Protein AF-0000000072905083 (afdb_homodimer)

Nearest PDB structures (foldseek):
  2jg5-assembly1_B  TM=9.226E-01  e=2.517E-39  Staphylococcus aureus
  2abq-assembly1_B  TM=9.257E-01  e=7.801E-37  Halalkalibacterium halodurans
  2q5r-assembly2_D  TM=8.948E-01  e=2.618E-29  Staphylococcus aureus
  2q5r-assembly2_C  TM=8.834E-01  e=1.166E-28  Staphylococcus aureus
  3kzh-assembly1_A  TM=8.126E-01  e=1.051E-21  Clostridium perfringens

pLDDT: mean 95.42, std 4.38, range [60.34, 98.94]

Structure (mmCIF, N/CA/C/O backbone):
data_AF-0000000072905083-model_v1
#
loop_
_entity.id
_entity.type
_entity.pdbx_description
1 polymer 1-phosphofructokinase
#
loop_
_atom_site.group_PDB
_atom_site.id
_atom_site.type_symbol
_atom_site.label_atom_id
_atom_site.label_alt_id
_atom_site.label_comp_id
_atom_site.label_asym_id
_atom_site.label_entity_id
_atom_site.label_seq_id
_atom_site.pdbx_PDB_ins_code
_atom_site.Cartn_x
_atom_site.Cartn_y
_atom_site.Cartn_z
_atom_site.occupancy
_atom_site.B_iso_or_equiv
_atom_site.auth_seq_id
_atom_site.auth_comp_id
_atom_site.auth_asym_id
_atom_site.auth_atom_id
_atom_site.pdbx_PDB_model_num
ATOM 1 N N . MET A 1 1 ? -3.172 -21.219 -27.312 1 97.44 1 MET A N 1
ATOM 2 C CA . MET A 1 1 ? -2.865 -20.109 -26.422 1 97.44 1 MET A CA 1
ATOM 3 C C . MET A 1 1 ? -2.949 -20.531 -24.969 1 97.44 1 MET A C 1
ATOM 5 O O . MET A 1 1 ? -3.756 -21.391 -24.609 1 97.44 1 MET A O 1
ATOM 9 N N . ILE A 1 2 ? -2.047 -20.016 -24.109 1 98.81 2 ILE A N 1
ATOM 10 C CA . ILE A 1 2 ? -2.088 -20.297 -22.688 1 98.81 2 ILE A CA 1
ATOM 11 C C . ILE A 1 2 ? -2.807 -19.156 -21.953 1 98.81 2 ILE A C 1
ATOM 13 O O . ILE A 1 2 ? -2.514 -17.984 -22.188 1 98.81 2 ILE A O 1
ATOM 17 N N . TYR A 1 3 ? -3.777 -19.484 -21.156 1 98.88 3 TYR A N 1
ATOM 18 C CA . TYR A 1 3 ? -4.484 -18.562 -20.281 1 98.88 3 TYR A CA 1
ATOM 19 C C . TYR A 1 3 ? -4.203 -18.859 -18.812 1 98.88 3 TYR A C 1
ATOM 21 O O . TYR A 1 3 ? -4.164 -20.016 -18.406 1 98.88 3 TYR A O 1
ATOM 29 N N . THR A 1 4 ? -3.934 -17.859 -18.062 1 98.81 4 THR A N 1
ATOM 30 C CA . THR A 1 4 ? -3.715 -18.016 -16.625 1 98.81 4 THR A CA 1
ATOM 31 C C . THR A 1 4 ? -4.789 -17.297 -15.82 1 98.81 4 THR A C 1
ATOM 33 O O . THR A 1 4 ? -5.223 -16.203 -16.203 1 98.81 4 THR A O 1
ATOM 36 N N . VAL A 1 5 ? -5.246 -17.922 -14.758 1 98.62 5 VAL A N 1
ATOM 37 C CA . VAL A 1 5 ? -6.309 -17.312 -13.953 1 98.62 5 VAL A CA 1
ATOM 38 C C . VAL A 1 5 ? -5.789 -17 -12.555 1 98.62 5 VAL A C 1
ATOM 40 O O . VAL A 1 5 ? -5.215 -17.875 -11.891 1 98.62 5 VAL A O 1
ATOM 43 N N . THR A 1 6 ? -5.945 -15.844 -12.148 1 97.44 6 THR A N 1
ATOM 44 C CA . THR A 1 6 ? -5.73 -15.422 -10.766 1 97.44 6 THR A CA 1
ATOM 45 C C . THR A 1 6 ? -7.02 -14.875 -10.164 1 97.44 6 THR A C 1
ATOM 47 O O . THR A 1 6 ? -7.418 -13.742 -10.445 1 97.44 6 THR A O 1
ATOM 50 N N . LEU A 1 7 ? -7.578 -15.633 -9.25 1 96.81 7 LEU A N 1
ATOM 51 C CA . LEU A 1 7 ? -8.852 -15.234 -8.672 1 96.81 7 LEU A CA 1
ATOM 52 C C . LEU A 1 7 ? -8.656 -14.172 -7.594 1 96.81 7 LEU A C 1
ATOM 54 O O . LEU A 1 7 ? -9.562 -13.398 -7.309 1 96.81 7 LEU A O 1
ATOM 58 N N . ASN A 1 8 ? -7.465 -14.227 -7.031 1 93.62 8 ASN A N 1
ATOM 59 C CA . ASN A 1 8 ? -7.207 -13.336 -5.902 1 93.62 8 ASN A CA 1
ATOM 60 C C . ASN A 1 8 ? -5.84 -12.672 -6.02 1 93.62 8 ASN A C 1
ATOM 62 O O . ASN A 1 8 ? -4.965 -12.883 -5.176 1 93.62 8 ASN A O 1
ATOM 66 N N . PRO A 1 9 ? -5.664 -11.781 -7.055 1 96.81 9 PRO A N 1
ATOM 67 C CA . PRO A 1 9 ? -4.375 -11.094 -7.199 1 96.81 9 PRO A CA 1
ATOM 68 C C . PRO A 1 9 ? -4.082 -10.148 -6.039 1 96.81 9 PRO A C 1
ATOM 70 O O . PRO A 1 9 ? -4.961 -9.883 -5.215 1 96.81 9 PRO A O 1
ATOM 73 N N . ALA A 1 10 ? -2.852 -9.781 -5.938 1 96.38 10 ALA A N 1
ATOM 74 C CA . ALA A 1 10 ? -2.414 -8.859 -4.891 1 96.38 10 ALA A CA 1
ATOM 75 C C . ALA A 1 10 ? -1.333 -7.918 -5.41 1 96.38 10 ALA A C 1
ATOM 77 O O . ALA A 1 10 ? -0.608 -8.25 -6.352 1 96.38 10 ALA A O 1
ATOM 78 N N . LEU A 1 11 ? -1.3 -6.723 -4.91 1 97.38 11 LEU A N 1
ATOM 79 C CA . LEU A 1 11 ? -0.089 -5.91 -4.969 1 97.38 11 LEU A CA 1
ATOM 80 C C . LEU A 1 11 ? 0.863 -6.27 -3.834 1 97.38 11 LEU A C 1
ATOM 82 O O . LEU A 1 11 ? 0.519 -6.121 -2.658 1 97.38 11 LEU A O 1
ATOM 86 N N . ASP A 1 12 ? 1.936 -6.777 -4.168 1 94.12 12 ASP A N 1
ATOM 87 C CA . ASP A 1 12 ? 2.939 -7.098 -3.16 1 94.12 12 ASP A CA 1
ATOM 88 C C . ASP A 1 12 ? 3.834 -5.891 -2.873 1 94.12 12 ASP A C 1
ATOM 90 O O . ASP A 1 12 ? 4.5 -5.379 -3.775 1 94.12 12 ASP A O 1
ATOM 94 N N . TYR A 1 13 ? 3.797 -5.438 -1.691 1 96.56 13 TYR A N 1
ATOM 95 C CA . TYR A 1 13 ? 4.602 -4.32 -1.207 1 96.56 13 TYR A CA 1
ATOM 96 C C . TYR A 1 13 ? 5.715 -4.805 -0.291 1 96.56 13 TYR A C 1
ATOM 98 O O . TYR A 1 13 ? 5.484 -5.074 0.891 1 96.56 13 TYR A O 1
ATOM 106 N N . ASP A 1 14 ? 6.93 -4.895 -0.83 1 92.81 14 ASP A N 1
ATOM 107 C CA . ASP A 1 14 ? 8.102 -5.355 -0.09 1 92.81 14 ASP A CA 1
ATOM 108 C C . ASP A 1 14 ? 8.828 -4.188 0.567 1 92.81 14 ASP A C 1
ATOM 110 O O . ASP A 1 14 ? 9.242 -3.244 -0.113 1 92.81 14 ASP A O 1
ATOM 114 N N . ILE A 1 15 ? 8.953 -4.277 1.795 1 95.56 15 ILE A N 1
ATOM 115 C CA . ILE A 1 15 ? 9.609 -3.225 2.562 1 95.56 15 ILE A CA 1
ATOM 116 C C . ILE A 1 15 ? 10.859 -3.779 3.24 1 95.56 15 ILE A C 1
ATOM 118 O O . ILE A 1 15 ? 10.789 -4.785 3.951 1 95.56 15 ILE A O 1
ATOM 122 N N . TYR A 1 16 ? 11.953 -3.197 2.965 1 93.31 16 TYR A N 1
ATOM 123 C CA . TYR A 1 16 ? 13.219 -3.553 3.609 1 93.31 16 TYR A CA 1
ATOM 124 C C . TYR A 1 16 ? 13.562 -2.561 4.711 1 93.31 16 TYR A C 1
ATOM 126 O O . TYR A 1 16 ? 13.539 -1.348 4.492 1 93.31 16 TYR A O 1
ATOM 134 N N . THR A 1 17 ? 13.758 -2.998 5.902 1 94.81 17 THR A N 1
ATOM 135 C CA . THR A 1 17 ? 14.094 -2.18 7.062 1 94.81 17 THR A CA 1
ATOM 136 C C . THR A 1 17 ? 15.219 -2.822 7.871 1 94.81 17 THR A C 1
ATOM 138 O O . THR A 1 17 ? 15.469 -4.023 7.75 1 94.81 17 THR A O 1
ATOM 141 N N . ASN A 1 18 ? 16 -2.037 8.633 1 91.94 18 ASN A N 1
ATOM 142 C CA . ASN A 1 18 ? 17.062 -2.604 9.461 1 91.94 18 ASN A CA 1
ATOM 143 C C . ASN A 1 18 ? 16.5 -3.441 10.602 1 91.94 18 ASN A C 1
ATOM 145 O O . ASN A 1 18 ? 16.984 -4.539 10.875 1 91.94 18 ASN A O 1
ATOM 149 N N . LYS A 1 19 ? 15.539 -2.893 11.273 1 91.31 19 LYS A N 1
ATOM 150 C CA . LYS A 1 19 ? 14.867 -3.566 12.383 1 91.31 19 LYS A CA 1
ATOM 151 C C . LYS A 1 19 ? 13.391 -3.164 12.453 1 91.31 19 LYS A C 1
ATOM 153 O O . LYS A 1 19 ? 13.023 -2.068 12.023 1 91.31 19 LYS A O 1
ATOM 158 N N . ILE A 1 20 ? 12.602 -4.133 12.906 1 92 20 ILE A N 1
ATOM 159 C CA . ILE A 1 20 ? 11.188 -3.846 13.141 1 92 20 ILE A CA 1
ATOM 160 C C . ILE A 1 20 ? 10.93 -3.709 14.641 1 92 20 ILE A C 1
ATOM 162 O O . ILE A 1 20 ? 11.133 -4.656 15.398 1 92 20 ILE A O 1
ATOM 166 N N . GLN A 1 21 ? 10.57 -2.535 15.078 1 92.62 21 GLN A N 1
ATOM 167 C CA . GLN A 1 21 ? 10.219 -2.289 16.469 1 92.62 21 GLN A CA 1
ATOM 168 C C . GLN A 1 21 ? 8.719 -2.066 16.641 1 92.62 21 GLN A C 1
ATOM 170 O O . GLN A 1 21 ? 8.195 -1.014 16.266 1 92.62 21 GLN A O 1
ATOM 175 N N . LEU A 1 22 ? 8.062 -3.068 17.25 1 92 22 LEU A N 1
ATOM 176 C CA . LEU A 1 22 ? 6.629 -2.951 17.469 1 92 22 LEU A CA 1
ATOM 177 C C . LEU A 1 22 ? 6.309 -1.774 18.375 1 92 22 LEU A C 1
ATOM 179 O O . LEU A 1 22 ? 7.02 -1.533 19.359 1 92 22 LEU A O 1
ATOM 183 N N . GLY A 1 23 ? 5.273 -1.033 18.078 1 89.75 23 GLY A N 1
ATOM 184 C CA . GLY A 1 23 ? 4.824 0.082 18.906 1 89.75 23 GLY A CA 1
ATOM 185 C C . GLY A 1 23 ? 5.527 1.386 18.562 1 89.75 23 GLY A C 1
ATOM 186 O O . GLY A 1 23 ? 5.25 2.418 19.188 1 89.75 23 GLY A O 1
ATOM 187 N N . GLU A 1 24 ? 6.391 1.302 17.578 1 91.5 24 GLU A N 1
ATOM 188 C CA . GLU A 1 24 ? 7.191 2.471 17.219 1 91.5 24 GLU A CA 1
ATOM 189 C C . GLU A 1 24 ? 7.043 2.82 15.742 1 91.5 24 GLU A C 1
ATOM 191 O O . GLU A 1 24 ? 6.387 2.098 14.992 1 91.5 24 GLU A O 1
ATOM 196 N N . LEU A 1 25 ? 7.605 3.934 15.43 1 91.5 25 LEU A N 1
ATOM 197 C CA . LEU A 1 25 ? 7.781 4.305 14.031 1 91.5 25 LEU A CA 1
ATOM 198 C C . LEU A 1 25 ? 9.039 3.668 13.453 1 91.5 25 LEU A C 1
ATOM 200 O O . LEU A 1 25 ? 10.125 3.812 14.016 1 91.5 25 LEU A O 1
ATOM 204 N N . ASN A 1 26 ? 8.898 2.902 12.406 1 94.56 26 ASN A N 1
ATOM 205 C CA . ASN A 1 26 ? 10 2.256 11.703 1 94.56 26 ASN A CA 1
ATOM 206 C C . ASN A 1 26 ? 10.227 2.879 10.328 1 94.56 26 ASN A C 1
ATOM 208 O O . ASN A 1 26 ? 9.273 3.209 9.617 1 94.56 26 ASN A O 1
ATOM 212 N N . ASP A 1 27 ? 11.453 2.982 9.984 1 94.19 27 ASP A N 1
ATOM 213 C CA . ASP A 1 27 ? 11.789 3.555 8.68 1 94.19 27 ASP A CA 1
ATOM 214 C C . ASP A 1 27 ? 12.117 2.461 7.672 1 94.19 27 ASP A C 1
ATOM 216 O O . ASP A 1 27 ? 12.688 1.427 8.031 1 94.19 27 ASP A O 1
ATOM 220 N N . SER A 1 28 ? 11.82 2.744 6.445 1 95.81 28 SER A N 1
ATOM 221 C CA . SER A 1 28 ? 12.18 1.849 5.352 1 95.81 28 SER A CA 1
ATOM 222 C C . SER A 1 28 ? 13.5 2.271 4.703 1 95.81 28 SER A C 1
ATOM 224 O O . SER A 1 28 ? 13.766 3.467 4.551 1 95.81 28 SER A O 1
ATOM 226 N N . ASN A 1 29 ? 14.281 1.298 4.285 1 94.94 29 ASN A N 1
ATOM 227 C CA . ASN A 1 29 ? 15.5 1.535 3.521 1 94.94 29 ASN A CA 1
ATOM 228 C C . ASN A 1 29 ? 15.25 1.418 2.02 1 94.94 29 ASN A C 1
ATOM 230 O O . ASN A 1 29 ? 15.883 2.119 1.227 1 94.94 29 ASN A O 1
ATOM 234 N N . LYS A 1 30 ? 14.445 0.494 1.749 1 94.25 30 LYS A N 1
ATOM 235 C CA . LYS A 1 30 ? 14.102 0.171 0.367 1 94.25 30 LYS A CA 1
ATOM 236 C C . LYS A 1 30 ? 12.688 -0.391 0.271 1 94.25 30 LYS A C 1
ATOM 238 O O . LYS A 1 30 ? 12.219 -1.075 1.186 1 94.25 30 LYS A O 1
ATOM 243 N N . VAL A 1 31 ? 12.008 -0.001 -0.799 1 95.94 31 VAL A N 1
ATOM 244 C CA . VAL A 1 31 ? 10.68 -0.567 -1.023 1 95.94 31 VAL A CA 1
ATOM 245 C C . VAL A 1 31 ? 10.555 -1.028 -2.475 1 95.94 31 VAL A C 1
ATOM 247 O O . VAL A 1 31 ? 11.211 -0.482 -3.365 1 95.94 31 VAL A O 1
ATOM 250 N N . GLU A 1 32 ? 9.727 -2.064 -2.705 1 91.62 32 GLU A N 1
ATOM 251 C CA . GLU A 1 32 ? 9.438 -2.572 -4.043 1 91.62 32 GLU A CA 1
ATOM 252 C C . GLU A 1 32 ? 7.965 -2.947 -4.18 1 91.62 32 GLU A C 1
ATOM 254 O O . GLU A 1 32 ? 7.359 -3.473 -3.242 1 91.62 32 GLU A O 1
ATOM 259 N N . PHE A 1 33 ? 7.43 -2.666 -5.352 1 94.44 33 PHE A N 1
ATOM 260 C CA . PHE A 1 33 ? 6.07 -3.057 -5.711 1 94.44 33 PHE A CA 1
ATOM 261 C C . PHE A 1 33 ? 6.086 -4.117 -6.809 1 94.44 33 PHE A C 1
ATOM 263 O O . PHE A 1 33 ? 6.879 -4.035 -7.746 1 94.44 33 PHE A O 1
ATOM 270 N N . ARG A 1 34 ? 5.223 -5.082 -6.688 1 90.69 34 ARG A N 1
ATOM 271 C CA . ARG A 1 34 ? 5.102 -6.086 -7.742 1 90.69 34 ARG A CA 1
ATOM 272 C C . ARG A 1 34 ? 3.674 -6.609 -7.84 1 90.69 34 ARG A C 1
ATOM 274 O O . ARG A 1 34 ? 2.98 -6.727 -6.828 1 90.69 34 ARG A O 1
ATOM 281 N N . ALA A 1 35 ? 3.309 -6.902 -9.055 1 94.56 35 ALA A N 1
ATOM 282 C CA . ALA A 1 35 ? 2.064 -7.645 -9.242 1 94.56 35 ALA A CA 1
ATOM 283 C C . ALA A 1 35 ? 2.199 -9.078 -8.734 1 94.56 35 ALA A C 1
ATOM 285 O O . ALA A 1 35 ? 3.141 -9.789 -9.094 1 94.56 35 ALA A O 1
ATOM 286 N N . GLY A 1 36 ? 1.278 -9.453 -7.84 1 93.19 36 GLY A N 1
ATOM 287 C CA . GLY A 1 36 ? 1.331 -10.789 -7.266 1 93.19 36 GLY A CA 1
ATOM 288 C C . GLY A 1 36 ? 0.102 -11.617 -7.578 1 93.19 36 GLY A C 1
ATOM 289 O O . GLY A 1 36 ? -0.939 -11.078 -7.961 1 93.19 36 GLY A O 1
ATOM 290 N N . GLY A 1 37 ? 0.296 -12.867 -7.305 1 94.88 37 GLY A N 1
ATOM 291 C CA . GLY A 1 37 ? -0.674 -13.898 -7.633 1 94.88 37 GLY A CA 1
ATOM 292 C C . GLY A 1 37 ? -0.085 -15.023 -8.461 1 94.88 37 GLY A C 1
ATOM 293 O O . GLY A 1 37 ? 0.714 -14.789 -9.367 1 94.88 37 GLY A O 1
ATOM 294 N N . LYS A 1 38 ? -0.564 -16.125 -8.133 1 96.19 38 LYS A N 1
ATOM 295 C CA . LYS A 1 38 ? 0.067 -17.297 -8.727 1 96.19 38 LYS A CA 1
ATOM 296 C C . LYS A 1 38 ? -0.098 -17.312 -10.242 1 96.19 38 LYS A C 1
ATOM 298 O O . LYS A 1 38 ? 0.863 -17.547 -10.977 1 96.19 38 LYS A O 1
ATOM 303 N N . GLY A 1 39 ? -1.3 -17.094 -10.719 1 97.88 39 GLY A N 1
ATOM 304 C CA . GLY A 1 39 ? -1.502 -17.031 -12.156 1 97.88 39 GLY A CA 1
ATOM 305 C C . GLY A 1 39 ? -0.689 -15.945 -12.828 1 97.88 39 GLY A C 1
ATOM 306 O O . GLY A 1 39 ? -0.174 -16.141 -13.93 1 97.88 39 GLY A O 1
ATOM 307 N N . ILE A 1 40 ? -0.618 -14.852 -12.211 1 98.06 40 ILE A N 1
ATOM 308 C CA . ILE A 1 40 ? 0.181 -13.742 -12.719 1 98.06 40 ILE A CA 1
ATOM 309 C C . ILE A 1 40 ? 1.653 -14.148 -12.766 1 98.06 40 ILE A C 1
ATOM 311 O O . ILE A 1 40 ? 2.344 -13.875 -13.75 1 98.06 40 ILE A O 1
ATOM 315 N N . ASN A 1 41 ? 2.133 -14.781 -11.75 1 97.25 41 ASN A N 1
ATOM 316 C CA . ASN A 1 41 ? 3.512 -15.258 -11.734 1 97.25 41 ASN A CA 1
ATOM 317 C C . ASN A 1 41 ? 3.793 -16.203 -12.891 1 97.25 41 ASN A C 1
ATOM 319 O O . ASN A 1 41 ? 4.855 -16.141 -13.516 1 97.25 41 ASN A O 1
ATOM 323 N N . VAL A 1 42 ? 2.824 -17.078 -13.133 1 98.62 42 VAL A N 1
ATOM 324 C CA . VAL A 1 42 ? 2.961 -17.984 -14.266 1 98.62 42 VAL A CA 1
ATOM 325 C C . VAL A 1 42 ? 3.1 -17.188 -15.555 1 98.62 42 VAL A C 1
ATOM 327 O O . VAL A 1 42 ? 3.98 -17.469 -16.375 1 98.62 42 VAL A O 1
ATOM 330 N N . SER A 1 43 ? 2.268 -16.188 -15.75 1 98.69 43 SER A N 1
ATOM 331 C CA . SER A 1 43 ? 2.309 -15.359 -16.953 1 98.69 43 SER A CA 1
ATOM 332 C C . SER A 1 43 ? 3.643 -14.633 -17.062 1 98.69 43 SER A C 1
ATOM 334 O O . SER A 1 43 ? 4.211 -14.547 -18.156 1 98.69 43 SER A O 1
ATOM 336 N N . ILE A 1 44 ? 4.129 -14.133 -15.945 1 98.12 44 ILE A N 1
ATOM 337 C CA . ILE A 1 44 ? 5.391 -13.406 -15.961 1 98.12 44 ILE A CA 1
ATOM 338 C C . ILE A 1 44 ? 6.523 -14.344 -16.375 1 98.12 44 ILE A C 1
ATOM 340 O O . ILE A 1 44 ? 7.34 -14 -17.234 1 98.12 44 ILE A O 1
ATOM 344 N N . MET A 1 45 ? 6.605 -15.523 -15.82 1 98.5 45 MET A N 1
ATOM 345 C CA . MET A 1 45 ? 7.645 -16.484 -16.172 1 98.5 45 MET A CA 1
ATOM 346 C C . MET A 1 45 ? 7.516 -16.922 -17.625 1 98.5 45 MET A C 1
ATOM 348 O O . MET A 1 45 ? 8.516 -17.016 -18.344 1 98.5 45 MET A O 1
ATOM 352 N N . LEU A 1 46 ? 6.273 -17.219 -18.062 1 98.81 46 LEU A N 1
ATOM 353 C CA . LEU A 1 46 ? 6.066 -17.562 -19.453 1 98.81 46 LEU A CA 1
ATOM 354 C C . LEU A 1 46 ? 6.629 -16.484 -20.375 1 98.81 46 LEU A C 1
ATOM 356 O O . LEU A 1 46 ? 7.309 -16.781 -21.359 1 98.81 46 LEU A O 1
ATOM 360 N N . ASN A 1 47 ? 6.359 -15.281 -20.016 1 98.56 47 ASN A N 1
ATOM 361 C CA . ASN A 1 47 ? 6.887 -14.156 -20.781 1 98.56 47 ASN A CA 1
ATOM 362 C C . ASN A 1 47 ? 8.414 -14.141 -20.766 1 98.56 47 ASN A C 1
ATOM 364 O O . ASN A 1 47 ? 9.039 -13.93 -21.812 1 98.56 47 ASN A O 1
ATOM 368 N N . ASN A 1 48 ? 9.016 -14.344 -19.625 1 97.81 48 ASN A N 1
ATOM 369 C CA . ASN A 1 48 ? 10.469 -14.336 -19.469 1 97.81 48 ASN A CA 1
ATOM 370 C C . ASN A 1 48 ? 11.125 -15.406 -20.344 1 97.81 48 ASN A C 1
ATOM 372 O O . ASN A 1 48 ? 12.281 -15.266 -20.75 1 97.81 48 ASN A O 1
ATOM 376 N N . ILE A 1 49 ? 10.391 -16.453 -20.672 1 98.06 49 ILE A N 1
ATOM 377 C CA . ILE A 1 49 ? 10.961 -17.531 -21.484 1 98.06 49 ILE A CA 1
ATOM 378 C C . ILE A 1 49 ? 10.328 -17.5 -22.875 1 98.06 49 ILE A C 1
ATOM 380 O O . ILE A 1 49 ? 10.258 -18.531 -23.547 1 98.06 49 ILE A O 1
ATOM 384 N N . ASN A 1 50 ? 9.766 -16.422 -23.234 1 97.38 50 ASN A N 1
ATOM 385 C CA . ASN A 1 50 ? 9.305 -16.094 -24.578 1 97.38 50 ASN A CA 1
ATOM 386 C C . ASN A 1 50 ? 8.086 -16.922 -24.969 1 97.38 50 ASN A C 1
ATOM 388 O O . ASN A 1 50 ? 8.008 -17.406 -26.094 1 97.38 50 ASN A O 1
ATOM 392 N N . GLU A 1 51 ? 7.25 -17.188 -24.062 1 97.62 51 GLU A N 1
ATOM 393 C CA . GLU A 1 51 ? 5.953 -17.812 -24.297 1 97.62 51 GLU A CA 1
ATOM 394 C C . GLU A 1 51 ? 4.812 -16.844 -24 1 97.62 51 GLU A C 1
ATOM 396 O O . GLU A 1 51 ? 4.816 -16.172 -22.969 1 97.62 51 GLU A O 1
ATOM 401 N N . ARG A 1 52 ? 3.895 -16.703 -24.938 1 97.25 52 ARG A N 1
ATOM 402 C CA . ARG A 1 52 ? 2.789 -15.766 -24.766 1 97.25 52 ARG A CA 1
ATOM 403 C C . ARG A 1 52 ? 1.677 -16.375 -23.922 1 97.25 52 ARG A C 1
ATOM 405 O O . ARG A 1 52 ? 1.448 -17.578 -23.953 1 97.25 52 ARG A O 1
ATOM 412 N N . SER A 1 53 ? 0.99 -15.562 -23.203 1 98.69 53 SER A N 1
ATOM 413 C CA . SER A 1 53 ? -0.172 -15.938 -22.391 1 98.69 53 SER A CA 1
ATOM 414 C C . SER A 1 53 ? -1.134 -14.766 -22.234 1 98.69 53 SER A C 1
ATOM 416 O O . SER A 1 53 ? -0.796 -13.633 -22.578 1 98.69 53 SER A O 1
ATOM 418 N N . ILE A 1 54 ? -2.316 -15.062 -21.859 1 98.75 54 ILE A N 1
ATOM 419 C CA . ILE A 1 54 ? -3.305 -14.055 -21.484 1 98.75 54 ILE A CA 1
ATOM 420 C C . ILE A 1 54 ? -3.719 -14.258 -20.031 1 98.75 54 ILE A C 1
ATOM 422 O O . ILE A 1 54 ? -4.23 -15.32 -19.672 1 98.75 54 ILE A O 1
ATOM 426 N N . ALA A 1 55 ? -3.469 -13.258 -19.234 1 98.75 55 ALA A N 1
ATOM 427 C CA . ALA A 1 55 ? -3.816 -13.336 -17.812 1 98.75 55 ALA A CA 1
ATOM 428 C C . ALA A 1 55 ? -5.277 -12.969 -17.594 1 98.75 55 ALA A C 1
ATOM 430 O O . ALA A 1 55 ? -5.742 -11.922 -18.062 1 98.75 55 ALA A O 1
ATOM 431 N N . LEU A 1 56 ? -6 -13.836 -16.938 1 98.75 56 LEU A N 1
ATOM 432 C CA . LEU A 1 56 ? -7.395 -13.633 -16.562 1 98.75 56 LEU A CA 1
ATOM 433 C C . LEU A 1 56 ? -7.531 -13.523 -15.039 1 98.75 56 LEU A C 1
ATOM 435 O O . LEU A 1 56 ? -6.602 -13.859 -14.305 1 98.75 56 LEU A O 1
ATOM 439 N N . GLY A 1 57 ? -8.68 -13.133 -14.633 1 98.06 57 GLY A N 1
ATOM 440 C CA . GLY A 1 57 ? -8.969 -12.992 -13.211 1 98.06 57 GLY A CA 1
ATOM 441 C C . GLY A 1 57 ? -9.633 -11.672 -12.867 1 98.06 57 GLY A C 1
ATOM 442 O O . GLY A 1 57 ? -10.422 -11.148 -13.656 1 98.06 57 GLY A O 1
ATOM 443 N N . TYR A 1 58 ? -9.406 -11.242 -11.625 1 98.19 58 TYR A N 1
ATOM 444 C CA . TYR A 1 58 ? -10.102 -10.047 -11.148 1 98.19 58 TYR A CA 1
ATOM 445 C C . TYR A 1 58 ? -9.102 -8.969 -10.734 1 98.19 58 TYR A C 1
ATOM 447 O O . TYR A 1 58 ? -8.031 -9.273 -10.203 1 98.19 58 TYR A O 1
ATOM 455 N N . ILE A 1 59 ? -9.383 -7.75 -10.953 1 97.94 59 ILE A N 1
ATOM 456 C CA . ILE A 1 59 ? -8.656 -6.609 -10.406 1 97.94 59 ILE A CA 1
ATOM 457 C C . ILE A 1 59 ? -9.648 -5.562 -9.898 1 97.94 59 ILE A C 1
ATOM 459 O O . ILE A 1 59 ? -10.805 -5.543 -10.32 1 97.94 59 ILE A O 1
ATOM 463 N N . ALA A 1 60 ? -9.219 -4.742 -8.984 1 97.56 60 ALA A N 1
ATOM 464 C CA . ALA A 1 60 ? -10.125 -3.752 -8.406 1 97.56 60 ALA A CA 1
ATOM 465 C C . ALA A 1 60 ? -9.359 -2.512 -7.949 1 97.56 60 ALA A C 1
ATOM 467 O O . ALA A 1 60 ? -8.266 -2.619 -7.391 1 97.56 60 ALA A O 1
ATOM 468 N N . GLY A 1 61 ? -9.883 -1.332 -8.227 1 96.31 61 GLY A N 1
ATOM 469 C CA . GLY A 1 61 ? -9.391 -0.081 -7.672 1 96.31 61 GLY A CA 1
ATOM 470 C C . GLY A 1 61 ? -7.988 0.268 -8.141 1 96.31 61 GLY A C 1
ATOM 471 O O . GLY A 1 61 ? -7.535 -0.223 -9.18 1 96.31 61 GLY A O 1
ATOM 472 N N . PHE A 1 62 ? -7.242 1.143 -7.375 1 96.56 62 PHE A N 1
ATOM 473 C CA . PHE A 1 62 ? -5.973 1.725 -7.797 1 96.56 62 PHE A CA 1
ATOM 474 C C . PHE A 1 62 ? -4.863 0.679 -7.777 1 96.56 62 PHE A C 1
ATOM 476 O O . PHE A 1 62 ? -3.939 0.73 -8.594 1 96.56 62 PHE A O 1
ATOM 483 N N . THR A 1 63 ? -5.027 -0.273 -6.883 1 97.94 63 THR A N 1
ATOM 484 C CA . THR A 1 63 ? -4.023 -1.334 -6.844 1 97.94 63 THR A CA 1
ATOM 485 C C . THR A 1 63 ? -4.184 -2.27 -8.039 1 97.94 63 THR A C 1
ATOM 487 O O . THR A 1 63 ? -3.193 -2.752 -8.594 1 97.94 63 THR A O 1
ATOM 490 N N . GLY A 1 64 ? -5.445 -2.535 -8.414 1 97.75 64 GLY A N 1
ATOM 491 C CA . GLY A 1 64 ? -5.684 -3.301 -9.625 1 97.75 64 GLY A CA 1
ATOM 492 C C . GLY A 1 64 ? -5.145 -2.625 -10.875 1 97.75 64 GLY A C 1
ATOM 493 O O . GLY A 1 64 ? -4.594 -3.289 -11.758 1 97.75 64 GLY A O 1
ATOM 494 N N . GLU A 1 65 ? -5.273 -1.362 -10.914 1 96.06 65 GLU A N 1
ATOM 495 C CA . GLU A 1 65 ? -4.738 -0.587 -12.031 1 96.06 65 GLU A CA 1
ATOM 496 C C . GLU A 1 65 ? -3.219 -0.689 -12.094 1 96.06 65 GLU A C 1
ATOM 498 O O . GLU A 1 65 ? -2.641 -0.754 -13.18 1 96.06 65 GLU A O 1
ATOM 503 N N . TYR A 1 66 ? -2.643 -0.631 -10.961 1 97.06 66 TYR A N 1
ATOM 504 C CA . TYR A 1 66 ? -1.199 -0.83 -10.922 1 97.06 66 TYR A CA 1
ATOM 505 C C . TYR A 1 66 ? -0.815 -2.166 -11.547 1 97.06 66 TYR A C 1
ATOM 507 O O . TYR A 1 66 ? 0.126 -2.24 -12.344 1 97.06 66 TYR A O 1
ATOM 515 N N . ILE A 1 67 ? -1.5 -3.236 -11.156 1 97.69 67 ILE A N 1
ATOM 516 C CA . ILE A 1 67 ? -1.207 -4.578 -11.656 1 97.69 67 ILE A CA 1
ATOM 517 C C . ILE A 1 67 ? -1.315 -4.594 -13.18 1 97.69 67 ILE A C 1
ATOM 519 O O . ILE A 1 67 ? -0.428 -5.109 -13.867 1 97.69 67 ILE A O 1
ATOM 523 N N . LEU A 1 68 ? -2.352 -4.016 -13.672 1 97.44 68 LEU A N 1
ATOM 524 C CA . LEU A 1 68 ? -2.553 -3.949 -15.117 1 97.44 68 LEU A CA 1
ATOM 525 C C . LEU A 1 68 ? -1.404 -3.207 -15.789 1 97.44 68 LEU A C 1
ATOM 527 O O . LEU A 1 68 ? -0.86 -3.676 -16.797 1 97.44 68 LEU A O 1
ATOM 531 N N . LYS A 1 69 ? -1.036 -2.082 -15.234 1 95.56 69 LYS A N 1
ATOM 532 C CA . LYS A 1 69 ? 0.041 -1.274 -15.797 1 95.56 69 LYS A CA 1
ATOM 533 C C . LYS A 1 69 ? 1.369 -2.023 -15.758 1 95.56 69 LYS A C 1
ATOM 535 O O . LYS A 1 69 ? 2.162 -1.942 -16.703 1 95.56 69 LYS A O 1
ATOM 540 N N . ASP A 1 70 ? 1.587 -2.652 -14.664 1 95.19 70 ASP A N 1
ATOM 541 C CA . ASP A 1 70 ? 2.82 -3.412 -14.492 1 95.19 70 ASP A CA 1
ATOM 542 C C . ASP A 1 70 ? 2.932 -4.516 -15.547 1 95.19 70 ASP A C 1
ATOM 544 O O . ASP A 1 70 ? 3.979 -4.684 -16.172 1 95.19 70 ASP A O 1
ATOM 548 N N . LEU A 1 71 ? 1.854 -5.258 -15.727 1 97.69 71 LEU A N 1
ATOM 549 C CA . LEU A 1 71 ? 1.849 -6.328 -16.719 1 97.69 71 LEU A CA 1
ATOM 550 C C . LEU A 1 71 ? 2.01 -5.762 -18.125 1 97.69 71 LEU A C 1
ATOM 552 O O . LEU A 1 71 ? 2.764 -6.305 -18.938 1 97.69 71 LEU A O 1
ATOM 556 N N . ASN A 1 72 ? 1.327 -4.66 -18.406 1 97.25 72 ASN A N 1
ATOM 557 C CA . ASN A 1 72 ? 1.438 -4.02 -19.703 1 97.25 72 ASN A CA 1
ATOM 558 C C . ASN A 1 72 ? 2.869 -3.57 -20 1 97.25 72 ASN A C 1
ATOM 560 O O . ASN A 1 72 ? 3.354 -3.697 -21.125 1 97.25 72 ASN A O 1
ATOM 564 N N . ALA A 1 73 ? 3.494 -3.039 -19 1 95.56 73 ALA A N 1
ATOM 565 C CA . ALA A 1 73 ? 4.871 -2.57 -19.156 1 95.56 73 ALA A CA 1
ATOM 566 C C . ALA A 1 73 ? 5.805 -3.721 -19.516 1 95.56 73 ALA A C 1
ATOM 568 O O . ALA A 1 73 ? 6.852 -3.508 -20.125 1 95.56 73 ALA A O 1
ATOM 569 N N . GLN A 1 74 ? 5.391 -4.953 -19.156 1 95.56 74 GLN A N 1
ATOM 570 C CA . GLN A 1 74 ? 6.168 -6.148 -19.469 1 95.56 74 GLN A CA 1
ATOM 571 C C . GLN A 1 74 ? 5.672 -6.801 -20.75 1 95.56 74 GLN A C 1
ATOM 573 O O . GLN A 1 74 ? 6.133 -7.883 -21.125 1 95.56 74 GLN A O 1
ATOM 578 N N . ASN A 1 75 ? 4.68 -6.18 -21.344 1 97 75 ASN A N 1
ATOM 579 C CA . ASN A 1 75 ? 4.062 -6.68 -22.562 1 97 75 ASN A CA 1
ATOM 580 C C . ASN A 1 75 ? 3.352 -8.008 -22.328 1 97 75 ASN A C 1
ATOM 582 O O . ASN A 1 75 ? 3.418 -8.906 -23.172 1 97 75 ASN A O 1
ATOM 586 N N . ILE A 1 76 ? 2.783 -8.18 -21.219 1 98.12 76 ILE A N 1
ATOM 587 C CA . ILE A 1 76 ? 1.972 -9.352 -20.906 1 98.12 76 ILE A CA 1
ATOM 588 C C . ILE A 1 76 ? 0.494 -9.023 -21.109 1 98.12 76 ILE A C 1
ATOM 590 O O . ILE A 1 76 ? -0.033 -8.094 -20.5 1 98.12 76 ILE A O 1
ATOM 594 N N . MET A 1 77 ? -0.151 -9.75 -21.953 1 98.25 77 MET A N 1
ATOM 595 C CA . MET A 1 77 ? -1.562 -9.531 -22.266 1 98.25 77 MET A CA 1
ATOM 596 C C . MET A 1 77 ? -2.441 -9.945 -21.094 1 98.25 77 MET A C 1
ATOM 598 O O . MET A 1 77 ? -2.125 -10.906 -20.375 1 98.25 77 MET A O 1
ATOM 602 N N . SER A 1 78 ? -3.49 -9.188 -20.922 1 98.38 78 SER A N 1
ATOM 603 C CA . SER A 1 78 ? -4.445 -9.531 -19.875 1 98.38 78 SER A CA 1
ATOM 604 C C . SER A 1 78 ? -5.871 -9.203 -20.297 1 98.38 78 SER A C 1
ATOM 606 O O . SER A 1 78 ? -6.086 -8.406 -21.219 1 98.38 78 SER A O 1
ATOM 608 N N . ASP A 1 79 ? -6.75 -9.906 -19.766 1 98.44 79 ASP A N 1
ATOM 609 C CA . ASP A 1 79 ? -8.18 -9.664 -19.906 1 98.44 79 ASP A CA 1
ATOM 610 C C . ASP A 1 79 ? -8.898 -9.836 -18.562 1 98.44 79 ASP A C 1
ATOM 612 O O . ASP A 1 79 ? -9.789 -10.68 -18.438 1 98.44 79 ASP A O 1
ATOM 616 N N . PHE A 1 80 ? -8.523 -9 -17.594 1 98.5 80 PHE A N 1
ATOM 617 C CA . PHE A 1 80 ? -9.062 -9.055 -16.25 1 98.5 80 PHE A CA 1
ATOM 618 C C . PHE A 1 80 ? -10.484 -8.516 -16.203 1 98.5 80 PHE A C 1
ATOM 620 O O . PHE A 1 80 ? -10.883 -7.742 -17.078 1 98.5 80 PHE A O 1
ATOM 627 N N . ILE A 1 81 ? -11.18 -8.953 -15.266 1 98.5 81 ILE A N 1
ATOM 628 C CA . ILE A 1 81 ? -12.484 -8.391 -14.93 1 98.5 81 ILE A CA 1
ATOM 629 C C . ILE A 1 81 ? -12.336 -7.402 -13.773 1 98.5 81 ILE A C 1
ATOM 631 O O . ILE A 1 81 ? -11.766 -7.734 -12.734 1 98.5 81 ILE A O 1
ATOM 635 N N . SER A 1 82 ? -12.773 -6.156 -13.969 1 97.94 82 SER A N 1
ATOM 636 C CA . SER A 1 82 ? -12.734 -5.148 -12.914 1 97.94 82 SER A CA 1
ATOM 637 C C . SER A 1 82 ? -13.914 -5.309 -11.953 1 97.94 82 SER A C 1
ATOM 639 O O . SER A 1 82 ? -15.062 -5.418 -12.391 1 97.94 82 SER A O 1
ATOM 641 N N . VAL A 1 83 ? -13.656 -5.375 -10.719 1 97.75 83 VAL A N 1
ATOM 642 C CA . VAL A 1 83 ? -14.703 -5.492 -9.711 1 97.75 83 VAL A CA 1
ATOM 643 C C . VAL A 1 83 ? -14.625 -4.316 -8.742 1 97.75 83 VAL A C 1
ATOM 645 O O . VAL A 1 83 ? -13.711 -3.496 -8.828 1 97.75 83 VAL A O 1
ATOM 648 N N . LYS A 1 84 ? -15.625 -4.156 -7.859 1 95.94 84 LYS A N 1
ATOM 649 C CA . LYS A 1 84 ? -15.656 -3.057 -6.898 1 95.94 84 LYS A CA 1
ATOM 650 C C . LYS A 1 84 ? -14.625 -3.262 -5.793 1 95.94 84 LYS A C 1
ATOM 652 O O . LYS A 1 84 ? -14.344 -4.398 -5.398 1 95.94 84 LYS A O 1
ATOM 657 N N . GLY A 1 85 ? -14.07 -2.158 -5.324 1 94.62 85 GLY A N 1
ATOM 658 C CA . GLY A 1 85 ? -13.117 -2.219 -4.23 1 94.62 85 GLY A CA 1
ATOM 659 C C . GLY A 1 85 ? -11.68 -1.997 -4.676 1 94.62 85 GLY A C 1
ATOM 660 O O . GLY A 1 85 ? -11.43 -1.243 -5.617 1 94.62 85 GLY A O 1
ATOM 661 N N . ASN A 1 86 ? -10.734 -2.555 -3.881 1 96.44 86 ASN A N 1
ATOM 662 C CA . ASN A 1 86 ? -9.312 -2.514 -4.184 1 96.44 86 ASN A CA 1
ATOM 663 C C . ASN A 1 86 ? -8.68 -3.9 -4.102 1 96.44 86 ASN A C 1
ATOM 665 O O . ASN A 1 86 ? -8.961 -4.664 -3.178 1 96.44 86 ASN A O 1
ATOM 669 N N . THR A 1 87 ? -7.973 -4.25 -5.172 1 97.69 87 THR A N 1
ATOM 670 C CA . THR A 1 87 ? -7.129 -5.434 -5.027 1 97.69 87 THR A CA 1
ATOM 671 C C . THR A 1 87 ? -6.266 -5.332 -3.775 1 97.69 87 THR A C 1
ATOM 673 O O . THR A 1 87 ? -5.723 -4.266 -3.473 1 97.69 87 THR A O 1
ATOM 676 N N . ARG A 1 88 ? -6.113 -6.387 -3.086 1 96.94 88 ARG A N 1
ATOM 677 C CA . ARG A 1 88 ? -5.445 -6.391 -1.788 1 96.94 88 ARG A CA 1
ATOM 678 C C . ARG A 1 88 ? -3.977 -6.008 -1.925 1 96.94 88 ARG A C 1
ATOM 680 O O . ARG A 1 88 ? -3.357 -6.262 -2.961 1 96.94 88 ARG A O 1
ATOM 687 N N . ILE A 1 89 ? -3.43 -5.379 -0.884 1 97.75 89 ILE A N 1
ATOM 688 C CA . ILE A 1 89 ? -1.999 -5.133 -0.741 1 97.75 89 ILE A CA 1
ATOM 689 C C . ILE A 1 89 ? -1.41 -6.09 0.292 1 97.75 89 ILE A C 1
ATOM 691 O O . ILE A 1 89 ? -1.811 -6.078 1.459 1 97.75 89 ILE A O 1
ATOM 695 N N . ASN A 1 90 ? -0.508 -6.938 -0.14 1 95.62 90 ASN A N 1
ATOM 696 C CA . ASN A 1 90 ? 0.266 -7.77 0.775 1 95.62 90 ASN A CA 1
ATOM 697 C C . ASN A 1 90 ? 1.584 -7.105 1.159 1 95.62 90 ASN A C 1
ATOM 699 O O . ASN A 1 90 ? 2.324 -6.637 0.293 1 95.62 90 ASN A O 1
ATOM 703 N N . ILE A 1 91 ? 1.807 -7.059 2.41 1 96.44 91 ILE A N 1
ATOM 704 C CA . ILE A 1 91 ? 3.039 -6.457 2.904 1 96.44 91 ILE A CA 1
ATOM 705 C C . ILE A 1 91 ? 4.043 -7.551 3.256 1 96.44 91 ILE A C 1
ATOM 707 O O . ILE A 1 91 ? 3.697 -8.531 3.916 1 96.44 91 ILE A O 1
ATOM 711 N N . LYS A 1 92 ? 5.176 -7.426 2.754 1 91.88 92 LYS A N 1
ATOM 712 C CA . LYS A 1 92 ? 6.324 -8.211 3.201 1 91.88 92 LYS A CA 1
ATOM 713 C C . LYS A 1 92 ? 7.375 -7.324 3.857 1 91.88 92 LYS A C 1
ATOM 715 O O . LYS A 1 92 ? 8.078 -6.574 3.176 1 91.88 92 LYS A O 1
ATOM 720 N N . LEU A 1 93 ? 7.473 -7.395 5.152 1 93.88 93 LEU A N 1
ATOM 721 C CA . LEU A 1 93 ? 8.453 -6.648 5.93 1 93.88 93 LEU A CA 1
ATOM 722 C C . LEU A 1 93 ? 9.727 -7.465 6.129 1 93.88 93 LEU A C 1
ATOM 724 O O . LEU A 1 93 ? 9.727 -8.453 6.863 1 93.88 93 LEU A O 1
ATOM 728 N N . LYS A 1 94 ? 10.758 -7.055 5.508 1 90.94 94 LYS A N 1
ATOM 729 C CA . LYS A 1 94 ? 12.023 -7.789 5.566 1 90.94 94 LYS A CA 1
ATOM 730 C C . LYS A 1 94 ? 13.047 -7.039 6.406 1 90.94 94 LYS A C 1
ATOM 732 O O . LYS A 1 94 ? 13.484 -5.945 6.039 1 90.94 94 LYS A O 1
ATOM 737 N N . SER A 1 95 ? 13.375 -7.547 7.547 1 91 95 SER A N 1
ATOM 738 C CA . SER A 1 95 ? 14.492 -7.059 8.344 1 91 95 SER A CA 1
ATOM 739 C C . SER A 1 95 ? 15.711 -7.965 8.203 1 91 95 SER A C 1
ATOM 741 O O . SER A 1 95 ? 15.695 -8.922 7.434 1 91 95 SER A O 1
ATOM 743 N N . GLU A 1 96 ? 16.844 -7.629 8.812 1 83.25 96 GLU A N 1
ATOM 744 C CA . GLU A 1 96 ? 18.031 -8.469 8.789 1 83.25 96 GLU A CA 1
ATOM 745 C C . GLU A 1 96 ? 17.766 -9.828 9.438 1 83.25 96 GLU A C 1
ATOM 747 O O . GLU A 1 96 ? 18.359 -10.836 9.055 1 83.25 96 GLU A O 1
ATOM 752 N N . GLU A 1 97 ? 16.797 -9.883 10.289 1 82.38 97 GLU A N 1
ATOM 753 C CA . GLU A 1 97 ? 16.625 -11.07 11.133 1 82.38 97 GLU A CA 1
ATOM 754 C C . GLU A 1 97 ? 15.445 -11.906 10.664 1 82.38 97 GLU A C 1
ATOM 756 O O . GLU A 1 97 ? 15.469 -13.133 10.766 1 82.38 97 GLU A O 1
ATOM 761 N N . VAL A 1 98 ? 14.414 -11.227 10.266 1 85.94 98 VAL A N 1
ATOM 762 C CA . VAL A 1 98 ? 13.195 -12 10.07 1 85.94 98 VAL A CA 1
ATOM 763 C C . VAL A 1 98 ? 12.352 -11.367 8.961 1 85.94 98 VAL A C 1
ATOM 765 O O . VAL A 1 98 ? 12.469 -10.164 8.695 1 85.94 98 VAL A O 1
ATOM 768 N N . GLU A 1 99 ? 11.602 -12.133 8.281 1 88.44 99 GLU A N 1
ATOM 769 C CA . GLU A 1 99 ? 10.586 -11.688 7.324 1 88.44 99 GLU A CA 1
ATOM 770 C C . GLU A 1 99 ? 9.18 -11.859 7.887 1 88.44 99 GLU A C 1
ATOM 772 O O . GLU A 1 99 ? 8.82 -12.945 8.359 1 88.44 99 GLU A O 1
ATOM 777 N N . THR A 1 100 ? 8.414 -10.812 7.922 1 92.62 100 THR A N 1
ATOM 778 C CA . THR A 1 100 ? 7.039 -10.805 8.406 1 92.62 100 THR A CA 1
ATOM 779 C C . THR A 1 100 ? 6.074 -10.453 7.277 1 92.62 100 THR A C 1
ATOM 781 O O . THR A 1 100 ? 6.348 -9.555 6.48 1 92.62 100 THR A O 1
ATOM 784 N N . GLU A 1 101 ? 5.035 -11.211 7.184 1 93.12 101 GLU A N 1
ATOM 785 C CA . GLU A 1 101 ? 4.059 -10.953 6.129 1 93.12 101 GLU A CA 1
ATOM 786 C C . GLU A 1 101 ? 2.707 -10.547 6.715 1 93.12 101 GLU A C 1
ATOM 788 O O . GLU A 1 101 ? 2.283 -11.086 7.738 1 93.12 101 GLU A O 1
ATOM 793 N N . ILE A 1 102 ? 2.074 -9.586 6.09 1 95.69 102 ILE A N 1
ATOM 794 C CA . ILE A 1 102 ? 0.711 -9.188 6.418 1 95.69 102 ILE A CA 1
ATOM 795 C C . ILE A 1 102 ? -0.163 -9.258 5.168 1 95.69 102 ILE A C 1
ATOM 797 O O . ILE A 1 102 ? 0.068 -8.531 4.195 1 95.69 102 ILE A O 1
ATOM 801 N N . ALA A 1 103 ? -1.175 -10.109 5.199 1 94.5 103 ALA A N 1
ATOM 802 C CA . ALA A 1 103 ? -2.074 -10.258 4.059 1 94.5 103 ALA A CA 1
ATOM 803 C C . ALA A 1 103 ? -3.148 -9.172 4.055 1 94.5 103 ALA A C 1
ATOM 805 O O . ALA A 1 103 ? -3.701 -8.836 5.105 1 94.5 103 ALA A O 1
ATOM 806 N N . GLY A 1 104 ? -3.336 -8.555 2.939 1 95.75 104 GLY A N 1
ATOM 807 C CA . GLY A 1 104 ? -4.43 -7.602 2.807 1 95.75 104 GLY A CA 1
ATOM 808 C C . GLY A 1 104 ? -5.785 -8.266 2.668 1 95.75 104 GLY A C 1
ATOM 809 O O . GLY A 1 104 ? -5.922 -9.469 2.908 1 95.75 104 GLY A O 1
ATOM 810 N N . ILE A 1 105 ? -6.785 -7.484 2.381 1 94.81 105 ILE A N 1
ATOM 811 C CA . ILE A 1 105 ? -8.148 -7.992 2.256 1 94.81 105 ILE A CA 1
ATOM 812 C C . ILE A 1 105 ? -8.586 -7.938 0.794 1 94.81 105 ILE A C 1
ATOM 814 O O . ILE A 1 105 ? -8.531 -6.879 0.162 1 94.81 105 ILE A O 1
ATOM 818 N N . SER A 1 106 ? -9.086 -9.031 0.282 1 94.56 106 SER A N 1
ATOM 819 C CA . SER A 1 106 ? -9.508 -9.156 -1.109 1 94.56 106 SER A CA 1
ATOM 820 C C . SER A 1 106 ? -10.867 -8.5 -1.333 1 94.56 106 SER A C 1
ATOM 822 O O . SER A 1 106 ? -11.695 -8.445 -0.423 1 94.56 106 SER A O 1
ATOM 824 N N . PRO A 1 107 ? -11.078 -7.953 -2.504 1 94.44 107 PRO A N 1
ATOM 825 C CA . PRO A 1 107 ? -12.414 -7.441 -2.812 1 94.44 107 PRO A CA 1
ATOM 826 C C . PRO A 1 107 ? -13.453 -8.555 -2.957 1 94.44 107 PRO A C 1
ATOM 828 O O . PRO A 1 107 ? -13.094 -9.719 -3.17 1 94.44 107 PRO A O 1
ATOM 831 N N . GLU A 1 108 ? -14.664 -8.133 -2.84 1 93.12 108 GLU A N 1
ATOM 832 C CA . GLU A 1 108 ? -15.75 -9.094 -3.018 1 93.12 108 GLU A CA 1
ATOM 833 C C . GLU A 1 108 ? -15.984 -9.391 -4.496 1 93.12 108 GLU A C 1
ATOM 835 O O . GLU A 1 108 ? -15.992 -8.484 -5.324 1 93.12 108 GLU A O 1
ATOM 840 N N . ILE A 1 109 ? -16.078 -10.656 -4.809 1 96.25 109 ILE A N 1
ATOM 841 C CA . ILE A 1 109 ? -16.453 -11.109 -6.145 1 96.25 109 ILE A CA 1
ATOM 842 C C . ILE A 1 109 ? -17.922 -11.516 -6.164 1 96.25 109 ILE A C 1
ATOM 844 O O . ILE A 1 109 ? -18.312 -12.492 -5.508 1 96.25 109 ILE A O 1
ATOM 848 N N . THR A 1 110 ? -18.719 -10.797 -6.934 1 96.12 110 THR A N 1
ATOM 849 C CA . THR A 1 110 ? -20.141 -11.094 -7 1 96.12 110 THR A CA 1
ATOM 850 C C . THR A 1 110 ? -20.406 -12.281 -7.922 1 96.12 110 THR A C 1
ATOM 852 O O . THR A 1 110 ? -19.516 -12.719 -8.656 1 96.12 110 THR A O 1
ATOM 855 N N . ARG A 1 111 ? -21.625 -12.773 -7.852 1 95.06 111 ARG A N 1
ATOM 856 C CA . ARG A 1 111 ? -22.047 -13.844 -8.75 1 95.06 111 ARG A CA 1
ATOM 857 C C . ARG A 1 111 ? -21.938 -13.414 -10.211 1 95.06 111 ARG A C 1
ATOM 859 O O . ARG A 1 111 ? -21.531 -14.203 -11.07 1 95.06 111 ARG A O 1
ATOM 866 N N . GLU A 1 112 ? -22.266 -12.18 -10.406 1 97 112 GLU A N 1
ATOM 867 C CA . GLU A 1 112 ? -22.156 -11.633 -11.766 1 97 112 GLU A CA 1
ATOM 868 C C . GLU A 1 112 ? -20.719 -11.617 -12.25 1 97 112 GLU A C 1
ATOM 870 O O . GLU A 1 112 ? -20.438 -11.938 -13.406 1 97 112 GLU A O 1
ATOM 875 N N . ASN A 1 113 ? -19.812 -11.203 -11.406 1 97.62 113 ASN A N 1
ATOM 876 C CA . ASN A 1 113 ? -18.391 -11.234 -11.742 1 97.62 113 ASN A CA 1
ATOM 877 C C . ASN A 1 113 ? -17.922 -12.648 -12.086 1 97.62 113 ASN A C 1
ATOM 879 O O . ASN A 1 113 ? -1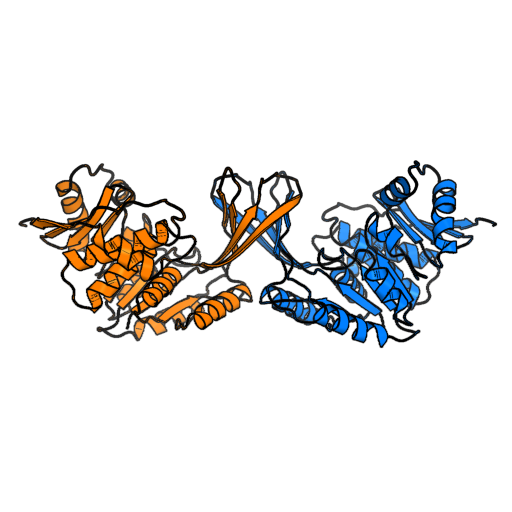7.188 -12.844 -13.055 1 97.62 113 ASN A O 1
ATOM 883 N N . TYR A 1 114 ? -18.359 -13.617 -11.266 1 96.38 114 TYR A N 1
ATOM 884 C CA . TYR A 1 114 ? -17.984 -15.008 -11.477 1 96.38 114 TYR A CA 1
ATOM 885 C C . TYR A 1 114 ? -18.484 -15.516 -12.828 1 96.38 114 TYR A C 1
ATOM 887 O O . TYR A 1 114 ? -17.75 -16.172 -13.555 1 96.38 114 TYR A O 1
ATOM 895 N N . GLU A 1 115 ? -19.688 -15.203 -13.141 1 96.62 115 GLU A N 1
ATOM 896 C CA . GLU A 1 115 ? -20.281 -15.625 -14.406 1 96.62 115 GLU A CA 1
ATOM 897 C C . GLU A 1 115 ? -19.547 -15.016 -15.594 1 96.62 115 GLU A C 1
ATOM 899 O O . GLU A 1 115 ? -19.391 -15.656 -16.625 1 96.62 115 GLU A O 1
ATOM 904 N N . GLU A 1 116 ? -19.094 -13.805 -15.469 1 98.19 116 GLU A N 1
ATOM 905 C CA . GLU A 1 116 ? -18.312 -13.156 -16.516 1 98.19 116 GLU A CA 1
ATOM 906 C C . GLU A 1 116 ? -17.031 -13.922 -16.797 1 98.19 116 GLU A C 1
ATOM 908 O O . GLU A 1 116 ? -16.656 -14.109 -17.969 1 98.19 116 GLU A O 1
ATOM 913 N N . LEU A 1 117 ? -16.391 -14.32 -15.75 1 98.25 117 LEU A N 1
ATOM 914 C CA . LEU A 1 117 ? -15.164 -15.086 -15.922 1 98.25 117 LEU A CA 1
ATOM 915 C C . LEU A 1 117 ? -15.453 -16.438 -16.562 1 98.25 117 LEU A C 1
ATOM 917 O O . LEU A 1 117 ? -14.719 -16.875 -17.453 1 98.25 117 LEU A O 1
ATOM 921 N N . LEU A 1 118 ? -16.5 -17.078 -16.109 1 97.88 118 LEU A N 1
ATOM 922 C CA . LEU A 1 118 ? -16.891 -18.375 -16.641 1 97.88 118 LEU A CA 1
ATOM 923 C C . LEU A 1 118 ? -17.172 -18.281 -18.141 1 97.88 118 LEU A C 1
ATOM 925 O O . LEU A 1 118 ? -16.844 -19.203 -18.891 1 97.88 118 LEU A O 1
ATOM 929 N N . LEU A 1 119 ? -17.766 -17.203 -18.531 1 98.12 119 LEU A N 1
ATOM 930 C CA . LEU A 1 119 ? -18.047 -17.016 -19.938 1 98.12 119 LEU A CA 1
ATOM 931 C C . LEU A 1 119 ? -16.766 -16.938 -20.75 1 98.12 119 LEU A C 1
ATOM 933 O O . LEU A 1 119 ? -16.672 -17.484 -21.859 1 98.12 119 LEU A O 1
ATOM 937 N N . LYS A 1 120 ? -15.742 -16.234 -20.25 1 98.31 120 LYS A N 1
ATOM 938 C CA . LYS A 1 120 ? -14.438 -16.188 -20.906 1 98.31 120 LYS A CA 1
ATOM 939 C C . LYS A 1 120 ? -13.82 -17.578 -21.031 1 98.31 120 LYS A C 1
ATOM 941 O O . LYS A 1 120 ? -13.266 -17.922 -22.062 1 98.31 120 LYS A O 1
ATOM 946 N N . ILE A 1 121 ? -13.953 -18.297 -20.016 1 98.62 121 ILE A N 1
ATOM 947 C CA . ILE A 1 121 ? -13.336 -19.625 -19.938 1 98.62 121 ILE A CA 1
ATOM 948 C C . ILE A 1 121 ? -14.055 -20.578 -20.875 1 98.62 121 ILE A C 1
ATOM 950 O O . ILE A 1 121 ? -13.414 -21.391 -21.562 1 98.62 121 ILE A O 1
ATOM 954 N N . LYS A 1 122 ? -15.344 -20.484 -20.969 1 98.19 122 LYS A N 1
ATOM 955 C CA . LYS A 1 122 ? -16.156 -21.344 -21.812 1 98.19 122 LYS A CA 1
ATOM 956 C C . LYS A 1 122 ? -15.805 -21.156 -23.281 1 98.19 122 LYS A C 1
ATOM 958 O O . LYS A 1 122 ? -16 -22.078 -24.094 1 98.19 122 LYS A O 1
ATOM 963 N N . ARG A 1 123 ? -15.242 -20.094 -23.594 1 98 123 ARG A N 1
ATOM 964 C CA . ARG A 1 123 ? -14.961 -19.75 -25 1 98 123 ARG A CA 1
ATOM 965 C C . ARG A 1 123 ? -13.617 -20.328 -25.438 1 98 123 ARG A C 1
ATOM 967 O O . ARG A 1 123 ? -13.297 -20.312 -26.625 1 98 123 ARG A O 1
ATOM 974 N N . LEU A 1 124 ? -12.883 -20.828 -24.547 1 98.56 124 LEU A N 1
ATOM 975 C CA . LEU A 1 124 ? -11.578 -21.375 -24.891 1 98.56 124 LEU A CA 1
ATOM 976 C C . LEU A 1 124 ? -11.719 -22.641 -25.734 1 98.56 124 LEU A C 1
ATOM 978 O O . LEU A 1 124 ? -12.727 -23.359 -25.625 1 98.56 124 LEU A O 1
ATOM 982 N N . LYS A 1 125 ? -10.742 -22.844 -26.5 1 98.12 125 LYS A N 1
ATOM 983 C CA . LYS A 1 125 ? -10.781 -23.938 -27.453 1 98.12 125 LYS A CA 1
ATOM 984 C C . LYS A 1 125 ? -9.922 -25.109 -26.969 1 98.12 125 LYS A C 1
ATOM 986 O O . LYS A 1 125 ? -9.18 -24.984 -26 1 98.12 125 LYS A O 1
ATOM 991 N N . THR A 1 126 ? -9.992 -26.234 -27.75 1 97.81 126 THR A N 1
ATOM 992 C CA . THR A 1 126 ? -9.336 -27.469 -27.375 1 97.81 126 THR A CA 1
ATOM 993 C C . THR A 1 126 ? -7.816 -27.312 -27.422 1 97.81 126 THR A C 1
ATOM 995 O O . THR A 1 126 ? -7.094 -27.984 -26.672 1 97.81 126 THR A O 1
ATOM 998 N N . GLU A 1 127 ? -7.426 -26.391 -28.281 1 97.38 127 GLU A N 1
ATOM 999 C CA . GLU A 1 127 ? -5.988 -26.203 -28.453 1 97.38 127 GLU A CA 1
ATOM 1000 C C . GLU A 1 127 ? -5.426 -25.281 -27.359 1 97.38 127 GLU A C 1
ATOM 1002 O O . GLU A 1 127 ? -4.207 -25.156 -27.234 1 97.38 127 GLU A O 1
ATOM 1007 N N . ASP A 1 128 ? -6.34 -24.641 -26.609 1 98.62 128 ASP A N 1
ATOM 1008 C CA . ASP A 1 128 ? -5.906 -23.719 -25.562 1 98.62 128 ASP A CA 1
ATOM 1009 C C . ASP A 1 128 ? -5.555 -24.469 -24.281 1 98.62 128 ASP A C 1
ATOM 1011 O O . ASP A 1 128 ? -5.949 -25.625 -24.094 1 98.62 128 ASP A O 1
ATOM 1015 N N . ILE A 1 129 ? -4.715 -23.844 -23.453 1 98.88 129 ILE A N 1
ATOM 1016 C CA . ILE A 1 129 ? -4.395 -24.328 -22.109 1 98.88 129 ILE A CA 1
ATOM 1017 C C . ILE A 1 129 ? -4.836 -23.297 -21.078 1 98.88 129 ILE A C 1
ATOM 1019 O O . ILE A 1 129 ? -4.609 -22.094 -21.25 1 98.88 129 ILE A O 1
ATOM 1023 N N . LEU A 1 130 ? -5.535 -23.734 -20.062 1 98.94 130 LEU A N 1
ATOM 1024 C CA . LEU A 1 130 ? -6 -22.906 -18.953 1 98.94 130 LEU A CA 1
ATOM 1025 C C . LEU A 1 130 ? -5.297 -23.281 -17.656 1 98.94 130 LEU A C 1
ATOM 1027 O O . LEU A 1 130 ? -5.344 -24.438 -17.234 1 98.94 130 LEU A O 1
ATOM 1031 N N . VAL A 1 131 ? -4.633 -22.297 -17.062 1 98.88 131 VAL A N 1
ATOM 1032 C CA . VAL A 1 131 ? -3.969 -22.516 -15.781 1 98.88 131 VAL A CA 1
ATOM 1033 C C . VAL A 1 131 ? -4.828 -21.938 -14.656 1 98.88 131 VAL A C 1
ATOM 1035 O O . VAL A 1 131 ? -5.07 -20.734 -14.602 1 98.88 131 VAL A O 1
ATOM 1038 N N . LEU A 1 132 ? -5.277 -22.797 -13.828 1 98.5 132 LEU A N 1
ATOM 1039 C CA . LEU A 1 132 ? -5.984 -22.422 -12.602 1 98.5 132 LEU A CA 1
ATOM 1040 C C . LEU A 1 132 ? -5.074 -22.562 -11.383 1 98.5 132 LEU A C 1
ATOM 1042 O O . LEU A 1 132 ? -4.707 -23.672 -11 1 98.5 132 LEU A O 1
ATOM 1046 N N . SER A 1 133 ? -4.723 -21.406 -10.844 1 95.75 133 SER A N 1
ATOM 1047 C CA . SER A 1 133 ? -3.73 -21.5 -9.781 1 95.75 133 SER A CA 1
ATOM 1048 C C . SER A 1 133 ? -4.035 -20.5 -8.664 1 95.75 133 SER A C 1
ATOM 1050 O O . SER A 1 133 ? -4.652 -19.469 -8.906 1 95.75 133 SER A O 1
ATOM 1052 N N . GLY A 1 134 ? -3.586 -20.875 -7.516 1 93.06 134 GLY A N 1
ATOM 1053 C CA . GLY A 1 134 ? -3.721 -20 -6.367 1 93.06 134 GLY A CA 1
ATOM 1054 C C . GLY A 1 134 ? -4.898 -20.344 -5.477 1 93.06 134 GLY A C 1
ATOM 1055 O O . GLY A 1 134 ? -5.488 -21.422 -5.617 1 93.06 134 GLY A O 1
ATOM 1056 N N . SER A 1 135 ? -5.23 -19.422 -4.609 1 90.44 135 SER A N 1
ATOM 1057 C CA . SER A 1 135 ? -6.305 -19.625 -3.646 1 90.44 135 SER A CA 1
ATOM 1058 C C . SER A 1 135 ? -7.66 -19.266 -4.246 1 90.44 135 SER A C 1
ATOM 1060 O O . SER A 1 135 ? -7.734 -18.516 -5.223 1 90.44 135 SER A O 1
ATOM 1062 N N . ILE A 1 136 ? -8.609 -19.938 -3.725 1 91.88 136 ILE A N 1
ATOM 1063 C CA . ILE A 1 136 ? -9.992 -19.609 -4.074 1 91.88 136 ILE A CA 1
ATOM 1064 C C . ILE A 1 136 ? -10.578 -18.688 -3.021 1 91.88 136 ILE A C 1
ATOM 1066 O O . ILE A 1 136 ? -10.602 -19 -1.832 1 91.88 136 ILE A O 1
ATOM 1070 N N . PRO A 1 137 ? -10.969 -17.469 -3.5 1 88.81 137 PRO A N 1
ATOM 1071 C CA . PRO A 1 137 ? -11.539 -16.547 -2.521 1 88.81 137 PRO A CA 1
ATOM 1072 C C . PRO A 1 137 ? -12.664 -17.156 -1.702 1 88.81 137 PRO A C 1
ATOM 1074 O O . PRO A 1 137 ? -13.414 -18 -2.211 1 88.81 137 PRO A O 1
ATOM 1077 N N . GLY A 1 138 ? -12.82 -16.703 -0.467 1 85.19 138 GLY A N 1
ATOM 1078 C CA . GLY A 1 138 ? -13.812 -17.25 0.452 1 85.19 138 GLY A CA 1
ATOM 1079 C C . GLY A 1 138 ? -15.234 -17.062 -0.036 1 85.19 138 GLY A C 1
ATOM 1080 O O . GLY A 1 138 ? -16.125 -17.812 0.361 1 85.19 138 GLY A O 1
ATOM 1081 N N . CYS A 1 139 ? -15.422 -16.125 -0.84 1 86.75 139 CYS A N 1
ATOM 1082 C CA . CYS A 1 139 ? -16.766 -15.828 -1.328 1 86.75 139 CYS A CA 1
ATOM 1083 C C . CYS A 1 139 ? -17.156 -16.781 -2.449 1 86.75 139 CYS A C 1
ATOM 1085 O O . CYS A 1 139 ? -18.297 -16.75 -2.936 1 86.75 139 CYS A O 1
ATOM 1087 N N . MET A 1 140 ? -16.266 -17.656 -2.83 1 90.38 140 MET A N 1
ATOM 1088 C CA . MET A 1 140 ? -16.516 -18.625 -3.891 1 90.38 140 MET A CA 1
ATOM 1089 C C . MET A 1 140 ? -16.641 -20.047 -3.32 1 90.38 140 MET A C 1
ATOM 1091 O O . MET A 1 140 ? -16.172 -20.312 -2.209 1 90.38 140 MET A O 1
ATOM 1095 N N . GLU A 1 141 ? -17.234 -20.859 -4.129 1 92.81 141 GLU A N 1
ATOM 1096 C CA . GLU A 1 141 ? -17.312 -22.266 -3.729 1 92.81 141 GLU A CA 1
ATOM 1097 C C . GLU A 1 141 ? -15.938 -22.922 -3.768 1 92.81 141 GLU A C 1
ATOM 1099 O O . GLU A 1 141 ? -15.125 -22.625 -4.645 1 92.81 141 GLU A O 1
ATOM 1104 N N . LYS A 1 142 ? -15.734 -23.891 -2.918 1 93.69 142 LYS A N 1
ATOM 1105 C CA . LYS A 1 142 ? -14.445 -24.547 -2.762 1 93.69 142 LYS A CA 1
ATOM 1106 C C . LYS A 1 142 ? -14.07 -25.344 -4.012 1 93.69 142 LYS A C 1
ATOM 1108 O O . LYS A 1 142 ? -12.898 -25.672 -4.223 1 93.69 142 LYS A O 1
ATOM 1113 N N . ASP A 1 143 ? -15.055 -25.734 -4.805 1 96.25 143 ASP A N 1
ATOM 1114 C CA . ASP A 1 143 ? -14.781 -26.516 -6.008 1 96.25 143 ASP A CA 1
ATOM 1115 C C . ASP A 1 143 ? -14.852 -25.641 -7.258 1 96.25 143 ASP A C 1
ATOM 1117 O O . ASP A 1 143 ? -15.156 -26.141 -8.344 1 96.25 143 ASP A O 1
ATOM 1121 N N . ALA A 1 144 ? -14.617 -24.344 -7.109 1 96.12 144 ALA A N 1
ATOM 1122 C CA . ALA A 1 144 ? -14.711 -23.375 -8.203 1 96.12 144 ALA A CA 1
ATOM 1123 C C . ALA A 1 144 ? -13.805 -23.781 -9.367 1 96.12 144 ALA A C 1
ATOM 1125 O O . ALA A 1 144 ? -14.18 -23.641 -10.531 1 96.12 144 ALA A O 1
ATOM 1126 N N . TYR A 1 145 ? -12.641 -24.281 -9.109 1 97.75 145 TYR A N 1
ATOM 1127 C CA . TYR A 1 145 ? -11.703 -24.641 -10.172 1 97.75 145 TYR A CA 1
ATOM 1128 C C . TYR A 1 145 ? -12.188 -25.859 -10.938 1 97.75 145 TYR A C 1
ATOM 1130 O O . TYR A 1 145 ? -12.023 -25.953 -12.156 1 97.75 145 TYR A O 1
ATOM 1138 N N . LYS A 1 146 ? -12.766 -26.797 -10.227 1 97.75 146 LYS A N 1
ATOM 1139 C CA . LYS A 1 146 ? -13.359 -27.953 -10.891 1 97.75 146 LYS A CA 1
ATOM 1140 C C . LYS A 1 146 ? -14.477 -27.516 -11.836 1 97.75 146 LYS A C 1
ATOM 1142 O O . LYS A 1 146 ? -14.547 -27.984 -12.977 1 97.75 146 LYS A O 1
ATOM 1147 N N . LYS A 1 147 ? -15.312 -26.625 -11.344 1 97.31 147 LYS A N 1
ATOM 1148 C CA . LYS A 1 147 ? -16.422 -26.125 -12.156 1 97.31 147 LYS A CA 1
ATOM 1149 C C . LYS A 1 147 ? -15.906 -25.406 -13.398 1 97.31 147 LYS A C 1
ATOM 1151 O O . LYS A 1 147 ? -16.469 -25.547 -14.484 1 97.31 147 LYS A O 1
ATOM 1156 N N . MET A 1 148 ? -14.867 -24.688 -13.289 1 98 148 MET A N 1
ATOM 1157 C CA . MET A 1 148 ? -14.266 -24.016 -14.43 1 98 148 MET A CA 1
ATOM 1158 C C . MET A 1 148 ? -13.695 -25.031 -15.43 1 98 148 MET A C 1
ATOM 1160 O O . MET A 1 148 ? -13.906 -24.891 -16.641 1 98 148 MET A O 1
ATOM 1164 N N . ALA A 1 149 ? -13.023 -26.016 -14.906 1 98.06 149 ALA A N 1
ATOM 1165 C CA . ALA A 1 149 ? -12.438 -27.047 -15.758 1 98.06 149 ALA A CA 1
ATOM 1166 C C . ALA A 1 149 ? -13.516 -27.781 -16.547 1 98.06 149 ALA A C 1
ATOM 1168 O O . ALA A 1 149 ? -13.328 -28.109 -17.719 1 98.06 149 ALA A O 1
ATOM 1169 N N . GLN A 1 150 ? -14.625 -27.938 -15.914 1 97.81 150 GLN A N 1
ATOM 1170 C CA . GLN A 1 150 ? -15.734 -28.656 -16.531 1 97.81 150 GLN A CA 1
ATOM 1171 C C . GLN A 1 150 ? -16.391 -27.828 -17.625 1 97.81 150 GLN A C 1
ATOM 1173 O O . GLN A 1 150 ? -17.047 -28.359 -18.516 1 97.81 150 GLN A O 1
ATOM 1178 N N . SER A 1 151 ? -16.234 -26.594 -17.531 1 97.81 151 SER A N 1
ATOM 1179 C CA . SER A 1 151 ? -16.984 -25.703 -18.406 1 97.81 151 SER A CA 1
ATOM 1180 C C . SER A 1 151 ? -16.219 -25.391 -19.688 1 97.81 151 SER A C 1
ATOM 1182 O O . SER A 1 151 ? -16.734 -24.75 -20.609 1 97.81 151 SER A O 1
ATOM 1184 N N . THR A 1 152 ? -14.992 -25.859 -19.812 1 98.5 152 THR A N 1
ATOM 1185 C CA . THR A 1 152 ? -14.156 -25.453 -20.938 1 98.5 152 THR A CA 1
ATOM 1186 C C . THR A 1 152 ? -13.688 -26.656 -21.75 1 98.5 152 THR A C 1
ATOM 1188 O O . THR A 1 152 ? -13.703 -27.781 -21.25 1 98.5 152 THR A O 1
ATOM 1191 N N . LYS A 1 153 ? -13.312 -26.453 -22.953 1 98.06 153 LYS A N 1
ATOM 1192 C CA . LYS A 1 153 ? -12.727 -27.484 -23.812 1 98.06 153 LYS A CA 1
ATOM 1193 C C . LYS A 1 153 ? -11.203 -27.438 -23.734 1 98.06 153 LYS A C 1
ATOM 1195 O O . LYS A 1 153 ? -10.531 -28.359 -24.234 1 98.06 153 LYS A O 1
ATOM 1200 N N . ALA A 1 154 ? -10.68 -26.438 -23.109 1 98.69 154 ALA A N 1
ATOM 1201 C CA . ALA A 1 154 ? -9.234 -26.266 -23.016 1 98.69 154 ALA A CA 1
ATOM 1202 C C . ALA A 1 154 ? -8.609 -27.328 -22.109 1 98.69 154 ALA A C 1
ATOM 1204 O O . ALA A 1 154 ? -9.297 -27.938 -21.281 1 98.69 154 ALA A O 1
ATOM 1205 N N . GLN A 1 155 ? -7.344 -27.641 -22.328 1 98.75 155 GLN A N 1
ATOM 1206 C CA . GLN A 1 155 ? -6.594 -28.406 -21.344 1 98.75 155 GLN A CA 1
ATOM 1207 C C . GLN A 1 155 ? -6.336 -27.594 -20.078 1 98.75 155 GLN A C 1
ATOM 1209 O O . GLN A 1 155 ? -6.016 -26.391 -20.172 1 98.75 155 GLN A O 1
ATOM 1214 N N . VAL A 1 156 ? -6.531 -28.203 -18.906 1 98.81 156 VAL A N 1
ATOM 1215 C CA . VAL A 1 156 ? -6.52 -27.422 -17.688 1 98.81 156 VAL A CA 1
ATOM 1216 C C . VAL A 1 156 ? -5.355 -27.859 -16.797 1 98.81 156 VAL A C 1
ATOM 1218 O O . VAL A 1 156 ? -5.18 -29.047 -16.531 1 98.81 156 VAL A O 1
ATOM 1221 N N . VAL A 1 157 ? -4.535 -26.906 -16.422 1 98.81 157 VAL A N 1
ATOM 1222 C CA . VAL A 1 157 ? -3.516 -27.078 -15.383 1 98.81 157 VAL A CA 1
ATOM 1223 C C . VAL A 1 157 ? -4.059 -26.594 -14.039 1 98.81 157 VAL A C 1
ATOM 1225 O O . VAL A 1 157 ? -4.68 -25.531 -13.961 1 98.81 157 VAL A O 1
ATOM 1228 N N . LEU A 1 158 ? -3.891 -27.406 -13.039 1 98.44 158 LEU A N 1
ATOM 1229 C CA . LEU A 1 158 ? -4.371 -27.062 -11.703 1 98.44 158 LEU A CA 1
ATOM 1230 C C . LEU A 1 158 ? -3.213 -27 -10.711 1 98.44 158 LEU A C 1
ATOM 1232 O O . LEU A 1 158 ? -2.506 -27.984 -10.508 1 98.44 158 LEU A O 1
ATOM 1236 N N . ASP A 1 159 ? -2.984 -25.844 -10.164 1 97.06 159 ASP A N 1
ATOM 1237 C CA . ASP A 1 159 ? -1.946 -25.641 -9.156 1 97.06 159 ASP A CA 1
ATOM 1238 C C . ASP A 1 159 ? -2.484 -24.875 -7.957 1 97.06 159 ASP A C 1
ATOM 1240 O O . ASP A 1 159 ? -2.285 -23.656 -7.848 1 97.06 159 ASP A O 1
ATOM 1244 N N . THR A 1 160 ? -3.16 -25.531 -7.102 1 92.88 160 THR A N 1
ATOM 1245 C CA . THR A 1 160 ? -3.658 -25.016 -5.832 1 92.88 160 THR A CA 1
ATOM 1246 C C . THR A 1 160 ? -3.178 -25.891 -4.672 1 92.88 160 THR A C 1
ATOM 1248 O O . THR A 1 160 ? -2.361 -26.781 -4.859 1 92.88 160 THR A O 1
ATOM 1251 N N . ARG A 1 161 ? -3.551 -25.609 -3.436 1 85.12 161 ARG A N 1
ATOM 1252 C CA . ARG A 1 161 ? -2.887 -26.25 -2.303 1 85.12 161 ARG A CA 1
ATOM 1253 C C . ARG A 1 161 ? -3.875 -27.078 -1.483 1 85.12 161 ARG A C 1
ATOM 1255 O O . ARG A 1 161 ? -5.055 -26.734 -1.396 1 85.12 161 ARG A O 1
ATOM 1262 N N . GLY A 1 162 ? -3.314 -28.141 -0.997 1 83.44 162 GLY A N 1
ATOM 1263 C CA . GLY A 1 162 ? -3.988 -28.891 0.049 1 83.44 162 GLY A CA 1
ATOM 1264 C C . GLY A 1 162 ? -5.293 -29.516 -0.41 1 83.44 162 GLY A C 1
ATOM 1265 O O . GLY A 1 162 ? -5.34 -30.156 -1.461 1 83.44 162 GLY A O 1
ATOM 1266 N N . ASP A 1 163 ? -6.309 -29.359 0.49 1 85 163 ASP A N 1
ATOM 1267 C CA . ASP A 1 163 ? -7.613 -29.969 0.251 1 85 163 ASP A CA 1
ATOM 1268 C C . ASP A 1 163 ? -8.258 -29.406 -1.013 1 85 163 ASP A C 1
ATOM 1270 O O . ASP A 1 163 ? -8.984 -30.109 -1.714 1 85 163 ASP A O 1
ATOM 1274 N N . LEU A 1 164 ? -7.867 -28.25 -1.331 1 89.06 164 LEU A N 1
ATOM 1275 C CA . LEU A 1 164 ? -8.43 -27.641 -2.527 1 89.06 164 LEU A CA 1
ATOM 1276 C C . LEU A 1 164 ? -7.957 -28.359 -3.785 1 89.06 164 LEU A C 1
ATOM 1278 O O . LEU A 1 164 ? -8.695 -28.453 -4.766 1 89.06 164 LEU A O 1
ATOM 1282 N N . LEU A 1 165 ? -6.727 -28.859 -3.715 1 91.69 165 LEU A N 1
ATOM 1283 C CA . LEU A 1 165 ? -6.219 -29.562 -4.883 1 91.69 165 LEU A CA 1
ATOM 1284 C C . LEU A 1 165 ? -7.051 -30.812 -5.164 1 91.69 165 LEU A C 1
ATOM 1286 O O . LEU A 1 165 ? -7.578 -30.969 -6.27 1 91.69 165 LEU A O 1
ATOM 1290 N N . ILE A 1 166 ? -7.258 -31.594 -4.184 1 89.81 166 ILE A N 1
ATOM 1291 C CA . ILE A 1 166 ? -7.973 -32.844 -4.332 1 89.81 166 ILE A CA 1
ATOM 1292 C C . ILE A 1 166 ? -9.414 -32.594 -4.754 1 89.81 166 ILE A C 1
ATOM 1294 O O . ILE A 1 166 ? -9.945 -33.281 -5.633 1 89.81 166 ILE A O 1
ATOM 1298 N N . GLU A 1 167 ? -9.984 -31.562 -4.191 1 93.56 167 GLU A N 1
ATOM 1299 C CA . GLU A 1 167 ? -11.391 -31.234 -4.422 1 93.56 167 GLU A CA 1
ATOM 1300 C C . GLU A 1 167 ? -11.602 -30.688 -5.828 1 93.56 167 GLU A C 1
ATOM 1302 O O . GLU A 1 167 ? -12.727 -30.719 -6.344 1 93.56 167 GLU A O 1
ATOM 1307 N N . ASN A 1 168 ? -10.555 -30.312 -6.516 1 97.25 168 ASN A N 1
ATOM 1308 C CA . ASN A 1 168 ? -10.75 -29.578 -7.762 1 97.25 168 ASN A CA 1
ATOM 1309 C C . ASN A 1 168 ? -10.141 -30.312 -8.953 1 97.25 168 ASN A C 1
ATOM 1311 O O . ASN A 1 168 ? -10.102 -29.781 -10.062 1 97.25 168 ASN A O 1
ATOM 1315 N N . ILE A 1 169 ? -9.734 -31.516 -8.75 1 97.19 169 ILE A N 1
ATOM 1316 C CA . ILE A 1 169 ? -9.18 -32.312 -9.836 1 97.19 169 ILE A CA 1
ATOM 1317 C C . ILE A 1 169 ? -10.289 -32.719 -10.82 1 97.19 169 ILE A C 1
ATOM 1319 O O . ILE A 1 169 ? -11.375 -33.125 -10.406 1 97.19 169 ILE A O 1
ATOM 1323 N N . TRP A 1 170 ? -10.023 -32.438 -12.086 1 96.5 170 TRP A N 1
ATOM 1324 C CA . TRP A 1 170 ? -10.953 -32.812 -13.148 1 96.5 170 TRP A CA 1
ATOM 1325 C C . TRP A 1 170 ? -10.227 -32.906 -14.492 1 96.5 170 TRP A C 1
ATOM 1327 O O . TRP A 1 170 ? -10.133 -31.906 -15.219 1 96.5 170 TRP A O 1
ATOM 1337 N N . ASN A 1 171 ? -9.812 -34.125 -14.883 1 97.25 171 ASN A N 1
ATOM 1338 C CA . ASN A 1 171 ? -9.195 -34.344 -16.188 1 97.25 171 ASN A CA 1
ATOM 1339 C C . ASN A 1 171 ? -8.125 -33.312 -16.484 1 97.25 171 ASN A C 1
ATOM 1341 O O . ASN A 1 171 ? -8.141 -32.688 -17.562 1 97.25 171 ASN A O 1
ATOM 1345 N N . ASN A 1 172 ? -7.281 -33.094 -15.555 1 98.62 172 ASN A N 1
ATOM 1346 C CA . ASN A 1 172 ? -6.277 -32.031 -15.703 1 98.62 172 ASN A CA 1
ATOM 1347 C C . ASN A 1 172 ? -5.086 -32.5 -16.516 1 98.62 172 ASN A C 1
ATOM 1349 O O . ASN A 1 172 ? -4.668 -33.656 -16.406 1 98.62 172 ASN A O 1
ATOM 1353 N N . LEU A 1 173 ? -4.613 -31.578 -17.297 1 98.75 173 LEU A N 1
ATOM 1354 C CA . LEU A 1 173 ? -3.35 -31.812 -18 1 98.75 173 LEU A CA 1
ATOM 1355 C C . LEU A 1 173 ? -2.211 -32 -17 1 98.75 173 LEU A C 1
ATOM 1357 O O . LEU A 1 173 ? -1.392 -32.906 -17.156 1 98.75 173 LEU A O 1
ATOM 1361 N N . LEU A 1 174 ? -2.207 -31.188 -16.016 1 98.75 174 LEU A N 1
ATOM 1362 C CA . LEU A 1 174 ? -1.145 -31.172 -15.008 1 98.75 174 LEU A CA 1
ATOM 1363 C C . LEU A 1 174 ? -1.691 -30.766 -13.641 1 98.75 174 LEU A C 1
ATOM 1365 O O . LEU A 1 174 ? -2.506 -29.844 -13.539 1 98.75 174 LEU A O 1
ATOM 1369 N N . ILE A 1 175 ? -1.28 -31.422 -12.617 1 98.31 175 ILE A N 1
ATOM 1370 C CA . ILE A 1 175 ? -1.378 -30.922 -11.25 1 98.31 175 ILE A CA 1
ATOM 1371 C C . ILE A 1 175 ? 0.014 -30.859 -10.625 1 98.31 175 ILE A C 1
ATOM 1373 O O . ILE A 1 175 ? 0.921 -31.594 -11.039 1 98.31 175 ILE A O 1
ATOM 1377 N N . LYS A 1 176 ? 0.172 -29.953 -9.688 1 97.56 176 LYS A N 1
ATOM 1378 C CA . LYS A 1 176 ? 1.519 -29.734 -9.172 1 97.56 176 LYS A CA 1
ATOM 1379 C C . LYS A 1 176 ? 1.53 -29.766 -7.641 1 97.56 176 LYS A C 1
ATOM 1381 O O . LYS A 1 176 ? 1.845 -28.75 -7.004 1 97.56 176 LYS A O 1
ATOM 1386 N N . PRO A 1 177 ? 1.42 -30.891 -6.984 1 96.31 177 PRO A N 1
ATOM 1387 C CA . PRO A 1 177 ? 1.581 -31 -5.531 1 96.31 177 PRO A CA 1
ATOM 1388 C C . PRO A 1 177 ? 3.047 -31.031 -5.102 1 96.31 177 PRO A C 1
ATOM 1390 O O . PRO A 1 177 ? 3.93 -31.266 -5.934 1 96.31 177 PRO A O 1
ATOM 1393 N N . ASN A 1 178 ? 3.24 -30.719 -3.898 1 94.69 178 ASN A N 1
ATOM 1394 C CA . ASN A 1 178 ? 4.535 -31.062 -3.318 1 94.69 178 ASN A CA 1
ATOM 1395 C C . ASN A 1 178 ? 4.461 -32.344 -2.502 1 94.69 178 ASN A C 1
ATOM 1397 O O . ASN A 1 178 ? 3.371 -32.875 -2.25 1 94.69 178 ASN A O 1
ATOM 1401 N N . ILE A 1 179 ? 5.562 -32.844 -2.107 1 95.31 179 ILE A N 1
ATOM 1402 C CA . ILE A 1 179 ? 5.633 -34.156 -1.466 1 95.31 179 ILE A CA 1
ATOM 1403 C C . ILE A 1 179 ? 4.871 -34.125 -0.143 1 95.31 179 ILE A C 1
ATOM 1405 O O . ILE A 1 179 ? 4.223 -35.125 0.23 1 95.31 179 ILE A O 1
ATOM 1409 N N . LYS A 1 180 ? 4.906 -33.031 0.588 1 93.81 180 LYS A N 1
ATOM 1410 C CA . LYS A 1 180 ? 4.211 -32.938 1.866 1 93.81 180 LYS A CA 1
ATOM 1411 C C . LYS A 1 180 ? 2.697 -32.969 1.673 1 93.81 180 LYS A C 1
ATOM 1413 O O . LYS A 1 180 ? 1.976 -33.562 2.473 1 93.81 180 LYS A O 1
ATOM 1418 N N . GLU A 1 181 ? 2.279 -32.25 0.65 1 93.44 181 GLU A N 1
ATOM 1419 C CA . GLU A 1 181 ? 0.856 -32.25 0.323 1 93.44 181 GLU A CA 1
ATOM 1420 C C . GLU A 1 181 ? 0.359 -33.656 -0.013 1 93.44 181 GLU A C 1
ATOM 1422 O O . GLU A 1 181 ? -0.738 -34.031 0.391 1 93.44 181 GLU A O 1
ATOM 1427 N N . LEU A 1 182 ? 1.142 -34.438 -0.747 1 93.94 182 LEU A N 1
ATOM 1428 C CA . LEU A 1 182 ? 0.771 -35.812 -1.069 1 93.94 182 LEU A CA 1
ATOM 1429 C C . LEU A 1 182 ? 0.735 -36.656 0.187 1 93.94 182 LEU A C 1
ATOM 1431 O O . LEU A 1 182 ? -0.205 -37.438 0.388 1 93.94 182 LEU A O 1
ATOM 1435 N N . GLU A 1 183 ? 1.758 -36.438 0.968 1 95.75 183 GLU A N 1
ATOM 1436 C CA . GLU A 1 183 ? 1.813 -37.188 2.213 1 95.75 183 GLU A CA 1
ATOM 1437 C C . GLU A 1 183 ? 0.615 -36.875 3.105 1 95.75 183 GLU A C 1
ATOM 1439 O O . GLU A 1 183 ? 0.036 -37.781 3.713 1 95.75 183 GLU A O 1
ATOM 1444 N N . GLN A 1 184 ? 0.257 -35.719 3.146 1 93.19 184 GLN A N 1
ATOM 1445 C CA . GLN A 1 184 ? -0.898 -35.281 3.932 1 93.19 184 GLN A CA 1
ATOM 1446 C C . GLN A 1 184 ? -2.195 -35.844 3.342 1 93.19 184 GLN A C 1
ATOM 1448 O O . GLN A 1 184 ? -3.066 -36.312 4.074 1 93.19 184 GLN A O 1
ATOM 1453 N N . ALA A 1 185 ? -2.33 -35.719 2.068 1 89.5 185 ALA A N 1
ATOM 1454 C CA . ALA A 1 185 ? -3.539 -36.188 1.381 1 89.5 185 ALA A CA 1
ATOM 1455 C C . ALA A 1 185 ? -3.771 -37.656 1.585 1 89.5 185 ALA A C 1
ATOM 1457 O O . ALA A 1 185 ? -4.914 -38.125 1.691 1 89.5 185 ALA A O 1
ATOM 1458 N N . PHE A 1 186 ? -2.686 -38.406 1.701 1 90.12 186 PHE A N 1
ATOM 1459 C CA . PHE A 1 186 ? -2.82 -39.844 1.766 1 90.12 186 PHE A CA 1
ATOM 1460 C C . PHE A 1 186 ? -2.461 -40.375 3.154 1 90.12 186 PHE A C 1
ATOM 1462 O O . PHE A 1 186 ? -2.463 -41.594 3.393 1 90.12 186 PHE A O 1
ATOM 1469 N N . ASN A 1 187 ? -2.17 -39.469 4.062 1 92.62 187 ASN A N 1
ATOM 1470 C CA . ASN A 1 187 ? -1.832 -39.781 5.445 1 92.62 187 ASN A CA 1
ATOM 1471 C C . ASN A 1 187 ? -0.765 -40.844 5.535 1 92.62 187 ASN A C 1
ATOM 1473 O O . ASN A 1 187 ? -0.947 -41.844 6.234 1 92.62 187 ASN A O 1
ATOM 1477 N N . LYS A 1 188 ? 0.218 -40.781 4.785 1 93.94 188 LYS A N 1
ATOM 1478 C CA . LYS A 1 188 ? 1.327 -41.719 4.758 1 93.94 188 LYS A CA 1
ATOM 1479 C C . LYS A 1 188 ? 2.617 -41.062 4.297 1 93.94 188 LYS A C 1
ATOM 1481 O O . LYS A 1 188 ? 2.588 -40.156 3.451 1 93.94 188 LYS A O 1
ATOM 1486 N N . LYS A 1 189 ? 3.678 -41.5 4.867 1 95.69 189 LYS A N 1
ATOM 1487 C CA . LYS A 1 189 ? 4.98 -41.031 4.406 1 95.69 189 LYS A CA 1
ATOM 1488 C C . LYS A 1 189 ? 5.371 -41.688 3.09 1 95.69 189 LYS A C 1
ATOM 1490 O O . LYS A 1 189 ? 5.133 -42.875 2.895 1 95.69 189 LYS A O 1
ATOM 1495 N N . LEU A 1 190 ? 5.895 -40.906 2.188 1 95.88 190 LEU A N 1
ATOM 1496 C CA . LEU A 1 190 ? 6.363 -41.406 0.893 1 95.88 190 LEU A CA 1
ATOM 1497 C C . LEU A 1 190 ? 7.887 -41.344 0.81 1 95.88 190 LEU A C 1
ATOM 1499 O O . LEU A 1 190 ? 8.445 -40.312 0.447 1 95.88 190 LEU A O 1
ATOM 1503 N N . ASN A 1 191 ? 8.547 -42.469 1.008 1 93.94 191 ASN A N 1
ATOM 1504 C CA . ASN A 1 191 ? 10 -42.5 1.191 1 93.94 191 ASN A CA 1
ATOM 1505 C C . ASN A 1 191 ? 10.719 -42.938 -0.078 1 93.94 191 ASN A C 1
ATOM 1507 O O . ASN A 1 191 ? 11.93 -42.75 -0.209 1 93.94 191 ASN A O 1
ATOM 1511 N N . THR A 1 192 ? 9.977 -43.594 -0.974 1 94.75 192 THR A N 1
ATOM 1512 C CA . THR A 1 192 ? 10.594 -44.094 -2.199 1 94.75 192 THR A CA 1
ATOM 1513 C C . THR A 1 192 ? 9.852 -43.594 -3.426 1 94.75 192 THR A C 1
ATOM 1515 O O . THR A 1 192 ? 8.68 -43.219 -3.34 1 94.75 192 THR A O 1
ATOM 1518 N N . HIS A 1 193 ? 10.539 -43.594 -4.531 1 95.81 193 HIS A N 1
ATOM 1519 C CA . HIS A 1 193 ? 9.922 -43.219 -5.801 1 95.81 193 HIS A CA 1
ATOM 1520 C C . HIS A 1 193 ? 8.711 -44.094 -6.105 1 95.81 193 HIS A C 1
ATOM 1522 O O . HIS A 1 193 ? 7.699 -43.594 -6.605 1 95.81 193 HIS A O 1
ATOM 1528 N N . ARG A 1 194 ? 8.836 -45.344 -5.805 1 95.12 194 ARG A N 1
ATOM 1529 C CA . ARG A 1 194 ? 7.742 -46.281 -6.039 1 95.12 194 ARG A CA 1
ATOM 1530 C C . ARG A 1 194 ? 6.508 -45.875 -5.234 1 95.12 194 ARG A C 1
ATOM 1532 O O . ARG A 1 194 ? 5.387 -45.906 -5.75 1 95.12 194 ARG A O 1
ATOM 1539 N N . GLU A 1 195 ? 6.734 -45.5 -4.008 1 95.94 195 GLU A N 1
ATOM 1540 C CA . GLU A 1 195 ? 5.621 -45.094 -3.162 1 95.94 195 GLU A CA 1
ATOM 1541 C C . GLU A 1 195 ? 4.961 -43.812 -3.705 1 95.94 195 GLU A C 1
ATOM 1543 O O . GLU A 1 195 ? 3.736 -43.688 -3.664 1 95.94 195 GLU A O 1
ATOM 1548 N N . VAL A 1 196 ? 5.781 -42.906 -4.191 1 96.88 196 VAL A N 1
ATOM 1549 C CA . VAL A 1 196 ? 5.258 -41.656 -4.781 1 96.88 196 VAL A CA 1
ATOM 1550 C C . VAL A 1 196 ? 4.441 -42 -6.027 1 96.88 196 VAL A C 1
ATOM 1552 O O . VAL A 1 196 ? 3.328 -41.5 -6.199 1 96.88 196 VAL A O 1
ATOM 1555 N N . TYR A 1 197 ? 4.992 -42.844 -6.891 1 96.69 197 TYR A N 1
ATOM 1556 C CA . TYR A 1 197 ? 4.285 -43.219 -8.102 1 96.69 197 TYR A CA 1
ATOM 1557 C C . TYR A 1 197 ? 2.928 -43.844 -7.77 1 96.69 197 TYR A C 1
ATOM 1559 O O . TYR A 1 197 ? 1.915 -43.5 -8.383 1 96.69 197 TYR A O 1
ATOM 1567 N N . ASP A 1 198 ? 2.906 -44.781 -6.797 1 95.06 198 ASP A N 1
ATOM 1568 C CA . ASP A 1 198 ? 1.677 -45.438 -6.402 1 95.06 198 ASP A CA 1
ATOM 1569 C C . ASP A 1 198 ? 0.642 -44.438 -5.883 1 95.06 198 ASP A C 1
ATOM 1571 O O . ASP A 1 198 ? -0.55 -44.594 -6.172 1 95.06 198 ASP A O 1
ATOM 1575 N N . ALA A 1 199 ? 1.134 -43.531 -5.117 1 94.31 199 ALA A N 1
ATOM 1576 C CA . ALA A 1 199 ? 0.248 -42.5 -4.613 1 94.31 199 ALA A CA 1
ATOM 1577 C C . ALA A 1 199 ? -0.34 -41.688 -5.758 1 94.31 199 ALA A C 1
ATOM 1579 O O . ALA A 1 199 ? -1.5 -41.25 -5.703 1 94.31 199 ALA A O 1
ATOM 1580 N N . CYS A 1 200 ? 0.405 -41.438 -6.82 1 95.25 200 CYS A N 1
ATOM 1581 C CA . CYS A 1 200 ? -0.004 -40.594 -7.945 1 95.25 200 CYS A CA 1
ATOM 1582 C C . CYS A 1 200 ? -1.008 -41.344 -8.828 1 95.25 200 CYS A C 1
ATOM 1584 O O . CYS A 1 200 ? -1.738 -40.688 -9.594 1 95.25 200 CYS A O 1
ATOM 1586 N N . LYS A 1 201 ? -1.1 -42.656 -8.75 1 94 201 LYS A N 1
ATOM 1587 C CA . LYS A 1 201 ? -1.971 -43.469 -9.602 1 94 201 LYS A CA 1
ATOM 1588 C C . LYS A 1 201 ? -3.428 -43.031 -9.453 1 94 201 LYS A C 1
ATOM 1590 O O . LYS A 1 201 ? -4.195 -43.094 -10.422 1 94 201 LYS A O 1
ATOM 1595 N N . ILE A 1 202 ? -3.729 -42.688 -8.242 1 92.12 202 ILE A N 1
ATOM 1596 C CA . ILE A 1 202 ? -5.109 -42.312 -7.965 1 92.12 202 ILE A CA 1
ATOM 1597 C C . ILE A 1 202 ? -5.516 -41.125 -8.852 1 92.12 202 ILE A C 1
ATOM 1599 O O . ILE A 1 202 ? -6.672 -41.031 -9.266 1 92.12 202 ILE A O 1
ATOM 1603 N N . PHE A 1 203 ? -4.582 -40.281 -9.18 1 95.75 203 PHE A N 1
ATOM 1604 C CA . PHE A 1 203 ? -4.871 -39.094 -9.977 1 95.75 203 PHE A CA 1
ATOM 1605 C C . PHE A 1 203 ? -5.086 -39.438 -11.438 1 95.75 203 PHE A C 1
ATOM 1607 O O . PHE A 1 203 ? -5.836 -38.781 -12.148 1 95.75 203 PHE A O 1
ATOM 1614 N N . PHE A 1 204 ? -4.445 -40.531 -11.914 1 95.69 204 PHE A N 1
ATOM 1615 C CA . PHE A 1 204 ? -4.645 -41 -13.281 1 95.69 204 PHE A CA 1
ATOM 1616 C C . PHE A 1 204 ? -6.086 -41.438 -13.5 1 95.69 204 PHE A C 1
ATOM 1618 O O . PHE A 1 204 ? -6.66 -41.188 -14.562 1 95.69 204 PHE A O 1
ATOM 1625 N N . ASP A 1 205 ? -6.59 -42.031 -12.508 1 92.31 205 ASP A N 1
ATOM 1626 C CA . ASP A 1 205 ? -7.969 -42.5 -12.578 1 92.31 205 ASP A CA 1
ATOM 1627 C C . ASP A 1 205 ? -8.938 -41.312 -12.672 1 92.31 205 ASP A C 1
ATOM 1629 O O . ASP A 1 205 ? -10.078 -41.469 -13.117 1 92.31 205 ASP A O 1
ATOM 1633 N N . LYS A 1 206 ? -8.469 -40.188 -12.203 1 94.12 206 LYS A N 1
ATOM 1634 C CA . LYS A 1 206 ? -9.289 -39 -12.258 1 94.12 206 LYS A CA 1
ATOM 1635 C C . LYS A 1 206 ? -9.016 -38.188 -13.531 1 94.12 206 LYS A C 1
ATOM 1637 O O . LYS A 1 206 ? -9.516 -37.094 -13.688 1 94.12 206 LYS A O 1
ATOM 1642 N N . GLY A 1 207 ? -8.234 -38.75 -14.398 1 96.56 207 GLY A N 1
ATOM 1643 C CA . GLY A 1 207 ? -8.031 -38.156 -15.719 1 96.56 207 GLY A CA 1
ATOM 1644 C C . GLY A 1 207 ? -6.816 -37.25 -15.797 1 96.56 207 GLY A C 1
ATOM 1645 O O . GLY A 1 207 ? -6.586 -36.625 -16.828 1 96.56 207 GLY A O 1
ATOM 1646 N N . VAL A 1 208 ? -6.008 -37.188 -14.75 1 98.19 208 VAL A N 1
ATOM 1647 C CA . VAL A 1 208 ? -4.816 -36.344 -14.75 1 98.19 208 VAL A CA 1
ATOM 1648 C C . VAL A 1 208 ? -3.748 -36.969 -15.656 1 98.19 208 VAL A C 1
ATOM 1650 O O . VAL A 1 208 ? -3.512 -38.188 -15.609 1 98.19 208 VAL A O 1
ATOM 1653 N N . LYS A 1 209 ? -3.094 -36.156 -16.484 1 98.5 209 LYS A N 1
ATOM 1654 C CA . LYS A 1 209 ? -2.113 -36.656 -17.438 1 98.5 209 LYS A CA 1
ATOM 1655 C C . LYS A 1 209 ? -0.701 -36.594 -16.859 1 98.5 209 LYS A C 1
ATOM 1657 O O . LYS A 1 209 ? 0.081 -37.531 -17.016 1 98.5 209 LYS A O 1
ATOM 1662 N N . TYR A 1 210 ? -0.365 -35.469 -16.266 1 98.69 210 TYR A N 1
ATOM 1663 C CA . TYR A 1 210 ? 0.95 -35.25 -15.664 1 98.69 210 TYR A CA 1
ATOM 1664 C C . TYR A 1 210 ? 0.828 -34.812 -14.211 1 98.69 210 TYR A C 1
ATOM 1666 O O . TYR A 1 210 ? -0.07 -34.031 -13.867 1 98.69 210 TYR A O 1
ATOM 1674 N N . ILE A 1 211 ? 1.71 -35.312 -13.375 1 98.44 211 ILE A N 1
ATOM 1675 C CA . ILE A 1 211 ? 1.841 -34.875 -11.984 1 98.44 211 ILE A CA 1
ATOM 1676 C C . ILE A 1 211 ? 3.273 -34.406 -11.719 1 98.44 211 ILE A C 1
ATOM 1678 O O . ILE A 1 211 ? 4.211 -35.219 -11.82 1 98.44 211 ILE A O 1
ATOM 1682 N N . LEU A 1 212 ? 3.41 -33.156 -11.477 1 98.56 212 LEU A N 1
ATOM 1683 C CA . LEU A 1 212 ? 4.715 -32.594 -11.141 1 98.56 212 LEU A CA 1
ATOM 1684 C C . LEU A 1 212 ? 4.863 -32.438 -9.633 1 98.56 212 LEU A C 1
ATOM 1686 O O . LEU A 1 212 ? 4.297 -31.516 -9.047 1 98.56 212 LEU A O 1
ATOM 1690 N N . VAL A 1 213 ? 5.66 -33.25 -9.008 1 97.88 213 VAL A N 1
ATOM 1691 C CA . VAL A 1 213 ? 5.82 -33.281 -7.559 1 97.88 213 VAL A CA 1
ATOM 1692 C C . VAL A 1 213 ? 7.113 -32.594 -7.164 1 97.88 213 VAL A C 1
ATOM 1694 O O . VAL A 1 213 ? 8.203 -33.031 -7.504 1 97.88 213 VAL A O 1
ATOM 1697 N N . SER A 1 214 ? 6.965 -31.5 -6.516 1 96.06 214 SER A N 1
ATOM 1698 C CA . SER A 1 214 ? 8.156 -30.812 -6.016 1 96.06 214 SER A CA 1
ATOM 1699 C C . SER A 1 214 ? 8.594 -31.391 -4.672 1 96.06 214 SER A C 1
ATOM 1701 O O . SER A 1 214 ? 7.758 -31.75 -3.836 1 96.06 214 SER A O 1
ATOM 1703 N N . MET A 1 215 ? 9.891 -31.562 -4.492 1 94.25 215 MET A N 1
ATOM 1704 C CA . MET A 1 215 ? 10.445 -32.156 -3.279 1 94.25 215 MET A CA 1
ATOM 1705 C C . MET A 1 215 ? 11.492 -31.266 -2.652 1 94.25 215 MET A C 1
ATOM 1707 O O . MET A 1 215 ? 12.5 -31.734 -2.125 1 94.25 215 MET A O 1
ATOM 1711 N N . GLY A 1 216 ? 11.414 -29.953 -2.867 1 88.12 216 GLY A N 1
ATOM 1712 C CA . GLY A 1 216 ? 12.375 -29.016 -2.32 1 88.12 216 GLY A CA 1
ATOM 1713 C C . GLY A 1 216 ? 13.789 -29.25 -2.814 1 88.12 216 GLY A C 1
ATOM 1714 O O . GLY A 1 216 ? 14.023 -29.328 -4.023 1 88.12 216 GLY A O 1
ATOM 1715 N N . GLU A 1 217 ? 14.68 -29.422 -1.856 1 87.19 217 GLU A N 1
ATOM 1716 C CA . GLU A 1 217 ? 16.094 -29.594 -2.176 1 87.19 217 GLU A CA 1
ATOM 1717 C C . GLU A 1 217 ? 16.344 -30.969 -2.793 1 87.19 217 GLU A C 1
ATOM 1719 O O . GLU A 1 217 ? 17.391 -31.203 -3.387 1 87.19 217 GLU A O 1
ATOM 1724 N N . LYS A 1 218 ? 15.391 -31.828 -2.637 1 91.44 218 LYS A N 1
ATOM 1725 C CA . LYS A 1 218 ? 15.555 -33.188 -3.152 1 91.44 218 LYS A CA 1
ATOM 1726 C C . LYS A 1 218 ? 15.195 -33.25 -4.633 1 91.44 218 LYS A C 1
ATOM 1728 O O . LYS A 1 218 ? 15.328 -34.312 -5.258 1 91.44 218 LYS A O 1
ATOM 1733 N N . GLY A 1 219 ? 14.688 -32.188 -5.156 1 95 219 GLY A N 1
ATOM 1734 C CA . GLY A 1 219 ? 14.398 -32.156 -6.582 1 95 219 GLY A CA 1
ATOM 1735 C C . GLY A 1 219 ? 12.914 -32.188 -6.895 1 95 219 GLY A C 1
ATOM 1736 O O . GLY A 1 219 ? 12.109 -31.625 -6.168 1 95 219 GLY A O 1
ATOM 1737 N N . ALA A 1 220 ? 12.602 -32.719 -8.094 1 98.12 220 ALA A N 1
ATOM 1738 C CA . ALA A 1 220 ? 11.219 -32.812 -8.562 1 98.12 220 ALA A CA 1
ATOM 1739 C C . ALA A 1 220 ? 10.984 -34.062 -9.383 1 98.12 220 ALA A C 1
ATOM 1741 O O . ALA A 1 220 ? 11.922 -34.625 -9.938 1 98.12 220 ALA A O 1
ATOM 1742 N N . LEU A 1 221 ? 9.797 -34.5 -9.391 1 98.56 221 LEU A N 1
ATOM 1743 C CA . LEU A 1 221 ? 9.367 -35.656 -10.164 1 98.56 221 LEU A CA 1
ATOM 1744 C C . LEU A 1 221 ? 8.289 -35.281 -11.172 1 98.56 221 LEU A C 1
ATOM 1746 O O . LEU A 1 221 ? 7.41 -34.469 -10.867 1 98.56 221 LEU A O 1
ATOM 1750 N N . LEU A 1 222 ? 8.414 -35.719 -12.352 1 98.75 222 LEU A N 1
ATOM 1751 C CA . LEU A 1 222 ? 7.34 -35.688 -13.336 1 98.75 222 LEU A CA 1
ATOM 1752 C C . LEU A 1 222 ? 6.785 -37.094 -13.547 1 98.75 222 LEU A C 1
ATOM 1754 O O . LEU A 1 222 ? 7.496 -38 -14.023 1 98.75 222 LEU A O 1
ATOM 1758 N N . VAL A 1 223 ? 5.539 -37.25 -13.18 1 98.5 223 VAL A N 1
ATOM 1759 C CA . VAL A 1 223 ? 4.938 -38.562 -13.18 1 98.5 223 VAL A CA 1
ATOM 1760 C C . VAL A 1 223 ? 3.82 -38.625 -14.227 1 98.5 223 VAL A C 1
ATOM 1762 O O . VAL A 1 223 ? 3.021 -37.688 -14.344 1 98.5 223 VAL A O 1
ATOM 1765 N N . LYS A 1 224 ? 3.756 -39.562 -15.047 1 97.69 224 LYS A N 1
ATOM 1766 C CA . LYS A 1 224 ? 2.648 -39.938 -15.93 1 97.69 224 LYS A CA 1
ATOM 1767 C C . LYS A 1 224 ? 2.412 -41.438 -15.938 1 97.69 224 LYS A C 1
ATOM 1769 O O . LYS A 1 224 ? 3.184 -42.188 -15.352 1 97.69 224 LYS A O 1
ATOM 1774 N N . LYS A 1 225 ? 1.347 -41.812 -16.484 1 96.5 225 LYS A N 1
ATOM 1775 C CA . LYS A 1 225 ? 1.009 -43.25 -16.469 1 96.5 225 LYS A CA 1
ATOM 1776 C C . LYS A 1 225 ? 2.152 -44.094 -17.016 1 96.5 225 LYS A C 1
ATOM 1778 O O . LYS A 1 225 ? 2.592 -43.875 -18.156 1 96.5 225 LYS A O 1
ATOM 1783 N N . GLY A 1 226 ? 2.734 -44.906 -16.172 1 96.31 226 GLY A N 1
ATOM 1784 C CA . GLY A 1 226 ? 3.73 -45.906 -16.578 1 96.31 226 GLY A CA 1
ATOM 1785 C C . GLY A 1 226 ? 5.148 -45.344 -16.531 1 96.31 226 GLY A C 1
ATOM 1786 O O . GLY A 1 226 ? 6.109 -46.094 -16.766 1 96.31 226 GLY A O 1
ATOM 1787 N N . ARG A 1 227 ? 5.324 -44.062 -16.312 1 97.25 227 ARG A N 1
ATOM 1788 C CA . ARG A 1 227 ? 6.66 -43.5 -16.344 1 97.25 227 ARG A CA 1
ATOM 1789 C C . ARG A 1 227 ? 6.816 -42.438 -15.242 1 97.25 227 ARG A C 1
ATOM 1791 O O . ARG A 1 227 ? 5.844 -41.781 -14.859 1 97.25 227 ARG A O 1
ATOM 1798 N N . MET A 1 228 ? 8.008 -42.312 -14.82 1 98.12 228 MET A N 1
ATOM 1799 C CA . MET A 1 228 ? 8.391 -41.25 -13.883 1 98.12 228 MET A CA 1
ATOM 1800 C C . MET A 1 228 ? 9.773 -40.719 -14.211 1 98.12 228 MET A C 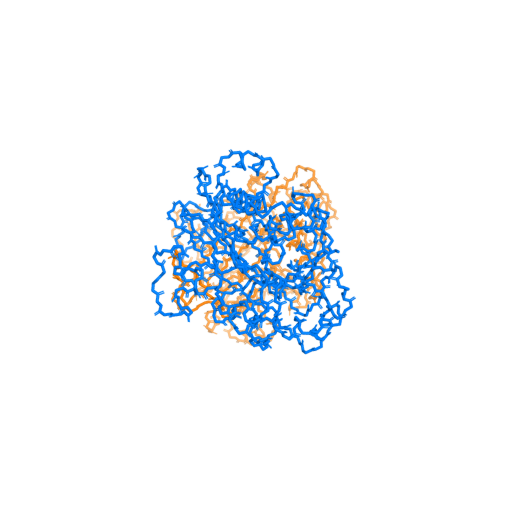1
ATOM 1802 O O . MET A 1 228 ? 10.68 -41.469 -14.555 1 98.12 228 MET A O 1
ATOM 1806 N N . PHE A 1 229 ? 9.898 -39.438 -14.133 1 98.56 229 PHE A N 1
ATOM 1807 C CA . PHE A 1 229 ? 11.164 -38.75 -14.328 1 98.56 229 PHE A CA 1
ATOM 1808 C C . PHE A 1 229 ? 11.562 -38 -13.07 1 98.56 229 PHE A C 1
ATOM 1810 O O . PHE A 1 229 ? 10.719 -37.375 -12.414 1 98.56 229 PHE A O 1
ATOM 1817 N N . SER A 1 230 ? 12.812 -38.094 -12.711 1 98.44 230 SER A N 1
ATOM 1818 C CA . SER A 1 230 ? 13.328 -37.375 -11.539 1 98.44 230 SER A CA 1
ATOM 1819 C C . SER A 1 230 ? 14.477 -36.469 -11.914 1 98.44 230 SER A C 1
ATOM 1821 O O . SER A 1 230 ? 15.359 -36.844 -12.695 1 98.44 230 SER A O 1
ATOM 1823 N N . ALA A 1 231 ? 14.438 -35.281 -11.414 1 98.38 231 ALA A N 1
ATOM 1824 C CA . ALA A 1 231 ? 15.484 -34.312 -11.672 1 98.38 231 ALA A CA 1
ATOM 1825 C C . ALA A 1 231 ? 16.031 -33.719 -10.367 1 98.38 231 ALA A C 1
ATOM 1827 O O . ALA A 1 231 ? 15.266 -33.469 -9.43 1 98.38 231 ALA A O 1
ATOM 1828 N N . ASN A 1 232 ? 17.344 -33.469 -10.352 1 97.81 232 ASN A N 1
ATOM 1829 C CA . ASN A 1 232 ? 17.953 -32.781 -9.227 1 97.81 232 ASN A CA 1
ATOM 1830 C C . ASN A 1 232 ? 17.734 -31.266 -9.305 1 97.81 232 ASN A C 1
ATOM 1832 O O . ASN A 1 232 ? 17.359 -30.734 -10.367 1 97.81 232 ASN A O 1
ATOM 1836 N N . VAL A 1 233 ? 17.922 -30.562 -8.164 1 96.19 233 VAL A N 1
ATOM 1837 C CA . VAL A 1 233 ? 17.906 -29.094 -8.125 1 96.19 233 VAL A CA 1
ATOM 1838 C C . VAL A 1 233 ? 19.328 -28.562 -8.281 1 96.19 233 VAL A C 1
ATOM 1840 O O . VAL A 1 233 ? 20.234 -29.016 -7.586 1 96.19 233 VAL A O 1
ATOM 1843 N N . PRO A 1 234 ? 19.516 -27.688 -9.211 1 96.81 234 PRO A N 1
ATOM 1844 C CA . PRO A 1 234 ? 20.844 -27.109 -9.336 1 96.81 234 PRO A CA 1
ATOM 1845 C C . PRO A 1 234 ? 21.25 -26.266 -8.125 1 96.81 234 PRO A C 1
ATOM 1847 O O . PRO A 1 234 ? 20.391 -25.734 -7.43 1 96.81 234 PRO A O 1
ATOM 1850 N N . SER A 1 235 ? 22.547 -26.141 -7.902 1 94.19 235 SER A N 1
ATOM 1851 C CA . SER A 1 235 ? 23.062 -25.391 -6.762 1 94.19 235 SER A CA 1
ATOM 1852 C C . SER A 1 235 ? 22.828 -23.891 -6.926 1 94.19 235 SER A C 1
ATOM 1854 O O . SER A 1 235 ? 22.875 -23.375 -8.039 1 94.19 235 SER A O 1
ATOM 1856 N N . GLY A 1 236 ? 22.531 -23.25 -5.824 1 92.56 236 GLY A N 1
ATOM 1857 C CA . GLY A 1 236 ? 22.344 -21.812 -5.793 1 92.56 236 GLY A CA 1
ATOM 1858 C C . GLY A 1 236 ? 21.953 -21.281 -4.426 1 92.56 236 GLY A C 1
ATOM 1859 O O . GLY A 1 236 ? 21.688 -22.062 -3.508 1 92.56 236 GLY A O 1
ATOM 1860 N N . GLU A 1 237 ? 21.953 -19.953 -4.277 1 91.25 237 GLU A N 1
ATOM 1861 C CA . GLU A 1 237 ? 21.531 -19.312 -3.035 1 91.25 237 GLU A CA 1
ATOM 1862 C C . GLU A 1 237 ? 20.047 -18.984 -3.053 1 91.25 237 GLU A C 1
ATOM 1864 O O . GLU A 1 237 ? 19.562 -18.266 -3.936 1 91.25 237 GLU A O 1
ATOM 1869 N N . MET A 1 238 ? 19.391 -19.562 -2.152 1 87.88 238 MET A N 1
ATOM 1870 C CA . MET A 1 238 ? 17.969 -19.281 -2.027 1 87.88 238 MET A CA 1
ATOM 1871 C C . MET A 1 238 ? 17.719 -17.844 -1.624 1 87.88 238 MET A C 1
ATOM 1873 O O . MET A 1 238 ? 18.203 -17.391 -0.581 1 87.88 238 MET A O 1
ATOM 1877 N N . ILE A 1 239 ? 17.016 -17.125 -2.438 1 80.75 239 ILE A N 1
ATOM 1878 C CA . ILE A 1 239 ? 16.75 -15.719 -2.203 1 80.75 239 ILE A CA 1
ATOM 1879 C C . ILE A 1 239 ? 15.258 -15.516 -1.921 1 80.75 239 ILE A C 1
ATOM 1881 O O . ILE A 1 239 ? 14.883 -14.734 -1.042 1 80.75 239 ILE A O 1
ATOM 1885 N N . ASN A 1 240 ? 14.422 -16.266 -2.693 1 76.88 240 ASN A N 1
ATOM 1886 C CA . ASN A 1 240 ? 12.977 -16.094 -2.643 1 76.88 240 ASN A CA 1
ATOM 1887 C C . ASN A 1 240 ? 12.242 -17.375 -3.037 1 76.88 240 ASN A C 1
ATOM 1889 O O . ASN A 1 240 ? 12.531 -17.969 -4.078 1 76.88 240 ASN A O 1
ATOM 1893 N N . THR A 1 241 ? 11.297 -17.703 -2.225 1 78.38 241 THR A N 1
ATOM 1894 C CA . THR A 1 241 ? 10.562 -18.906 -2.602 1 78.38 241 THR A CA 1
ATOM 1895 C C . THR A 1 241 ? 9.273 -18.547 -3.332 1 78.38 241 THR A C 1
ATOM 1897 O O . THR A 1 241 ? 8.664 -19.406 -3.982 1 78.38 241 THR A O 1
ATOM 1900 N N . ILE A 1 242 ? 8.914 -17.328 -3.252 1 80.38 242 ILE A N 1
ATOM 1901 C CA . ILE A 1 242 ? 7.652 -16.891 -3.852 1 80.38 242 ILE A CA 1
ATOM 1902 C C . ILE A 1 242 ? 7.746 -16.984 -5.375 1 80.38 242 ILE A C 1
ATOM 1904 O O . ILE A 1 242 ? 8.695 -16.484 -5.977 1 80.38 242 ILE A O 1
ATOM 1908 N N . GLY A 1 243 ? 6.781 -17.703 -5.953 1 91.25 243 GLY A N 1
ATOM 1909 C CA . GLY A 1 243 ? 6.703 -17.797 -7.406 1 91.25 243 GLY A CA 1
ATOM 1910 C C . GLY A 1 243 ? 7.48 -18.969 -7.977 1 91.25 243 GLY A C 1
ATOM 1911 O O . GLY A 1 243 ? 7.348 -19.281 -9.156 1 91.25 243 GLY A O 1
ATOM 1912 N N . ALA A 1 244 ? 8.312 -19.625 -7.133 1 93.44 244 ALA A N 1
ATOM 1913 C CA . ALA A 1 244 ? 9.125 -20.719 -7.633 1 93.44 244 ALA A CA 1
ATOM 1914 C C . ALA A 1 244 ? 8.25 -21.844 -8.188 1 93.44 244 ALA A C 1
ATOM 1916 O O . ALA A 1 244 ? 8.508 -22.359 -9.281 1 93.44 244 ALA A O 1
ATOM 1917 N N . GLY A 1 245 ? 7.246 -22.203 -7.398 1 94.88 245 GLY A N 1
ATOM 1918 C CA . GLY A 1 245 ? 6.312 -23.219 -7.879 1 94.88 245 GLY A CA 1
ATOM 1919 C C . GLY A 1 245 ? 5.578 -22.797 -9.141 1 94.88 245 GLY A C 1
ATOM 1920 O O . GLY A 1 245 ? 5.402 -23.594 -10.055 1 94.88 245 GLY A O 1
ATOM 1921 N N . ASP A 1 246 ? 5.145 -21.547 -9.188 1 97.31 246 ASP A N 1
ATOM 1922 C CA . ASP A 1 246 ? 4.484 -21 -10.367 1 97.31 246 ASP A CA 1
ATOM 1923 C C . ASP A 1 246 ? 5.402 -21.047 -11.586 1 97.31 246 ASP A C 1
ATOM 1925 O O . ASP A 1 246 ? 4.957 -21.359 -12.695 1 97.31 246 ASP A O 1
ATOM 1929 N N . SER A 1 247 ? 6.652 -20.734 -11.344 1 98.12 247 SER A N 1
ATOM 1930 C CA . SER A 1 247 ? 7.641 -20.75 -12.422 1 98.12 247 SER A CA 1
ATOM 1931 C C . SER A 1 247 ? 7.867 -22.172 -12.938 1 98.12 247 SER A C 1
ATOM 1933 O O . SER A 1 247 ? 8.117 -22.359 -14.133 1 98.12 247 SER A O 1
ATOM 1935 N N . THR A 1 248 ? 7.812 -23.125 -12.039 1 98.31 248 THR A N 1
ATOM 1936 C CA . THR A 1 248 ? 7.922 -24.531 -12.445 1 98.31 248 THR A CA 1
ATOM 1937 C C . THR A 1 248 ? 6.789 -24.906 -13.398 1 98.31 248 THR A C 1
ATOM 1939 O O . THR A 1 248 ? 7.012 -25.594 -14.398 1 98.31 248 THR A O 1
ATOM 1942 N N . VAL A 1 249 ? 5.602 -24.438 -13.102 1 98.69 249 VAL A N 1
ATOM 1943 C CA . VAL A 1 249 ? 4.453 -24.656 -13.969 1 98.69 249 VAL A CA 1
ATOM 1944 C C . VAL A 1 249 ? 4.715 -24.047 -15.344 1 98.69 249 VAL A C 1
ATOM 1946 O O . VAL A 1 249 ? 4.457 -24.688 -16.375 1 98.69 249 VAL A O 1
ATOM 1949 N N . SER A 1 250 ? 5.27 -22.875 -15.359 1 98.88 250 SER A N 1
ATOM 1950 C CA . SER A 1 250 ? 5.574 -22.188 -16.609 1 98.88 250 SER A CA 1
ATOM 1951 C C . SER A 1 250 ? 6.582 -22.984 -17.438 1 98.88 250 SER A C 1
ATOM 1953 O O . SER A 1 250 ? 6.422 -23.125 -18.656 1 98.88 250 SER A O 1
ATOM 1955 N N . GLY A 1 251 ? 7.629 -23.438 -16.781 1 98.81 251 GLY A N 1
ATOM 1956 C CA . GLY A 1 251 ? 8.609 -24.266 -17.469 1 98.81 251 GLY A CA 1
ATOM 1957 C C . GLY A 1 251 ? 8.016 -25.516 -18.094 1 98.81 251 GLY A C 1
ATOM 1958 O O . GLY A 1 251 ? 8.328 -25.859 -19.234 1 98.81 251 GLY A O 1
ATOM 1959 N N . PHE A 1 252 ? 7.176 -26.219 -17.359 1 98.81 252 PHE A N 1
ATOM 1960 C CA . PHE A 1 252 ? 6.465 -27.391 -17.891 1 98.81 252 PHE A CA 1
ATOM 1961 C C . PHE A 1 252 ? 5.676 -27.016 -19.141 1 98.81 252 PHE A C 1
ATOM 1963 O O . PHE A 1 252 ? 5.754 -27.703 -20.156 1 98.81 252 PHE A O 1
ATOM 1970 N N . LEU A 1 253 ? 4.914 -25.938 -19.031 1 98.88 253 LEU A N 1
ATOM 1971 C CA . LEU A 1 253 ? 4.031 -25.531 -20.125 1 98.88 253 LEU A CA 1
ATOM 1972 C C . LEU A 1 253 ? 4.828 -25.203 -21.375 1 98.88 253 LEU A C 1
ATOM 1974 O O . LEU A 1 253 ? 4.426 -25.578 -22.484 1 98.88 253 LEU A O 1
ATOM 1978 N N . LYS A 1 254 ? 5.93 -24.516 -21.219 1 98.62 254 LYS A N 1
ATOM 1979 C CA . LYS A 1 254 ? 6.77 -24.219 -22.375 1 98.62 254 LYS A CA 1
ATOM 1980 C C . LYS A 1 254 ? 7.27 -25.484 -23.031 1 98.62 254 LYS A C 1
ATOM 1982 O O . LYS A 1 254 ? 7.18 -25.641 -24.25 1 98.62 254 LYS A O 1
ATOM 1987 N N . GLY A 1 255 ? 7.832 -26.422 -22.25 1 98.5 255 GLY A N 1
ATOM 1988 C CA . GLY A 1 255 ? 8.281 -27.688 -22.797 1 98.5 255 GLY A CA 1
ATOM 1989 C C . GLY A 1 255 ? 7.176 -28.469 -23.469 1 98.5 255 GLY A C 1
ATOM 1990 O O . GLY A 1 255 ? 7.375 -29.047 -24.547 1 98.5 255 GLY A O 1
ATOM 1991 N N . TYR A 1 256 ? 6.027 -28.453 -22.844 1 98.38 256 TYR A N 1
ATOM 1992 C CA . TYR A 1 256 ? 4.879 -29.203 -23.344 1 98.38 256 TYR A CA 1
ATOM 1993 C C . TYR A 1 256 ? 4.414 -28.641 -24.688 1 98.38 256 TYR A C 1
ATOM 1995 O O . TYR A 1 256 ? 4.18 -29.391 -25.625 1 98.38 256 TYR A O 1
ATOM 2003 N N . THR A 1 257 ? 4.273 -27.297 -24.766 1 97.94 257 THR A N 1
ATOM 2004 C CA . THR A 1 257 ? 3.77 -26.656 -25.969 1 97.94 257 THR A CA 1
ATOM 2005 C C . THR A 1 257 ? 4.781 -26.766 -27.109 1 97.94 257 THR A C 1
ATOM 2007 O O . THR A 1 257 ? 4.406 -26.766 -28.281 1 97.94 257 THR A O 1
ATOM 2010 N N . GLU A 1 258 ? 6.031 -26.969 -26.75 1 97.62 258 GLU A N 1
ATOM 2011 C CA . GLU A 1 258 ? 7.078 -27.125 -27.766 1 97.62 258 GLU A CA 1
ATOM 2012 C C . GLU A 1 258 ? 7.305 -28.609 -28.078 1 97.62 258 GLU A C 1
ATOM 2014 O O . GLU A 1 258 ? 8.203 -28.953 -28.844 1 97.62 258 GLU A O 1
ATOM 2019 N N . ASN A 1 259 ? 6.594 -29.406 -27.469 1 98.06 259 ASN A N 1
ATOM 2020 C CA . ASN A 1 259 ? 6.645 -30.844 -27.703 1 98.06 259 ASN A CA 1
ATOM 2021 C C . ASN A 1 259 ? 8.023 -31.406 -27.375 1 98.06 259 ASN A C 1
ATOM 2023 O O . ASN A 1 259 ? 8.562 -32.219 -28.141 1 98.06 259 ASN A O 1
ATOM 2027 N N . LEU A 1 260 ? 8.555 -31 -26.328 1 98.19 260 LEU A N 1
ATOM 2028 C CA . LEU A 1 260 ? 9.82 -31.562 -25.875 1 98.19 260 LEU A CA 1
ATOM 2029 C C . LEU A 1 260 ? 9.609 -32.938 -25.25 1 98.19 260 LEU A C 1
ATOM 2031 O O . LEU A 1 260 ? 8.477 -33.312 -24.953 1 98.19 260 LEU A O 1
ATOM 2035 N N . GLU A 1 261 ? 10.758 -33.625 -25.125 1 98.25 261 GLU A N 1
ATOM 2036 C CA . GLU A 1 261 ? 10.703 -34.906 -24.391 1 98.25 261 GLU A CA 1
ATOM 2037 C C . GLU A 1 261 ? 10.445 -34.656 -22.906 1 98.25 261 GLU A C 1
ATOM 2039 O O . GLU A 1 261 ? 10.852 -33.625 -22.359 1 98.25 261 GLU A O 1
ATOM 2044 N N . ASP A 1 262 ? 9.852 -35.656 -22.25 1 98.38 262 ASP A N 1
ATOM 2045 C CA . ASP A 1 262 ? 9.445 -35.531 -20.859 1 98.38 262 ASP A CA 1
ATOM 2046 C C . ASP A 1 262 ? 10.633 -35.125 -19.969 1 98.38 262 ASP A C 1
ATOM 2048 O O . ASP A 1 262 ? 10.5 -34.312 -19.078 1 98.38 262 ASP A O 1
ATOM 2052 N N . LYS A 1 263 ? 11.773 -35.75 -20.281 1 98 263 LYS A N 1
ATOM 2053 C CA . LYS A 1 263 ? 12.969 -35.438 -19.516 1 98 263 LYS A CA 1
ATOM 2054 C C . LYS A 1 263 ? 13.328 -33.938 -19.641 1 98 263 LYS A C 1
ATOM 2056 O O . LYS A 1 263 ? 13.68 -33.312 -18.656 1 98 263 LYS A O 1
ATOM 2061 N N . GLU A 1 264 ? 13.219 -33.469 -20.859 1 98.12 264 GLU A N 1
ATOM 2062 C CA . GLU A 1 264 ? 13.547 -32.062 -21.125 1 98.12 264 GLU A CA 1
ATOM 2063 C C . GLU A 1 264 ? 12.508 -31.125 -20.516 1 98.12 264 GLU A C 1
ATOM 2065 O O . GLU A 1 264 ? 12.844 -30.031 -20.078 1 98.12 264 GLU A O 1
ATOM 2070 N N . ILE A 1 265 ? 11.242 -31.562 -20.531 1 98.62 265 ILE A N 1
ATOM 2071 C CA . ILE A 1 265 ? 10.18 -30.797 -19.906 1 98.62 265 ILE A CA 1
ATOM 2072 C C . ILE A 1 265 ? 10.469 -30.625 -18.422 1 98.62 265 ILE A C 1
ATOM 2074 O O . ILE A 1 265 ? 10.406 -29.5 -17.891 1 98.62 265 ILE A O 1
ATOM 2078 N N . LEU A 1 266 ? 10.875 -31.703 -17.734 1 98.81 266 LEU A N 1
ATOM 2079 C CA . LEU A 1 266 ? 11.148 -31.656 -16.312 1 98.81 266 LEU A CA 1
ATOM 2080 C C . LEU A 1 266 ? 12.367 -30.781 -16.016 1 98.81 266 LEU A C 1
ATOM 2082 O O . LEU A 1 266 ? 12.359 -30 -15.07 1 98.81 266 LEU A O 1
ATOM 2086 N N . LYS A 1 267 ? 13.375 -30.922 -16.859 1 98.62 267 LYS A N 1
ATOM 2087 C CA . LYS A 1 267 ? 14.578 -30.109 -16.672 1 98.62 267 LYS A CA 1
ATOM 2088 C C . LYS A 1 267 ? 14.25 -28.625 -16.75 1 98.62 267 LYS A C 1
ATOM 2090 O O . LYS A 1 267 ? 14.703 -27.828 -15.922 1 98.62 267 LYS A O 1
ATOM 2095 N N . LEU A 1 268 ? 13.484 -28.297 -17.75 1 98.62 268 LEU A N 1
ATOM 2096 C CA . LEU A 1 268 ? 13.109 -26.906 -17.953 1 98.62 268 LEU A CA 1
ATOM 2097 C C . LEU A 1 268 ? 12.242 -26.406 -16.797 1 98.62 268 LEU A C 1
ATOM 2099 O O . LEU A 1 268 ? 12.422 -25.281 -16.312 1 98.62 268 LEU A O 1
ATOM 2103 N N . ALA A 1 269 ? 11.289 -27.203 -16.344 1 98.75 269 ALA A N 1
ATOM 2104 C CA . ALA A 1 269 ? 10.43 -26.859 -15.211 1 98.75 269 ALA A CA 1
ATOM 2105 C C . ALA A 1 269 ? 11.266 -26.578 -13.961 1 98.75 269 ALA A C 1
ATOM 2107 O O . ALA A 1 269 ? 11.094 -25.531 -13.32 1 98.75 269 ALA A O 1
ATOM 2108 N N . VAL A 1 270 ? 12.219 -27.438 -13.695 1 98.44 270 VAL A N 1
ATOM 2109 C CA . VAL A 1 270 ? 13.062 -27.297 -12.508 1 98.44 270 VAL A CA 1
ATOM 2110 C C . VAL A 1 270 ? 13.961 -26.078 -12.648 1 98.44 270 VAL A C 1
ATOM 2112 O O . VAL A 1 270 ? 14.164 -25.328 -11.688 1 98.44 270 VAL A O 1
ATOM 2115 N N . ALA A 1 271 ? 14.461 -25.844 -13.844 1 98.44 271 ALA A N 1
ATOM 2116 C CA . ALA A 1 271 ? 15.312 -24.688 -14.086 1 98.44 271 ALA A CA 1
ATOM 2117 C C . ALA A 1 271 ? 14.555 -23.391 -13.844 1 98.44 271 ALA A C 1
ATOM 2119 O O . ALA A 1 271 ? 15.078 -22.453 -13.227 1 98.44 271 ALA A O 1
ATOM 2120 N N . CYS A 1 272 ? 13.328 -23.312 -14.336 1 98.31 272 CYS A N 1
ATOM 2121 C CA . CYS A 1 272 ? 12.5 -22.109 -14.148 1 98.31 272 CYS A CA 1
ATOM 2122 C C . CYS A 1 272 ? 12.211 -21.891 -12.672 1 98.31 272 CYS A C 1
ATOM 2124 O O . CYS A 1 272 ? 12.352 -20.766 -12.172 1 98.31 272 CYS A O 1
ATOM 2126 N N . GLY A 1 273 ? 11.812 -22.938 -11.969 1 97.31 273 GLY A N 1
ATOM 2127 C CA . GLY A 1 273 ? 11.562 -22.812 -10.539 1 97.31 273 GLY A CA 1
ATOM 2128 C C . GLY A 1 273 ? 12.789 -22.375 -9.758 1 97.31 273 GLY A C 1
ATOM 2129 O O . GLY A 1 273 ? 12.703 -21.5 -8.898 1 97.31 273 GLY A O 1
ATOM 2130 N N . SER A 1 274 ? 13.938 -22.953 -10.078 1 97.31 274 SER A N 1
ATOM 2131 C CA . SER A 1 274 ? 15.188 -22.641 -9.391 1 97.31 274 SER A CA 1
ATOM 2132 C C . SER A 1 274 ? 15.641 -21.219 -9.68 1 97.31 274 SER A C 1
ATOM 2134 O O . SER A 1 274 ? 16.125 -20.516 -8.781 1 97.31 274 SER A O 1
ATOM 2136 N N . ALA A 1 275 ? 15.5 -20.828 -10.898 1 97.44 275 ALA A N 1
ATOM 2137 C CA . ALA A 1 275 ? 15.875 -19.469 -11.258 1 97.44 275 ALA A CA 1
ATOM 2138 C C . ALA A 1 275 ? 15.109 -18.453 -10.414 1 97.44 275 ALA A C 1
ATOM 2140 O O . ALA A 1 275 ? 15.68 -17.453 -9.953 1 97.44 275 ALA A O 1
ATOM 2141 N N . THR A 1 276 ? 13.82 -18.672 -10.242 1 95.62 276 THR A N 1
ATOM 2142 C CA . THR A 1 276 ? 13.008 -17.781 -9.414 1 95.62 276 THR A CA 1
ATOM 2143 C C . THR A 1 276 ? 13.445 -17.859 -7.953 1 95.62 276 THR A C 1
ATOM 2145 O O . THR A 1 276 ? 13.602 -16.828 -7.297 1 95.62 276 THR A O 1
ATOM 2148 N N . ALA A 1 277 ? 13.719 -19.062 -7.473 1 92.94 277 ALA A N 1
ATOM 2149 C CA . ALA A 1 277 ? 14.148 -19.25 -6.086 1 92.94 277 ALA A CA 1
ATOM 2150 C C . ALA A 1 277 ? 15.461 -18.516 -5.812 1 92.94 277 ALA A C 1
ATOM 2152 O O . ALA A 1 277 ? 15.695 -18.062 -4.691 1 92.94 277 ALA A O 1
ATOM 2153 N N . TYR A 1 278 ? 16.25 -18.359 -6.828 1 94.62 278 TYR A N 1
ATOM 2154 C CA . TYR A 1 278 ? 17.578 -17.781 -6.656 1 94.62 278 TYR A CA 1
ATOM 2155 C C . TYR A 1 278 ? 17.594 -16.328 -7.094 1 94.62 278 TYR A C 1
ATOM 2157 O O . TYR A 1 278 ? 18.672 -15.766 -7.34 1 94.62 278 TYR A O 1
ATOM 2165 N N . SER A 1 279 ? 16.359 -15.758 -7.266 1 91.56 279 SER A N 1
ATOM 2166 C CA . SER A 1 279 ? 16.234 -14.375 -7.699 1 91.56 279 SER A CA 1
ATOM 2167 C C . SER A 1 279 ? 15.289 -13.594 -6.797 1 91.56 279 SER A C 1
ATOM 2169 O O . SER A 1 279 ? 14.492 -14.18 -6.062 1 91.56 279 SER A O 1
ATOM 2171 N N . TYR A 1 280 ? 15.312 -12.258 -6.652 1 80.94 280 TYR A N 1
ATOM 2172 C CA . TYR A 1 280 ? 14.375 -11.422 -5.922 1 80.94 280 TYR A CA 1
ATOM 2173 C C . TYR A 1 280 ? 13 -11.445 -6.578 1 80.94 280 TYR A C 1
ATOM 2175 O O . TYR A 1 280 ? 11.977 -11.453 -5.891 1 80.94 280 TYR A O 1
ATOM 2183 N N . GLY A 1 281 ? 12.844 -11.617 -7.805 1 86.31 281 GLY A N 1
ATOM 2184 C CA . GLY A 1 281 ? 11.617 -11.727 -8.578 1 86.31 281 GLY A CA 1
ATOM 2185 C C . GLY A 1 281 ? 11.555 -12.992 -9.414 1 86.31 281 GLY A C 1
ATOM 2186 O O . GLY A 1 281 ? 12.25 -13.969 -9.125 1 86.31 281 GLY A O 1
ATOM 2187 N N . ILE A 1 282 ? 10.641 -12.969 -10.281 1 95.25 282 ILE A N 1
ATOM 2188 C CA . ILE A 1 282 ? 10.523 -14.117 -11.18 1 95.25 282 ILE A CA 1
ATOM 2189 C C . ILE A 1 282 ? 11.789 -14.234 -12.031 1 95.25 282 ILE A C 1
ATOM 2191 O O . ILE A 1 282 ? 12.273 -13.234 -12.578 1 95.25 282 ILE A O 1
ATOM 2195 N N . GLY A 1 283 ? 12.359 -15.422 -12.055 1 95.94 283 GLY A N 1
ATOM 2196 C CA . GLY A 1 283 ? 13.625 -15.664 -12.727 1 95.94 283 GLY A CA 1
ATOM 2197 C C . GLY A 1 283 ? 13.617 -15.227 -14.18 1 95.94 283 GLY A C 1
ATOM 2198 O O . GLY A 1 283 ? 12.586 -15.258 -14.844 1 95.94 283 GLY A O 1
ATOM 2199 N N . LYS A 1 284 ? 14.781 -14.859 -14.633 1 96.88 284 LYS A N 1
ATOM 2200 C CA . LYS A 1 284 ? 14.961 -14.414 -16.016 1 96.88 284 LYS A CA 1
ATOM 2201 C C . LYS A 1 284 ? 15.594 -15.508 -16.875 1 96.88 284 LYS A C 1
ATOM 2203 O O . LYS A 1 284 ? 16.188 -16.453 -16.344 1 96.88 284 LYS A O 1
ATOM 2208 N N . LYS A 1 285 ? 15.484 -15.336 -18.125 1 97.94 285 LYS A N 1
ATOM 2209 C CA . LYS A 1 285 ? 15.891 -16.328 -19.109 1 97.94 285 LYS A CA 1
ATOM 2210 C C . LYS A 1 285 ? 17.375 -16.672 -18.953 1 97.94 285 LYS A C 1
ATOM 2212 O O . LYS A 1 285 ? 17.75 -17.844 -19.031 1 97.94 285 LYS A O 1
ATOM 2217 N N . ASP A 1 286 ? 18.172 -15.672 -18.672 1 97.81 286 ASP A N 1
ATOM 2218 C CA . ASP A 1 286 ? 19.609 -15.906 -18.578 1 97.81 286 ASP A CA 1
ATOM 2219 C C . ASP A 1 286 ? 19.938 -16.844 -17.422 1 97.81 286 ASP A C 1
ATOM 2221 O O . ASP A 1 286 ? 20.781 -17.734 -17.562 1 97.81 286 ASP A O 1
ATOM 2225 N N . LYS A 1 287 ? 19.312 -16.625 -16.344 1 97 287 LYS A N 1
ATOM 2226 C CA . LYS A 1 287 ? 19.547 -17.469 -15.18 1 97 287 LYS A CA 1
ATOM 2227 C C . LYS A 1 287 ? 19.031 -18.891 -15.43 1 97 287 LYS A C 1
ATOM 2229 O O . LYS A 1 287 ? 19.656 -19.859 -15.016 1 97 287 LYS A O 1
ATOM 2234 N N . ILE A 1 288 ? 17.938 -19.031 -16.109 1 98.38 288 ILE A N 1
ATOM 2235 C CA . ILE A 1 288 ? 17.359 -20.328 -16.469 1 98.38 288 ILE A CA 1
ATOM 2236 C C . ILE A 1 288 ? 18.328 -21.094 -17.359 1 98.38 288 ILE A C 1
ATOM 2238 O O . ILE A 1 288 ? 18.609 -22.281 -17.109 1 98.38 288 ILE A O 1
ATOM 2242 N N . ASN A 1 289 ? 18.875 -20.406 -18.312 1 98.06 289 ASN A N 1
ATOM 2243 C CA . ASN A 1 289 ? 19.812 -21.016 -19.25 1 98.06 289 ASN A CA 1
ATOM 2244 C C . ASN A 1 289 ? 21.078 -21.484 -18.531 1 98.06 289 ASN A C 1
ATOM 2246 O O . ASN A 1 289 ? 21.672 -22.5 -18.922 1 98.06 289 ASN A O 1
ATOM 2250 N N . GLU A 1 290 ? 21.438 -20.766 -17.578 1 97.94 290 GLU A N 1
ATOM 2251 C CA . GLU A 1 290 ? 22.594 -21.125 -16.781 1 97.94 290 GLU A CA 1
ATOM 2252 C C . GLU A 1 290 ? 22.312 -22.359 -15.922 1 97.94 290 GLU A C 1
ATOM 2254 O O . GLU A 1 290 ? 23.109 -23.297 -15.906 1 97.94 290 GLU A O 1
ATOM 2259 N N . LEU A 1 291 ? 21.234 -22.422 -15.312 1 98.12 291 LEU A N 1
ATOM 2260 C CA . LEU A 1 291 ? 20.922 -23.438 -14.312 1 98.12 291 LEU A CA 1
ATOM 2261 C C . LEU A 1 291 ? 20.578 -24.766 -14.984 1 98.12 291 LEU A C 1
ATOM 2263 O O . LEU A 1 291 ? 20.859 -25.828 -14.438 1 98.12 291 LEU A O 1
ATOM 2267 N N . ILE A 1 292 ? 19.969 -24.688 -16.141 1 98.31 292 ILE A N 1
ATOM 2268 C CA . ILE A 1 292 ? 19.453 -25.891 -16.781 1 98.31 292 ILE A CA 1
ATOM 2269 C C . ILE A 1 292 ? 20.625 -26.812 -17.141 1 98.31 292 ILE A C 1
ATOM 2271 O O . ILE A 1 292 ? 20.453 -28.031 -17.219 1 98.31 292 ILE A O 1
ATOM 2275 N N . LYS A 1 293 ? 21.844 -26.312 -17.25 1 97.88 293 LYS A N 1
ATOM 2276 C CA . LYS A 1 293 ? 23.047 -27.078 -17.594 1 97.88 293 LYS A CA 1
ATOM 2277 C C . LYS A 1 293 ? 23.453 -28.016 -16.469 1 97.88 293 LYS A C 1
ATOM 2279 O O . LYS A 1 293 ? 24.141 -29 -16.688 1 97.88 293 LYS A O 1
ATOM 2284 N N . ASN A 1 294 ? 22.984 -27.734 -15.312 1 97.75 294 ASN A N 1
ATOM 2285 C CA . ASN A 1 294 ? 23.391 -28.5 -14.133 1 97.75 294 ASN A CA 1
ATOM 2286 C C . ASN A 1 294 ? 22.266 -29.375 -13.609 1 97.75 294 ASN A C 1
ATOM 2288 O O . ASN A 1 294 ? 22.281 -29.781 -12.453 1 97.75 294 ASN A O 1
ATOM 2292 N N . ILE A 1 295 ? 21.297 -29.625 -14.43 1 98.31 295 ILE A N 1
ATOM 2293 C CA . ILE A 1 295 ? 20.172 -30.469 -14.031 1 98.31 295 ILE A CA 1
ATOM 2294 C C . ILE A 1 295 ? 20.234 -31.797 -14.773 1 98.31 295 ILE A C 1
ATOM 2296 O O . ILE A 1 295 ? 20.297 -31.828 -16 1 98.31 295 ILE A O 1
ATOM 2300 N N . GLU A 1 296 ? 20.25 -32.812 -14.039 1 97.81 296 GLU A N 1
ATOM 2301 C CA . GLU A 1 296 ? 20.188 -34.188 -14.57 1 97.81 296 GLU A CA 1
ATOM 2302 C C . GLU A 1 296 ? 18.828 -34.812 -14.328 1 97.81 296 GLU A C 1
ATOM 2304 O O . GLU A 1 296 ? 18.156 -34.5 -13.336 1 97.81 296 GLU A O 1
ATOM 2309 N N . CYS A 1 297 ? 18.391 -35.594 -15.258 1 97.81 297 CYS A N 1
ATOM 2310 C CA . CYS A 1 297 ? 17.078 -36.219 -15.18 1 97.81 297 CYS A CA 1
ATOM 2311 C C . CYS A 1 297 ? 17.172 -37.688 -15.469 1 97.81 297 CYS A C 1
ATOM 2313 O O . CYS A 1 297 ? 17.891 -38.125 -16.375 1 97.81 297 CYS A O 1
ATOM 2315 N N . GLU A 1 298 ? 16.562 -38.5 -14.68 1 97.56 298 GLU A N 1
ATOM 2316 C CA . GLU A 1 298 ? 16.5 -39.938 -14.852 1 97.56 298 GLU A CA 1
ATOM 2317 C C . GLU A 1 298 ? 15.062 -40.406 -15.094 1 97.56 298 GLU A C 1
ATOM 2319 O O . GLU A 1 298 ? 14.109 -39.75 -14.672 1 97.56 298 GLU A O 1
ATOM 2324 N N . GLU A 1 299 ? 14.961 -41.5 -15.773 1 97.62 299 GLU A N 1
ATOM 2325 C CA . GLU A 1 299 ? 13.656 -42.062 -16.094 1 97.62 299 GLU A CA 1
ATOM 2326 C C . GLU A 1 299 ? 13.469 -43.438 -15.398 1 97.62 299 GLU A C 1
ATOM 2328 O O . GLU A 1 299 ? 14.406 -44.219 -15.312 1 97.62 299 GLU A O 1
ATOM 2333 N N . GLU A 1 300 ? 12.352 -43.594 -14.875 1 97 300 GLU A N 1
ATOM 2334 C CA . GLU A 1 300 ? 11.914 -44.875 -14.344 1 97 300 GLU A CA 1
ATOM 2335 C C . GLU A 1 300 ? 10.625 -45.344 -15.023 1 97 300 GLU A C 1
ATOM 2337 O O . GLU A 1 300 ? 9.727 -44.531 -15.273 1 97 300 GLU A O 1
ATOM 2342 N N . ILE A 1 301 ? 10.57 -46.625 -15.344 1 96.75 301 ILE A N 1
ATOM 2343 C CA . ILE A 1 301 ? 9.406 -47.188 -16 1 96.75 301 ILE A CA 1
ATOM 2344 C C . ILE A 1 301 ? 8.625 -48.062 -15 1 96.75 301 ILE A C 1
ATOM 2346 O O . ILE A 1 301 ? 9.211 -48.812 -14.227 1 96.75 301 ILE A O 1
ATOM 2350 N N . TYR A 1 302 ? 7.367 -47.812 -14.945 1 92.44 302 TYR A N 1
ATOM 2351 C CA . TYR A 1 302 ? 6.5 -48.531 -14.031 1 92.44 302 TYR A CA 1
ATOM 2352 C C . TYR A 1 302 ? 5.441 -49.312 -14.797 1 92.44 302 TYR A C 1
ATOM 2354 O O . TYR A 1 302 ? 4.742 -48.75 -15.656 1 92.44 302 TYR A O 1
ATOM 2362 N N . GLU A 1 303 ? 5.555 -50.656 -14.945 1 80 303 GLU A N 1
ATOM 2363 C CA . GLU A 1 303 ? 4.594 -51.5 -15.625 1 80 303 GLU A CA 1
ATOM 2364 C C . GLU A 1 303 ? 3.312 -51.656 -14.805 1 80 303 GLU A C 1
ATOM 2366 O O . GLU A 1 303 ? 3.359 -51.781 -13.578 1 80 303 GLU A O 1
ATOM 2371 N N . ASP A 1 304 ? 2.121 -51.25 -15.375 1 60.56 304 ASP A N 1
ATOM 2372 C CA . ASP A 1 304 ? 0.837 -51.469 -14.711 1 60.56 304 ASP A CA 1
ATOM 2373 C C . ASP A 1 304 ? 0.647 -52.938 -14.336 1 60.56 304 ASP A C 1
ATOM 2375 O O . ASP A 1 304 ? 1.117 -53.844 -15.039 1 60.56 304 ASP A O 1
ATOM 2379 N N . MET B 1 1 ? -8.281 33.219 -1.168 1 97.44 1 MET B N 1
ATOM 2380 C CA . MET B 1 1 ? -8.258 31.781 -1.296 1 97.44 1 MET B CA 1
ATOM 2381 C C . MET B 1 1 ? -7.188 31.172 -0.398 1 97.44 1 MET B C 1
ATOM 2383 O O . MET B 1 1 ? -6.141 31.781 -0.168 1 97.44 1 MET B O 1
ATOM 2387 N N . ILE B 1 2 ? -7.48 30 0.215 1 98.81 2 ILE B N 1
ATOM 2388 C CA . ILE B 1 2 ? -6.5 29.297 1.031 1 98.81 2 ILE B CA 1
ATOM 2389 C C . ILE B 1 2 ? -5.82 28.219 0.196 1 98.81 2 ILE B C 1
ATOM 2391 O O . ILE B 1 2 ? -6.488 27.438 -0.49 1 98.81 2 ILE B O 1
ATOM 2395 N N . TYR B 1 3 ? -4.512 28.203 0.187 1 98.88 3 TYR B N 1
ATOM 2396 C CA . TYR B 1 3 ? -3.703 27.172 -0.446 1 98.88 3 TYR B CA 1
ATOM 2397 C C . TYR B 1 3 ? -2.934 26.359 0.596 1 98.88 3 TYR B C 1
ATOM 2399 O O . TYR B 1 3 ? -2.406 26.922 1.558 1 98.88 3 TYR B O 1
ATOM 2407 N N . THR B 1 4 ? -2.936 25.078 0.472 1 98.81 4 THR B N 1
ATOM 2408 C CA . THR B 1 4 ? -2.18 24.219 1.373 1 98.81 4 THR B CA 1
ATOM 2409 C C . THR B 1 4 ? -1.081 23.469 0.617 1 98.81 4 THR B C 1
ATOM 2411 O O . THR B 1 4 ? -1.279 23.062 -0.527 1 98.81 4 THR B O 1
ATOM 2414 N N . VAL B 1 5 ? 0.077 23.359 1.235 1 98.62 5 VAL B N 1
ATOM 2415 C CA . VAL B 1 5 ? 1.201 22.703 0.572 1 98.62 5 VAL B CA 1
ATOM 2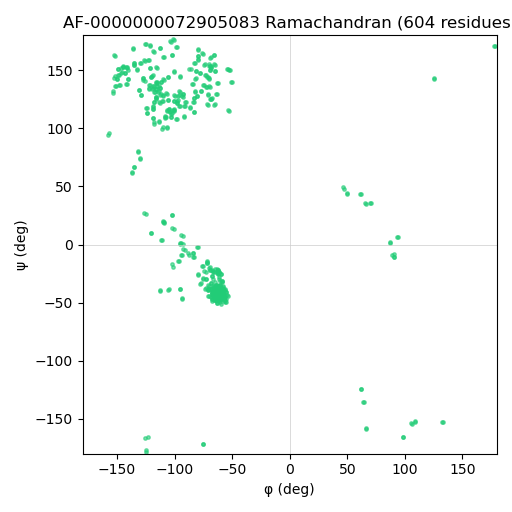416 C C . VAL B 1 5 ? 1.587 21.438 1.335 1 98.62 5 VAL B C 1
ATOM 2418 O O . VAL B 1 5 ? 1.794 21.484 2.551 1 98.62 5 VAL B O 1
ATOM 2421 N N . THR B 1 6 ? 1.647 20.375 0.668 1 97.5 6 THR B N 1
ATOM 2422 C CA . THR B 1 6 ? 2.217 19.141 1.167 1 97.5 6 THR B CA 1
ATOM 2423 C C . THR B 1 6 ? 3.406 18.703 0.313 1 97.5 6 THR B C 1
ATOM 2425 O O . THR B 1 6 ? 3.23 18.188 -0.789 1 97.5 6 THR B O 1
ATOM 2428 N N . LEU B 1 7 ? 4.59 18.828 0.888 1 96.88 7 LEU B N 1
ATOM 2429 C CA . LEU B 1 7 ? 5.789 18.516 0.115 1 96.88 7 LEU B CA 1
ATOM 2430 C C . LEU B 1 7 ? 6.016 17 0.051 1 96.88 7 LEU B C 1
ATOM 2432 O O . LEU B 1 7 ? 6.66 16.516 -0.876 1 96.88 7 LEU B O 1
ATOM 2436 N N . ASN B 1 8 ? 5.484 16.359 1.069 1 93.69 8 ASN B N 1
ATOM 2437 C CA . ASN B 1 8 ? 5.746 14.93 1.176 1 93.69 8 ASN B CA 1
ATOM 2438 C C . ASN B 1 8 ? 4.477 14.156 1.521 1 93.69 8 ASN B C 1
ATOM 2440 O O . ASN B 1 8 ? 4.391 13.531 2.58 1 93.69 8 ASN B O 1
ATOM 2444 N N . PRO B 1 9 ? 3.479 14.133 0.581 1 96.88 9 PRO B N 1
ATOM 2445 C CA . PRO B 1 9 ? 2.246 13.391 0.853 1 96.88 9 PRO B CA 1
ATOM 2446 C C . PRO B 1 9 ? 2.479 11.883 0.953 1 96.88 9 PRO B C 1
ATOM 2448 O O . PRO B 1 9 ? 3.564 11.398 0.623 1 96.88 9 PRO B O 1
ATOM 2451 N N . ALA B 1 10 ? 1.532 11.227 1.505 1 96.44 10 ALA B N 1
ATOM 2452 C CA . ALA B 1 10 ? 1.597 9.773 1.652 1 96.44 10 ALA B CA 1
ATOM 2453 C C . ALA B 1 10 ? 0.221 9.141 1.46 1 96.44 10 ALA B C 1
ATOM 2455 O O . ALA B 1 10 ? -0.804 9.797 1.674 1 96.44 10 ALA B O 1
ATOM 2456 N N . LEU B 1 11 ? 0.183 7.953 0.938 1 97.44 11 LEU B N 1
ATOM 2457 C CA . LEU B 1 11 ? -0.973 7.082 1.122 1 97.44 11 LEU B CA 1
ATOM 2458 C C . LEU B 1 11 ? -0.895 6.348 2.457 1 97.44 11 LEU B C 1
ATOM 2460 O O . LEU B 1 11 ? 0.04 5.582 2.693 1 97.44 11 LEU B O 1
ATOM 2464 N N . ASP B 1 12 ? -1.76 6.637 3.285 1 94.12 12 ASP B N 1
ATOM 2465 C CA . ASP B 1 12 ? -1.806 5.941 4.57 1 94.12 12 ASP B CA 1
ATOM 2466 C C . ASP B 1 12 ? -2.623 4.656 4.469 1 94.12 12 ASP B C 1
ATOM 2468 O O . ASP B 1 12 ? -3.807 4.691 4.129 1 94.12 12 ASP B O 1
ATOM 2472 N N . TYR B 1 13 ? -2 3.576 4.703 1 96.56 13 TYR B N 1
ATOM 2473 C CA . TYR B 1 13 ? -2.605 2.248 4.695 1 96.56 13 TYR B CA 1
ATOM 2474 C C . TYR B 1 13 ? -2.752 1.706 6.113 1 96.56 13 TYR B C 1
ATOM 2476 O O . TYR B 1 13 ? -1.79 1.193 6.688 1 96.56 13 TYR B O 1
ATOM 2484 N N . ASP B 1 14 ? -3.961 1.802 6.656 1 92.81 14 ASP B N 1
ATOM 2485 C CA . ASP B 1 14 ? -4.262 1.341 8.008 1 92.81 14 ASP B CA 1
ATOM 2486 C C . ASP B 1 14 ? -4.719 -0.116 8 1 92.81 14 ASP B C 1
ATOM 2488 O O . ASP B 1 14 ? -5.695 -0.463 7.336 1 92.81 14 ASP B O 1
ATOM 2492 N N . ILE B 1 15 ? -4.039 -0.879 8.711 1 95.56 15 ILE B N 1
ATOM 2493 C CA . ILE B 1 15 ? -4.34 -2.305 8.781 1 95.56 15 ILE B CA 1
ATOM 2494 C C . ILE B 1 15 ? -4.711 -2.68 10.219 1 95.56 15 ILE B C 1
ATOM 2496 O O . ILE B 1 15 ? -3.957 -2.4 11.156 1 95.56 15 ILE B O 1
ATOM 2500 N N . TYR B 1 16 ? -5.852 -3.209 10.383 1 93.31 16 TYR B N 1
ATOM 2501 C CA . TYR B 1 16 ? -6.305 -3.705 11.68 1 93.31 16 TYR B CA 1
ATOM 2502 C C . TYR B 1 16 ? -6.16 -5.219 11.758 1 93.31 16 TYR B C 1
ATOM 2504 O O . TYR B 1 16 ? -6.609 -5.941 10.867 1 93.31 16 TYR B O 1
ATOM 2512 N N . THR B 1 17 ? -5.465 -5.727 12.711 1 94.81 17 THR B N 1
ATOM 2513 C CA . THR B 1 17 ? -5.23 -7.152 12.93 1 94.81 17 THR B CA 1
ATOM 2514 C C . THR B 1 17 ? -5.402 -7.512 14.398 1 94.81 17 THR B C 1
ATOM 2516 O O . THR B 1 17 ? -5.34 -6.637 15.273 1 94.81 17 THR B O 1
ATOM 2519 N N . ASN B 1 18 ? -5.738 -8.773 14.734 1 92.06 18 ASN B N 1
ATOM 2520 C CA . ASN B 1 18 ? -5.871 -9.18 16.125 1 92.06 18 ASN B CA 1
ATOM 2521 C C . ASN B 1 18 ? -4.523 -9.164 16.844 1 92.06 18 ASN B C 1
ATOM 2523 O O . ASN B 1 18 ? -4.426 -8.688 17.969 1 92.06 18 ASN B O 1
ATOM 2527 N N . LYS B 1 19 ? -3.557 -9.75 16.219 1 91.38 19 LYS B N 1
ATOM 2528 C CA . LYS B 1 19 ? -2.197 -9.797 16.75 1 91.38 19 LYS B CA 1
ATOM 2529 C C . LYS B 1 19 ? -1.165 -9.734 15.625 1 91.38 19 LYS B C 1
ATOM 2531 O O . LYS B 1 19 ? -1.445 -10.141 14.492 1 91.38 19 LYS B O 1
ATOM 2536 N N . ILE B 1 20 ? -0.036 -9.117 15.984 1 92.06 20 ILE B N 1
ATOM 2537 C CA . ILE B 1 20 ? 1.078 -9.094 15.039 1 92.06 20 ILE B CA 1
ATOM 2538 C C . ILE B 1 20 ? 2.152 -10.086 15.484 1 92.06 20 ILE B C 1
ATOM 2540 O O . ILE B 1 20 ? 2.719 -9.945 16.578 1 92.06 20 ILE B O 1
ATOM 2544 N N . GLN B 1 21 ? 2.381 -11.109 14.711 1 92.62 21 GLN B N 1
ATOM 2545 C CA . GLN B 1 21 ? 3.43 -12.086 14.984 1 92.62 21 GLN B CA 1
ATOM 2546 C C . GLN B 1 21 ? 4.586 -11.945 14 1 92.62 21 GLN B C 1
ATOM 2548 O O . GLN B 1 21 ? 4.465 -12.32 12.828 1 92.62 21 GLN B O 1
ATOM 2553 N N . LEU B 1 22 ? 5.707 -11.453 14.531 1 92 22 LEU B N 1
ATOM 2554 C CA . LEU B 1 22 ? 6.879 -11.289 13.68 1 92 22 LEU B CA 1
ATOM 2555 C C . LEU B 1 22 ? 7.363 -12.633 13.148 1 92 22 LEU B C 1
ATOM 2557 O O . LEU B 1 22 ? 7.367 -13.625 13.883 1 92 22 LEU B O 1
ATOM 2561 N N . GLY B 1 23 ? 7.758 -12.695 11.906 1 89.69 23 GLY B N 1
ATOM 2562 C CA . GLY B 1 23 ? 8.297 -13.898 11.297 1 89.69 23 GLY B CA 1
ATOM 2563 C C . GLY B 1 23 ? 7.219 -14.812 10.727 1 89.69 23 GLY B C 1
ATOM 2564 O O . GLY B 1 23 ? 7.523 -15.867 10.172 1 89.69 23 GLY B O 1
ATOM 2565 N N . GLU B 1 24 ? 5.988 -14.336 10.844 1 91.5 24 GLU B N 1
ATOM 2566 C CA . GLU B 1 24 ? 4.863 -15.164 10.414 1 91.5 24 GLU B CA 1
ATOM 2567 C C . GLU B 1 24 ? 3.98 -14.43 9.414 1 91.5 24 GLU B C 1
ATOM 2569 O O . GLU B 1 24 ? 4.207 -13.25 9.125 1 91.5 24 GLU B O 1
ATOM 2574 N N . LEU B 1 25 ? 3.07 -15.18 8.891 1 91.38 25 LEU B N 1
ATOM 2575 C CA . LEU B 1 25 ? 1.987 -14.594 8.102 1 91.38 25 LEU B CA 1
ATOM 2576 C C . LEU B 1 25 ? 0.865 -14.102 9.016 1 91.38 25 LEU B C 1
ATOM 2578 O O . LEU B 1 25 ? 0.354 -14.859 9.844 1 91.38 25 LEU B O 1
ATOM 2582 N N . ASN B 1 26 ? 0.538 -12.836 8.938 1 94.56 26 ASN B N 1
ATOM 2583 C CA . ASN B 1 26 ? -0.539 -12.211 9.695 1 94.56 26 ASN B CA 1
ATOM 2584 C C . ASN B 1 26 ? -1.718 -11.836 8.805 1 94.56 26 ASN B C 1
ATOM 2586 O O . ASN B 1 26 ? -1.527 -11.367 7.684 1 94.56 26 ASN B O 1
ATOM 2590 N N . ASP B 1 27 ? -2.871 -12.023 9.336 1 94.12 27 ASP B N 1
ATOM 2591 C CA . ASP B 1 27 ? -4.07 -11.68 8.57 1 94.12 27 ASP B CA 1
ATOM 2592 C C . ASP B 1 27 ? -4.641 -10.336 9.016 1 94.12 27 ASP B C 1
ATOM 2594 O O . ASP B 1 27 ? -4.555 -9.977 10.188 1 94.12 27 ASP B O 1
ATOM 2598 N N . SER B 1 28 ? -5.234 -9.672 8.078 1 95.75 28 SER B N 1
ATOM 2599 C CA . SER B 1 28 ? -5.93 -8.422 8.375 1 95.75 28 SER B CA 1
ATOM 2600 C C . SER B 1 28 ? -7.418 -8.664 8.602 1 95.75 28 SER B C 1
ATOM 2602 O O . SER B 1 28 ? -8.031 -9.484 7.922 1 95.75 28 SER B O 1
ATOM 2604 N N . ASN B 1 29 ? -8 -7.91 9.508 1 94.94 29 ASN B N 1
ATOM 2605 C CA . ASN B 1 29 ? -9.438 -7.914 9.742 1 94.94 29 ASN B CA 1
ATOM 2606 C C . ASN B 1 29 ? -10.141 -6.797 8.977 1 94.94 29 ASN B C 1
ATOM 2608 O O . ASN B 1 29 ? -11.273 -6.957 8.531 1 94.94 29 ASN B O 1
ATOM 2612 N N . LYS B 1 30 ? -9.453 -5.742 8.961 1 94.25 30 LYS B N 1
ATOM 2613 C CA . LYS B 1 30 ? -9.953 -4.527 8.312 1 94.25 30 LYS B CA 1
ATOM 2614 C C . LYS B 1 30 ? -8.797 -3.686 7.77 1 94.25 30 LYS B C 1
ATOM 2616 O O . LYS B 1 30 ? -7.715 -3.656 8.352 1 94.25 30 LYS B O 1
ATOM 2621 N N . VAL B 1 31 ? -9.039 -3.096 6.609 1 95.81 31 VAL B N 1
ATOM 2622 C CA . VAL B 1 31 ? -8.039 -2.189 6.062 1 95.81 31 VAL B CA 1
ATOM 2623 C C . VAL B 1 31 ? -8.703 -0.894 5.609 1 95.81 31 VAL B C 1
ATOM 2625 O O . VAL B 1 31 ? -9.875 -0.889 5.238 1 95.81 31 VAL B O 1
ATOM 2628 N N . GLU B 1 32 ? -7.949 0.213 5.656 1 91.56 32 GLU B N 1
ATOM 2629 C CA . GLU B 1 32 ? -8.414 1.516 5.188 1 91.56 32 GLU B CA 1
ATOM 2630 C C . GLU B 1 32 ? -7.297 2.27 4.469 1 91.56 32 GLU B C 1
ATOM 2632 O O . GLU B 1 32 ? -6.133 2.205 4.875 1 91.56 32 GLU B O 1
ATOM 2637 N N . PHE B 1 33 ? -7.688 2.965 3.426 1 94.44 33 PHE B N 1
ATOM 2638 C CA . PHE B 1 33 ? -6.789 3.844 2.686 1 94.44 33 PHE B CA 1
ATOM 2639 C C . PHE B 1 33 ? -7.188 5.301 2.871 1 94.44 33 PHE B C 1
ATOM 2641 O O . PHE B 1 33 ? -8.375 5.633 2.863 1 94.44 33 PHE B O 1
ATOM 2648 N N . ARG B 1 34 ? -6.207 6.156 3.027 1 90.56 34 ARG B N 1
ATOM 2649 C CA . ARG B 1 34 ? -6.496 7.582 3.113 1 90.56 34 ARG B CA 1
ATOM 2650 C C . ARG B 1 34 ? -5.348 8.406 2.537 1 90.56 34 ARG B C 1
ATOM 2652 O O . ARG B 1 34 ? -4.184 8.031 2.66 1 90.56 34 ARG B O 1
ATOM 2659 N N . ALA B 1 35 ? -5.742 9.484 1.942 1 94.56 35 ALA B N 1
ATOM 2660 C CA . ALA B 1 35 ? -4.73 10.477 1.58 1 94.56 35 ALA B CA 1
ATOM 2661 C C . ALA B 1 35 ? -4.137 11.141 2.822 1 94.56 35 ALA B C 1
ATOM 2663 O O . ALA B 1 35 ? -4.871 11.625 3.684 1 94.56 35 ALA B O 1
ATOM 2664 N N . GLY B 1 36 ? -2.807 11.078 2.916 1 93.19 36 GLY B N 1
ATOM 2665 C CA . GLY B 1 36 ? -2.137 11.641 4.078 1 93.19 36 GLY B CA 1
ATOM 2666 C C . GLY B 1 36 ? -1.188 12.773 3.729 1 93.19 36 GLY B C 1
ATOM 2667 O O . GLY B 1 36 ? -0.78 12.914 2.574 1 93.19 36 GLY B O 1
ATOM 2668 N N . GLY B 1 37 ? -0.835 13.438 4.777 1 94.81 37 GLY B N 1
ATOM 2669 C CA . GLY B 1 37 ? -0.038 14.648 4.707 1 94.81 37 GLY B CA 1
ATOM 2670 C C . GLY B 1 37 ? -0.681 15.828 5.41 1 94.81 37 GLY B C 1
ATOM 2671 O O . GLY B 1 37 ? -1.896 16.016 5.328 1 94.81 37 GLY B O 1
ATOM 2672 N N . LYS B 1 38 ? 0.169 16.547 5.973 1 96.12 38 LYS B N 1
ATOM 2673 C CA . LYS B 1 38 ? -0.354 17.594 6.84 1 96.12 38 LYS B CA 1
ATOM 2674 C C . LYS B 1 38 ? -1.161 18.625 6.043 1 96.12 38 LYS B C 1
ATOM 2676 O O . LYS B 1 38 ? -2.264 19 6.441 1 96.12 38 LYS B O 1
ATOM 2681 N N . GLY B 1 39 ? -0.615 19.094 4.949 1 97.88 39 GLY B N 1
ATOM 2682 C CA . GLY B 1 39 ? -1.361 20.031 4.121 1 97.88 39 GLY B CA 1
ATOM 2683 C C . GLY B 1 39 ? -2.666 19.469 3.602 1 97.88 39 GLY B C 1
ATOM 2684 O O . GLY B 1 39 ? -3.674 20.172 3.525 1 97.88 39 GLY B O 1
ATOM 2685 N N . ILE B 1 40 ? -2.641 18.266 3.238 1 98.06 40 ILE B N 1
ATOM 2686 C CA . ILE B 1 40 ? -3.838 17.578 2.773 1 98.06 40 ILE B CA 1
ATOM 2687 C C . ILE B 1 40 ? -4.859 17.5 3.906 1 98.06 40 ILE B C 1
ATOM 2689 O O . ILE B 1 40 ? -6.051 17.75 3.697 1 98.06 40 ILE B O 1
ATOM 2693 N N . ASN B 1 41 ? -4.426 17.172 5.082 1 97.25 41 ASN B N 1
ATOM 2694 C CA . ASN B 1 41 ? -5.316 17.125 6.238 1 97.25 41 ASN B CA 1
ATOM 2695 C C . ASN B 1 41 ? -5.984 18.469 6.48 1 97.25 41 ASN B C 1
ATOM 2697 O O . ASN B 1 41 ? -7.172 18.531 6.801 1 97.25 41 ASN B O 1
ATOM 2701 N N . VAL B 1 42 ? -5.176 19.516 6.336 1 98.62 42 VAL B N 1
ATOM 2702 C CA . VAL B 1 42 ? -5.727 20.859 6.488 1 98.62 42 VAL B CA 1
ATOM 2703 C C . VAL B 1 42 ? -6.832 21.078 5.457 1 98.62 42 VAL B C 1
ATOM 2705 O O . VAL B 1 42 ? -7.91 21.562 5.793 1 98.62 42 VAL B O 1
ATOM 2708 N N . SER B 1 43 ? -6.594 20.719 4.223 1 98.69 43 SER B N 1
ATOM 2709 C CA . SER B 1 43 ? -7.574 20.875 3.154 1 98.69 43 SER B CA 1
ATOM 2710 C C . SER B 1 43 ? -8.844 20.078 3.438 1 98.69 43 SER B C 1
ATOM 2712 O O . SER B 1 43 ? -9.953 20.562 3.219 1 98.69 43 SER B O 1
ATOM 2714 N N . ILE B 1 44 ? -8.648 18.859 3.936 1 98.19 44 ILE B N 1
ATOM 2715 C CA . ILE B 1 44 ? -9.797 18.016 4.223 1 98.19 44 ILE B CA 1
ATOM 2716 C C . ILE B 1 44 ? -10.641 18.641 5.328 1 98.19 44 ILE B C 1
ATOM 2718 O O . ILE B 1 44 ? -11.867 18.734 5.203 1 98.19 44 ILE B O 1
ATOM 2722 N N . MET B 1 45 ? -10.047 19.109 6.387 1 98.5 45 MET B N 1
ATOM 2723 C CA . MET B 1 45 ? -10.789 19.734 7.477 1 98.5 45 MET B CA 1
ATOM 2724 C C . MET B 1 45 ? -11.461 21.016 7.008 1 98.5 45 MET B C 1
ATOM 2726 O O . MET B 1 45 ? -12.617 21.281 7.34 1 98.5 45 MET B O 1
ATOM 2730 N N . LEU B 1 46 ? -10.719 21.828 6.246 1 98.81 46 LEU B N 1
ATOM 2731 C CA . LEU B 1 46 ? -11.328 23.047 5.699 1 98.81 46 LEU B CA 1
ATOM 2732 C C . LEU B 1 46 ? -12.594 22.703 4.914 1 98.81 46 LEU B C 1
ATOM 2734 O O . LEU B 1 46 ? -13.617 23.375 5.066 1 98.81 46 LEU B O 1
ATOM 2738 N N . ASN B 1 47 ? -12.492 21.703 4.152 1 98.56 47 ASN B N 1
ATOM 2739 C CA . ASN B 1 47 ? -13.648 21.25 3.391 1 98.56 47 ASN B CA 1
ATOM 2740 C C . ASN B 1 47 ? -14.789 20.812 4.309 1 98.56 47 ASN B C 1
ATOM 2742 O O . ASN B 1 47 ? -15.945 21.156 4.066 1 98.56 47 ASN B O 1
ATOM 2746 N N . ASN B 1 48 ? -14.492 20.047 5.344 1 97.88 48 ASN B N 1
ATOM 2747 C CA . ASN B 1 48 ? -15.484 19.562 6.285 1 97.88 48 ASN B CA 1
ATOM 2748 C C . ASN B 1 48 ? -16.219 20.703 6.977 1 97.88 48 ASN B C 1
ATOM 2750 O O . ASN B 1 48 ? -17.375 20.547 7.391 1 97.88 48 ASN B O 1
ATOM 2754 N N . ILE B 1 49 ? -15.594 21.859 7.062 1 98.06 49 ILE B N 1
ATOM 2755 C CA . ILE B 1 49 ? -16.219 23 7.723 1 98.06 49 ILE B CA 1
ATOM 2756 C C . ILE B 1 49 ? -16.609 24.047 6.684 1 98.06 49 ILE B C 1
ATOM 2758 O O . ILE B 1 49 ? -16.703 25.234 6.996 1 98.06 49 ILE B O 1
ATOM 2762 N N . ASN B 1 50 ? -16.703 23.656 5.469 1 97.38 50 ASN B N 1
ATOM 2763 C CA . ASN B 1 50 ? -17.266 24.406 4.355 1 97.38 50 ASN B CA 1
ATOM 2764 C C . ASN B 1 50 ? -16.375 25.578 3.969 1 97.38 50 ASN B C 1
ATOM 2766 O O . ASN B 1 50 ? -16.875 26.688 3.73 1 97.38 50 ASN B O 1
ATOM 2770 N N . GLU B 1 51 ? -15.125 25.438 4.055 1 97.69 51 GLU B N 1
ATOM 2771 C CA . GLU B 1 51 ? -14.141 26.391 3.553 1 97.69 51 GLU B CA 1
ATOM 2772 C C . GLU B 1 51 ? -13.359 25.812 2.375 1 97.69 51 GLU B C 1
ATOM 2774 O O . GLU B 1 51 ? -12.898 24.672 2.43 1 97.69 51 GLU B O 1
ATOM 2779 N N . ARG B 1 52 ? -13.289 26.547 1.302 1 97.25 52 ARG B N 1
ATOM 2780 C CA . ARG B 1 52 ? -12.609 26.062 0.099 1 97.25 52 ARG B CA 1
ATOM 2781 C C . ARG B 1 52 ? -11.102 26.25 0.207 1 97.25 52 ARG B C 1
ATOM 2783 O O . ARG B 1 52 ? -10.633 27.203 0.834 1 97.25 52 ARG B O 1
ATOM 2790 N N . SER B 1 53 ? -10.359 25.406 -0.4 1 98.69 53 SER B N 1
ATOM 2791 C CA . SER B 1 53 ? -8.906 25.484 -0.494 1 98.69 53 SER B CA 1
ATOM 2792 C C . SER B 1 53 ? -8.398 24.797 -1.762 1 98.69 53 SER B C 1
ATOM 2794 O O . SER B 1 53 ? -9.156 24.109 -2.445 1 98.69 53 SER B O 1
ATOM 2796 N N . ILE B 1 54 ? -7.215 25.078 -2.123 1 98.75 54 ILE B N 1
ATOM 2797 C CA . ILE B 1 54 ? -6.512 24.391 -3.197 1 98.75 54 ILE B CA 1
ATOM 2798 C C . ILE B 1 54 ? -5.262 23.719 -2.643 1 98.75 54 ILE B C 1
ATOM 2800 O O . ILE B 1 54 ? -4.379 24.375 -2.094 1 98.75 54 ILE B O 1
ATOM 2804 N N . ALA B 1 55 ? -5.227 22.422 -2.764 1 98.75 55 ALA B N 1
ATOM 2805 C CA . ALA B 1 55 ? -4.082 21.656 -2.27 1 98.75 55 ALA B CA 1
ATOM 2806 C C . ALA B 1 55 ? -2.949 21.641 -3.291 1 98.75 55 ALA B C 1
ATOM 2808 O O . ALA B 1 55 ? -3.162 21.312 -4.461 1 98.75 55 ALA B O 1
ATOM 2809 N N . LEU B 1 56 ? -1.774 22.047 -2.865 1 98.75 56 LEU B N 1
ATOM 2810 C CA . LEU B 1 56 ? -0.555 22.031 -3.666 1 98.75 56 LEU B CA 1
ATOM 2811 C C . LEU B 1 56 ? 0.445 21.016 -3.117 1 98.75 56 LEU B C 1
ATOM 2813 O O . LEU B 1 56 ? 0.296 20.547 -1.991 1 98.75 56 LEU B O 1
ATOM 2817 N N . GLY B 1 57 ? 1.45 20.781 -3.879 1 98.06 57 GLY B N 1
ATOM 2818 C CA . GLY B 1 57 ? 2.494 19.844 -3.492 1 98.06 57 GLY B CA 1
ATOM 2819 C C . GLY B 1 57 ? 2.857 18.875 -4.59 1 98.06 57 GLY B C 1
ATOM 2820 O O . GLY B 1 57 ? 2.826 19.219 -5.773 1 98.06 57 GLY B O 1
ATOM 2821 N N . TYR B 1 58 ? 3.334 17.703 -4.164 1 98.19 58 TYR B N 1
ATOM 2822 C CA . TYR B 1 58 ? 3.82 16.719 -5.137 1 98.19 58 TYR B CA 1
ATOM 2823 C C . TYR B 1 58 ? 3.043 15.414 -5.039 1 98.19 58 TYR B C 1
ATOM 2825 O O . TYR B 1 58 ? 2.639 15.008 -3.945 1 98.19 58 TYR B O 1
ATOM 2833 N N . ILE B 1 59 ? 2.797 14.766 -6.102 1 98 59 ILE B N 1
ATOM 2834 C CA . ILE B 1 59 ? 2.287 13.398 -6.148 1 98 59 ILE B CA 1
ATOM 2835 C C . ILE B 1 59 ? 3.061 12.594 -7.188 1 98 59 ILE B C 1
ATOM 2837 O O . ILE B 1 59 ? 3.666 13.164 -8.102 1 98 59 ILE B O 1
ATOM 2841 N N . ALA B 1 60 ? 3.072 11.297 -7.031 1 97.62 60 ALA B N 1
ATOM 2842 C CA . ALA B 1 60 ? 3.84 10.469 -7.953 1 97.62 60 ALA B CA 1
ATOM 2843 C C . ALA B 1 60 ? 3.221 9.078 -8.078 1 97.62 60 ALA B C 1
ATOM 2845 O O . ALA B 1 60 ? 2.77 8.5 -7.09 1 97.62 60 ALA B O 1
ATOM 2846 N N . GLY B 1 61 ? 3.127 8.547 -9.297 1 96.38 61 GLY B N 1
ATOM 2847 C CA . GLY B 1 61 ? 2.766 7.164 -9.547 1 96.38 61 GLY B CA 1
ATOM 2848 C C . GLY B 1 61 ? 1.342 6.836 -9.141 1 96.38 61 GLY B C 1
ATOM 2849 O O . GLY B 1 61 ? 0.5 7.727 -9.031 1 96.38 61 GLY B O 1
ATOM 2850 N N . PHE B 1 62 ? 1.027 5.523 -8.891 1 96.56 62 PHE B N 1
ATOM 2851 C CA . PHE B 1 62 ? -0.331 5.031 -8.695 1 96.56 62 PHE B CA 1
ATOM 2852 C C . PHE B 1 62 ? -0.87 5.461 -7.336 1 96.56 62 PHE B C 1
ATOM 2854 O O . PHE B 1 62 ? -2.07 5.703 -7.188 1 96.56 62 PHE B O 1
ATOM 2861 N N . THR B 1 63 ? 0.048 5.602 -6.406 1 97.94 63 THR B N 1
ATOM 2862 C CA . THR B 1 63 ? -0.395 6.059 -5.094 1 97.94 63 THR B CA 1
ATOM 2863 C C . THR B 1 63 ? -0.755 7.543 -5.137 1 97.94 63 THR B C 1
ATOM 2865 O O . THR B 1 63 ? -1.7 7.977 -4.473 1 97.94 63 THR B O 1
ATOM 2868 N N . GLY B 1 64 ? 0.027 8.32 -5.91 1 97.75 64 GLY B N 1
ATOM 2869 C CA . GLY B 1 64 ? -0.334 9.719 -6.117 1 97.75 64 GLY B CA 1
ATOM 2870 C C . GLY B 1 64 ? -1.679 9.891 -6.797 1 97.75 64 GLY B C 1
ATOM 2871 O O . GLY B 1 64 ? -2.451 10.781 -6.441 1 97.75 64 GLY B O 1
ATOM 2872 N N . GLU B 1 65 ? -1.948 9.039 -7.719 1 96 65 GLU B N 1
ATOM 2873 C CA . GLU B 1 65 ? -3.234 9.062 -8.406 1 96 65 GLU B CA 1
ATOM 2874 C C . GLU B 1 65 ? -4.379 8.766 -7.445 1 96 65 GLU B C 1
ATOM 2876 O O . GLU B 1 65 ? -5.457 9.352 -7.551 1 96 65 GLU B O 1
ATOM 2881 N N . TYR B 1 66 ? -4.133 7.848 -6.602 1 97.06 66 TYR B N 1
ATOM 2882 C CA . TYR B 1 66 ? -5.133 7.574 -5.574 1 97.06 66 TYR B CA 1
ATOM 2883 C C . TYR B 1 66 ? -5.441 8.828 -4.77 1 97.06 66 TYR B C 1
ATOM 2885 O O . TYR B 1 66 ? -6.609 9.141 -4.512 1 97.06 66 TYR B O 1
ATOM 2893 N N . ILE B 1 67 ? -4.406 9.523 -4.316 1 97.75 67 ILE B N 1
ATOM 2894 C CA . ILE B 1 67 ? -4.574 10.727 -3.506 1 97.75 67 ILE B CA 1
ATOM 2895 C C . ILE B 1 67 ? -5.422 11.742 -4.262 1 97.75 67 ILE B C 1
ATOM 2897 O O . ILE B 1 67 ? -6.363 12.312 -3.705 1 97.75 67 ILE B O 1
ATOM 2901 N N . LEU B 1 68 ? -5.098 11.93 -5.492 1 97.38 68 LEU B N 1
ATOM 2902 C CA . LEU B 1 68 ? -5.852 12.867 -6.324 1 97.38 68 LEU B CA 1
ATOM 2903 C C . LEU B 1 68 ? -7.316 12.453 -6.418 1 97.38 68 LEU B C 1
ATOM 2905 O O . LEU B 1 68 ? -8.211 13.289 -6.25 1 97.38 68 LEU B O 1
ATOM 2909 N N . LYS B 1 69 ? -7.555 11.188 -6.656 1 95.44 69 LYS B N 1
ATOM 2910 C CA . LYS B 1 69 ? -8.914 10.68 -6.785 1 95.44 69 LYS B CA 1
ATOM 2911 C C . LYS B 1 69 ? -9.688 10.836 -5.477 1 95.44 69 LYS B C 1
ATOM 2913 O O . LYS B 1 69 ? -10.875 11.164 -5.48 1 95.44 69 LYS B O 1
ATOM 2918 N N . ASP B 1 70 ? -9.008 10.516 -4.434 1 95.19 70 ASP B N 1
ATOM 2919 C CA . ASP B 1 70 ? -9.625 10.617 -3.115 1 95.19 70 ASP B CA 1
ATOM 2920 C C . ASP B 1 70 ? -10.055 12.055 -2.818 1 95.19 70 ASP B C 1
ATOM 2922 O O . ASP B 1 70 ? -11.172 12.289 -2.365 1 95.19 70 ASP B O 1
ATOM 2926 N N . LEU B 1 71 ? -9.172 13 -3.082 1 97.69 71 LEU B N 1
ATOM 2927 C CA . LEU B 1 71 ? -9.484 14.406 -2.855 1 97.69 71 LEU B CA 1
ATOM 2928 C C . LEU B 1 71 ? -10.617 14.859 -3.77 1 97.69 71 LEU B C 1
ATOM 2930 O O . LEU B 1 71 ? -11.531 15.562 -3.332 1 97.69 71 LEU B O 1
ATOM 2934 N N . ASN B 1 72 ? -10.57 14.438 -5.02 1 97.25 72 ASN B N 1
ATOM 2935 C CA . ASN B 1 72 ? -11.617 14.789 -5.969 1 97.25 72 ASN B CA 1
ATOM 2936 C C . ASN B 1 72 ? -12.977 14.258 -5.52 1 97.25 72 ASN B C 1
ATOM 2938 O O . ASN B 1 72 ? -13.992 14.938 -5.664 1 97.25 72 ASN B O 1
ATOM 2942 N N . ALA B 1 73 ? -12.984 13.07 -5.031 1 95.56 73 ALA B N 1
ATOM 2943 C CA . ALA B 1 73 ? -14.227 12.453 -4.562 1 95.56 73 ALA B CA 1
ATOM 2944 C C . ALA B 1 73 ? -14.844 13.25 -3.416 1 95.56 73 ALA B C 1
ATOM 2946 O O . ALA B 1 73 ? -16.047 13.203 -3.197 1 95.56 73 ALA B O 1
ATOM 2947 N N . GLN B 1 74 ? -13.977 14.016 -2.707 1 95.56 74 GLN B N 1
ATOM 2948 C CA . GLN B 1 74 ? -14.43 14.859 -1.607 1 95.56 74 GLN B CA 1
ATOM 2949 C C . GLN B 1 74 ? -14.68 16.281 -2.078 1 95.56 74 GLN B C 1
ATOM 2951 O O . GLN B 1 74 ? -14.961 17.172 -1.268 1 95.56 74 GLN B O 1
ATOM 2956 N N . ASN B 1 75 ? -14.461 16.5 -3.357 1 97.06 75 ASN B N 1
ATOM 2957 C CA . ASN B 1 75 ? -14.617 17.812 -3.971 1 97.06 75 ASN B CA 1
ATOM 2958 C C . ASN B 1 75 ? -13.594 18.812 -3.439 1 97.06 75 ASN B C 1
ATOM 2960 O O . ASN B 1 75 ? -13.914 19.969 -3.197 1 97.06 75 ASN B O 1
ATOM 2964 N N . ILE B 1 76 ? -12.445 18.344 -3.168 1 98.19 76 ILE B N 1
ATOM 2965 C CA . I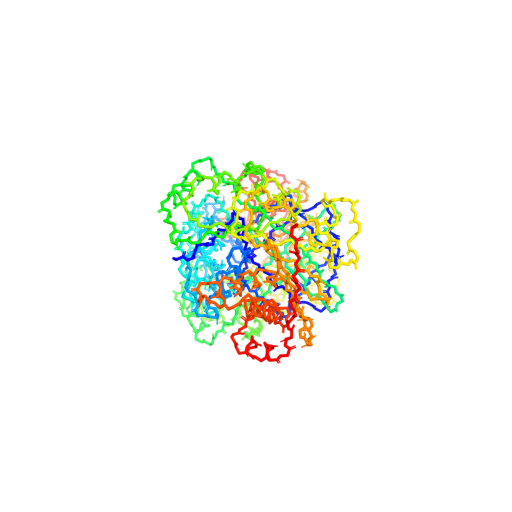LE B 1 76 ? -11.336 19.203 -2.762 1 98.19 76 ILE B CA 1
ATOM 2966 C C . ILE B 1 76 ? -10.453 19.5 -3.967 1 98.19 76 ILE B C 1
ATOM 2968 O O . ILE B 1 76 ? -9.938 18.594 -4.609 1 98.19 76 ILE B O 1
ATOM 2972 N N . MET B 1 77 ? -10.289 20.75 -4.27 1 98.25 77 MET B N 1
ATOM 2973 C CA . MET B 1 77 ? -9.477 21.172 -5.41 1 98.25 77 MET B CA 1
ATOM 2974 C C . MET B 1 77 ? -7.992 20.953 -5.133 1 98.25 77 MET B C 1
ATOM 2976 O O . MET B 1 77 ? -7.543 21.094 -3.994 1 98.25 77 MET B O 1
ATOM 2980 N N . SER B 1 78 ? -7.312 20.578 -6.188 1 98.38 78 SER B N 1
ATOM 2981 C CA . SER B 1 78 ? -5.871 20.422 -6.059 1 98.38 78 SER B CA 1
ATOM 2982 C C . SER B 1 78 ? -5.152 20.844 -7.336 1 98.38 78 SER B C 1
ATOM 2984 O O . SER B 1 78 ? -5.766 20.938 -8.398 1 98.38 78 SER B O 1
ATOM 2986 N N . ASP B 1 79 ? -3.98 21.25 -7.168 1 98.44 79 ASP B N 1
ATOM 2987 C CA . ASP B 1 79 ? -3.059 21.547 -8.258 1 98.44 79 ASP B CA 1
ATOM 2988 C C . ASP B 1 79 ? -1.662 21.016 -7.961 1 98.44 79 ASP B C 1
ATOM 2990 O O . ASP B 1 79 ? -0.696 21.781 -7.898 1 98.44 79 ASP B O 1
ATOM 2994 N N . PHE B 1 80 ? -1.571 19.703 -7.828 1 98.56 80 PHE B N 1
ATOM 2995 C CA . PHE B 1 80 ? -0.328 19.016 -7.492 1 98.56 80 PHE B CA 1
ATOM 2996 C C . PHE B 1 80 ? 0.614 18.984 -8.695 1 98.56 80 PHE B C 1
ATOM 2998 O O . PHE B 1 80 ? 0.173 19.109 -9.836 1 98.56 80 PHE B O 1
ATOM 3005 N N . ILE B 1 81 ? 1.83 18.891 -8.398 1 98.5 81 ILE B N 1
ATOM 3006 C CA . ILE B 1 81 ? 2.854 18.625 -9.406 1 98.5 81 ILE B CA 1
ATOM 3007 C C . ILE B 1 81 ? 3.186 17.141 -9.422 1 98.5 81 ILE B C 1
ATOM 3009 O O . ILE B 1 81 ? 3.479 16.547 -8.375 1 98.5 81 ILE B O 1
ATOM 3013 N N . SER B 1 82 ? 3.061 16.5 -10.586 1 97.94 82 SER B N 1
ATOM 3014 C CA . SER B 1 82 ? 3.406 15.086 -10.727 1 97.94 82 SER B CA 1
ATOM 3015 C C . SER B 1 82 ? 4.91 14.898 -10.898 1 97.94 82 SER B C 1
ATOM 3017 O O . SER B 1 82 ? 5.535 15.57 -11.719 1 97.94 82 SER B O 1
ATOM 3019 N N . VAL B 1 83 ? 5.508 14.078 -10.133 1 97.81 83 VAL B N 1
ATOM 3020 C CA . VAL B 1 83 ? 6.934 13.797 -10.227 1 97.81 83 VAL B CA 1
ATOM 3021 C C . VAL B 1 83 ? 7.152 12.305 -10.484 1 97.81 83 VAL B C 1
ATOM 3023 O O . VAL B 1 83 ? 6.199 11.531 -10.5 1 97.81 83 VAL B O 1
ATOM 3026 N N . LYS B 1 84 ? 8.383 11.891 -10.773 1 96 84 LYS B N 1
ATOM 3027 C CA . LYS B 1 84 ? 8.703 10.492 -11.062 1 96 84 LYS B CA 1
ATOM 3028 C C . LYS B 1 84 ? 8.664 9.656 -9.789 1 96 84 LYS B C 1
ATOM 3030 O O . LYS B 1 84 ? 9 10.133 -8.711 1 96 84 LYS B O 1
ATOM 3035 N N . GLY B 1 85 ? 8.242 8.406 -9.961 1 94.69 85 GLY B N 1
ATOM 3036 C CA . GLY B 1 85 ? 8.211 7.484 -8.836 1 94.69 85 GLY B CA 1
ATOM 3037 C C . GLY B 1 85 ? 6.812 7.223 -8.312 1 94.69 85 GLY B C 1
ATOM 3038 O O . GLY B 1 85 ? 5.848 7.223 -9.078 1 94.69 85 GLY B O 1
ATOM 3039 N N . ASN B 1 86 ? 6.742 6.859 -7.004 1 96.5 86 ASN B N 1
ATOM 3040 C CA . ASN B 1 86 ? 5.48 6.637 -6.309 1 96.5 86 ASN B CA 1
ATOM 3041 C C . ASN B 1 86 ? 5.426 7.41 -4.992 1 96.5 86 ASN B C 1
ATOM 3043 O O . ASN B 1 86 ? 6.406 7.441 -4.242 1 96.5 86 ASN B O 1
ATOM 3047 N N . THR B 1 87 ? 4.336 8.148 -4.832 1 97.81 87 THR B N 1
ATOM 3048 C CA . THR B 1 87 ? 4.113 8.68 -3.49 1 97.81 87 THR B CA 1
ATOM 3049 C C . THR B 1 87 ? 4.211 7.57 -2.447 1 97.81 87 THR B C 1
ATOM 3051 O O . THR B 1 87 ? 3.711 6.465 -2.662 1 97.81 87 THR B O 1
ATOM 3054 N N . ARG B 1 88 ? 4.801 7.84 -1.355 1 97 88 ARG B N 1
ATOM 3055 C CA . ARG B 1 88 ? 5.098 6.832 -0.345 1 97 88 ARG B CA 1
ATOM 3056 C C . ARG B 1 88 ? 3.814 6.25 0.24 1 97 88 ARG B C 1
ATOM 3058 O O . ARG B 1 88 ? 2.789 6.93 0.3 1 97 88 ARG B O 1
ATOM 3065 N N . ILE B 1 89 ? 3.875 4.973 0.652 1 97.75 89 ILE B N 1
ATOM 3066 C CA . ILE B 1 89 ? 2.826 4.32 1.427 1 97.75 89 ILE B CA 1
ATOM 3067 C C . ILE B 1 89 ? 3.271 4.176 2.881 1 97.75 89 ILE B C 1
ATOM 3069 O O . ILE B 1 89 ? 4.277 3.527 3.168 1 97.75 89 ILE B O 1
ATOM 3073 N N . ASN B 1 90 ? 2.562 4.816 3.773 1 95.69 90 ASN B N 1
ATOM 3074 C CA . ASN B 1 90 ? 2.766 4.609 5.203 1 95.69 90 ASN B CA 1
ATOM 3075 C C . ASN B 1 90 ? 1.84 3.525 5.75 1 95.69 90 ASN B C 1
ATOM 3077 O O . ASN B 1 90 ? 0.634 3.549 5.5 1 95.69 90 ASN B O 1
ATOM 3081 N N . ILE B 1 91 ? 2.434 2.619 6.43 1 96.44 91 ILE B N 1
ATOM 3082 C CA . ILE B 1 91 ? 1.656 1.533 7.02 1 96.44 91 ILE B CA 1
ATOM 3083 C C . ILE B 1 91 ? 1.407 1.821 8.5 1 96.44 91 ILE B C 1
ATOM 3085 O O . ILE B 1 91 ? 2.328 2.195 9.227 1 96.44 91 ILE B O 1
ATOM 3089 N N . LYS B 1 92 ? 0.216 1.761 8.867 1 91.94 92 LYS B N 1
ATOM 3090 C CA . LYS B 1 92 ? -0.161 1.738 10.273 1 91.94 92 LYS B CA 1
ATOM 3091 C C . LYS B 1 92 ? -0.788 0.4 10.656 1 91.94 92 LYS B C 1
ATOM 3093 O O . LYS B 1 92 ? -1.93 0.117 10.289 1 91.94 92 LYS B O 1
ATOM 3098 N N . LEU B 1 93 ? -0.052 -0.414 11.367 1 93.88 93 LEU B N 1
ATOM 3099 C CA . LEU B 1 93 ? -0.514 -1.712 11.844 1 93.88 93 LEU B CA 1
ATOM 3100 C C . LEU B 1 93 ? -1.119 -1.595 13.242 1 93.88 93 LEU B C 1
ATOM 3102 O O . LEU B 1 93 ? -0.401 -1.367 14.219 1 93.88 93 LEU B O 1
ATOM 3106 N N . LYS B 1 94 ? -2.379 -1.753 13.32 1 90.88 94 LYS B N 1
ATOM 3107 C CA . LYS B 1 94 ? -3.084 -1.607 14.586 1 90.88 94 LYS B CA 1
ATOM 3108 C C . LYS B 1 94 ? -3.539 -2.963 15.125 1 90.88 94 LYS B C 1
ATOM 3110 O O . LYS B 1 94 ? -4.379 -3.627 14.516 1 90.88 94 LYS B O 1
ATOM 3115 N N . SER B 1 95 ? -2.947 -3.418 16.172 1 91.06 95 SER B N 1
ATOM 3116 C CA . SER B 1 95 ? -3.424 -4.582 16.922 1 91.06 95 SER B CA 1
ATOM 3117 C C . SER B 1 95 ? -4.184 -4.168 18.172 1 91.06 95 SER B C 1
ATOM 3119 O O . SER B 1 95 ? -4.383 -2.979 18.422 1 91.06 95 SER B O 1
ATOM 3121 N N . GLU B 1 96 ? -4.75 -5.098 18.922 1 83.44 96 GLU B N 1
ATOM 3122 C CA . GLU B 1 96 ? -5.43 -4.797 20.172 1 83.44 96 GLU B CA 1
ATOM 3123 C C . GLU B 1 96 ? -4.473 -4.164 21.188 1 83.44 96 GLU B C 1
ATOM 3125 O O . GLU B 1 96 ? -4.891 -3.361 22.031 1 83.44 96 GLU B O 1
ATOM 3130 N N . GLU B 1 97 ? -3.217 -4.434 21.031 1 82.44 97 GLU B N 1
ATOM 3131 C CA . GLU B 1 97 ? -2.262 -4.078 22.078 1 82.44 97 GLU B CA 1
ATOM 3132 C C . GLU B 1 97 ? -1.437 -2.857 21.672 1 82.44 97 GLU B C 1
ATOM 3134 O O . GLU B 1 97 ? -1.068 -2.045 22.531 1 82.44 97 GLU B O 1
ATOM 3139 N N . VAL B 1 98 ? -1.092 -2.814 20.422 1 86.12 98 VAL B N 1
ATOM 3140 C CA . VAL B 1 98 ? -0.091 -1.809 20.094 1 86.12 98 VAL B CA 1
ATOM 3141 C C . VAL B 1 98 ? -0.309 -1.322 18.656 1 86.12 98 VAL B C 1
ATOM 3143 O O . VAL B 1 98 ? -0.882 -2.039 17.828 1 86.12 98 VAL B O 1
ATOM 3146 N N . GLU B 1 99 ? 0.05 -0.129 18.375 1 88.5 99 GLU B N 1
ATOM 3147 C CA . GLU B 1 99 ? 0.104 0.438 17.031 1 88.5 99 GLU B CA 1
ATOM 3148 C C . GLU B 1 99 ? 1.545 0.573 16.547 1 88.5 99 GLU B C 1
ATOM 3150 O O . GLU B 1 99 ? 2.389 1.14 17.25 1 88.5 99 GLU B O 1
ATOM 3155 N N . THR B 1 100 ? 1.857 -0.002 15.422 1 92.75 100 THR B N 1
ATOM 3156 C CA . THR B 1 100 ? 3.178 0.054 14.805 1 92.75 100 THR B CA 1
ATOM 3157 C C . THR B 1 100 ? 3.115 0.786 13.461 1 92.75 100 THR B C 1
ATOM 3159 O O . THR B 1 100 ? 2.188 0.579 12.68 1 92.75 100 THR B O 1
ATOM 3162 N N . GLU B 1 101 ? 4.035 1.67 13.273 1 93.19 101 GLU B N 1
ATOM 3163 C CA . GLU B 1 101 ? 4.051 2.428 12.031 1 93.19 101 GLU B CA 1
ATOM 3164 C C . GLU B 1 101 ? 5.309 2.127 11.219 1 93.19 101 GLU B C 1
ATOM 3166 O O . GLU B 1 101 ? 6.395 1.968 11.781 1 93.19 101 GLU B O 1
ATOM 3171 N N . ILE B 1 102 ? 5.148 2.004 9.93 1 95.62 102 ILE B N 1
ATOM 3172 C CA . ILE B 1 102 ? 6.258 1.873 8.992 1 95.62 102 ILE B CA 1
ATOM 3173 C C . ILE B 1 102 ? 6.168 2.965 7.926 1 95.62 102 ILE B C 1
ATOM 3175 O O . ILE B 1 102 ? 5.211 3.008 7.152 1 95.62 102 ILE B O 1
ATOM 3179 N N . ALA B 1 103 ? 7.16 3.834 7.875 1 94.5 103 ALA B N 1
ATOM 3180 C CA . ALA B 1 103 ? 7.18 4.918 6.898 1 94.5 103 ALA B CA 1
ATOM 3181 C C . ALA B 1 103 ? 7.695 4.434 5.547 1 94.5 103 ALA B C 1
ATOM 3183 O O . ALA B 1 103 ? 8.68 3.688 5.48 1 94.5 103 ALA B O 1
ATOM 3184 N N . GLY B 1 104 ? 6.984 4.746 4.512 1 95.81 104 GLY B N 1
ATOM 3185 C CA . GLY B 1 104 ? 7.469 4.441 3.174 1 95.81 104 GLY B CA 1
ATOM 3186 C C . GLY B 1 104 ? 8.57 5.375 2.711 1 95.81 104 GLY B C 1
ATOM 3187 O O . GLY B 1 104 ? 9.141 6.113 3.516 1 95.81 104 GLY B O 1
ATOM 3188 N N . ILE B 1 105 ? 8.93 5.273 1.462 1 94.88 105 ILE B N 1
ATOM 3189 C CA . ILE B 1 105 ? 10 6.082 0.902 1 94.88 105 ILE B CA 1
ATOM 3190 C C . ILE B 1 105 ? 9.422 7.109 -0.07 1 94.88 105 ILE B C 1
ATOM 3192 O O . ILE B 1 105 ? 8.719 6.746 -1.015 1 94.88 105 ILE B O 1
ATOM 3196 N N . SER B 1 106 ? 9.766 8.359 0.107 1 94.62 106 SER B N 1
ATOM 3197 C CA . SER B 1 106 ? 9.266 9.453 -0.711 1 94.62 106 SER B CA 1
ATOM 3198 C C . SER B 1 106 ? 9.969 9.508 -2.062 1 94.62 106 SER B C 1
ATOM 3200 O O . SER B 1 106 ? 11.133 9.117 -2.176 1 94.62 106 SER B O 1
ATOM 3202 N N . PRO B 1 107 ? 9.273 9.938 -3.086 1 94.62 107 PRO B N 1
ATOM 3203 C CA . PRO B 1 107 ? 9.945 10.133 -4.371 1 94.62 107 PRO B CA 1
ATOM 3204 C C . PRO B 1 107 ? 10.93 11.305 -4.348 1 94.62 107 PRO B C 1
ATOM 3206 O O . PRO B 1 107 ? 10.836 12.172 -3.477 1 94.62 107 PRO B O 1
ATOM 3209 N N . GLU B 1 108 ? 11.789 11.258 -5.293 1 93.44 108 GLU B N 1
ATOM 3210 C CA . GLU B 1 108 ? 12.75 12.352 -5.418 1 93.44 108 GLU B CA 1
ATOM 3211 C C . GLU B 1 108 ? 12.102 13.578 -6.055 1 93.44 108 GLU B C 1
ATOM 3213 O O . GLU B 1 108 ? 11.367 13.461 -7.035 1 93.44 108 GLU B O 1
ATOM 3218 N N . ILE B 1 109 ? 12.312 14.719 -5.438 1 96.38 109 ILE B N 1
ATOM 3219 C CA . ILE B 1 109 ? 11.891 16 -5.992 1 96.38 109 ILE B CA 1
ATOM 3220 C C . ILE B 1 109 ? 13.086 16.703 -6.625 1 96.38 109 ILE B C 1
ATOM 3222 O O . ILE B 1 109 ? 14.031 17.094 -5.934 1 96.38 109 ILE B O 1
ATOM 3226 N N . THR B 1 110 ? 13.023 16.906 -7.926 1 96.25 110 THR B N 1
ATOM 3227 C CA . THR B 1 110 ? 14.125 17.547 -8.633 1 96.25 110 THR B CA 1
ATOM 3228 C C . THR B 1 110 ? 14.078 19.062 -8.453 1 96.25 110 THR B C 1
ATOM 3230 O O . THR B 1 110 ? 13.086 19.609 -7.965 1 96.25 110 THR B O 1
ATOM 3233 N N . ARG B 1 111 ? 15.164 19.703 -8.828 1 95.19 111 ARG B N 1
ATOM 3234 C CA . ARG B 1 111 ? 15.211 21.156 -8.805 1 95.19 111 ARG B CA 1
ATOM 3235 C C . ARG B 1 111 ? 14.125 21.75 -9.695 1 95.19 111 ARG B C 1
ATOM 3237 O O . ARG B 1 111 ? 13.516 22.766 -9.336 1 95.19 111 ARG B O 1
ATOM 3244 N N . GLU B 1 112 ? 13.922 21.094 -10.797 1 97.06 112 GLU B N 1
ATOM 3245 C CA . GLU B 1 112 ? 12.875 21.547 -11.711 1 97.06 112 GLU B CA 1
ATOM 3246 C C . GLU B 1 112 ? 11.5 21.453 -11.07 1 97.06 112 GLU B C 1
ATOM 3248 O O . GLU B 1 112 ? 10.672 22.359 -11.227 1 97.06 112 GLU B O 1
ATOM 3253 N N . ASN B 1 113 ? 11.227 20.375 -10.398 1 97.69 113 ASN B N 1
ATOM 3254 C CA . ASN B 1 113 ? 9.969 20.219 -9.672 1 97.69 113 ASN B CA 1
ATOM 3255 C C . ASN B 1 113 ? 9.781 21.328 -8.641 1 97.69 113 ASN B C 1
ATOM 3257 O O . ASN B 1 113 ? 8.695 21.891 -8.508 1 97.69 113 ASN B O 1
ATOM 3261 N N . TYR B 1 114 ? 10.867 21.609 -7.895 1 96.5 114 TYR B N 1
ATOM 3262 C CA . TYR B 1 114 ? 10.828 22.641 -6.859 1 96.5 114 TYR B CA 1
ATOM 3263 C C . TYR B 1 114 ? 10.508 24 -7.461 1 96.5 114 TYR B C 1
ATOM 3265 O O . TYR B 1 114 ? 9.688 24.75 -6.922 1 96.5 114 TYR B O 1
ATOM 3273 N N . GLU B 1 115 ? 11.141 24.312 -8.547 1 96.75 115 GLU B N 1
ATOM 3274 C CA . GLU B 1 115 ? 10.914 25.594 -9.219 1 96.75 115 GLU B CA 1
ATOM 3275 C C . GLU B 1 115 ? 9.477 25.703 -9.711 1 96.75 115 GLU B C 1
ATOM 3277 O O . GLU B 1 115 ? 8.898 26.797 -9.68 1 96.75 115 GLU B O 1
ATOM 3282 N N . GLU B 1 116 ? 8.906 24.641 -10.164 1 98.19 116 GLU B N 1
ATOM 3283 C CA . GLU B 1 116 ? 7.508 24.641 -10.602 1 98.19 116 GLU B CA 1
ATOM 3284 C C . GLU B 1 116 ? 6.574 25.016 -9.453 1 98.19 116 GLU B C 1
ATOM 3286 O O . GLU B 1 116 ? 5.633 25.797 -9.641 1 98.19 116 GLU B O 1
ATOM 3291 N N . LEU B 1 117 ? 6.84 24.453 -8.328 1 98.31 117 LEU B N 1
ATOM 3292 C CA . LEU B 1 117 ? 6.023 24.781 -7.164 1 98.31 117 LEU B CA 1
ATOM 3293 C C . LEU B 1 117 ? 6.207 26.25 -6.762 1 98.31 117 LEU B C 1
ATOM 3295 O O . LEU B 1 117 ? 5.234 26.922 -6.434 1 98.31 117 LEU B O 1
ATOM 3299 N N . LEU B 1 118 ? 7.445 26.688 -6.766 1 97.94 118 LEU B N 1
ATOM 3300 C CA . LEU B 1 118 ? 7.746 28.062 -6.406 1 97.94 118 LEU B CA 1
ATOM 3301 C C . LEU B 1 118 ? 7.02 29.031 -7.328 1 97.94 118 LEU B C 1
ATOM 3303 O O . LEU B 1 118 ? 6.562 30.094 -6.887 1 97.94 118 LEU B O 1
ATOM 3307 N N . LEU B 1 119 ? 6.938 28.672 -8.578 1 98.19 119 LEU B N 1
ATOM 3308 C CA . LEU B 1 119 ? 6.23 29.531 -9.531 1 98.19 119 LEU B CA 1
ATOM 3309 C C . LEU B 1 119 ? 4.754 29.641 -9.172 1 98.19 119 LEU B C 1
ATOM 3311 O O . LEU B 1 119 ? 4.168 30.719 -9.281 1 98.19 119 LEU B O 1
ATOM 3315 N N . LYS B 1 120 ? 4.117 28.547 -8.766 1 98.31 120 LYS B N 1
ATOM 3316 C CA . LYS B 1 120 ? 2.727 28.578 -8.32 1 98.31 120 LYS B CA 1
ATOM 3317 C C . LYS B 1 120 ? 2.561 29.484 -7.098 1 98.31 120 LYS B C 1
ATOM 3319 O O . LYS B 1 120 ? 1.602 30.25 -7.016 1 98.31 120 LYS B O 1
ATOM 3324 N N . ILE B 1 121 ? 3.467 29.391 -6.238 1 98.62 121 ILE B N 1
ATOM 3325 C CA . ILE B 1 121 ? 3.406 30.109 -4.973 1 98.62 121 ILE B CA 1
ATOM 3326 C C . ILE B 1 121 ? 3.619 31.609 -5.227 1 98.62 121 ILE B C 1
ATOM 3328 O O . ILE B 1 121 ? 2.939 32.438 -4.633 1 98.62 121 ILE B O 1
ATOM 3332 N N . LYS B 1 122 ? 4.5 31.938 -6.113 1 98.25 122 LYS B N 1
ATOM 3333 C CA . LYS B 1 122 ? 4.824 33.312 -6.449 1 98.25 122 LYS B CA 1
ATOM 3334 C C . LYS B 1 122 ? 3.609 34.031 -7.027 1 98.25 122 LYS B C 1
ATOM 3336 O O . LYS B 1 122 ? 3.506 35.281 -6.938 1 98.25 122 LYS B O 1
ATOM 3341 N N . ARG B 1 123 ? 2.709 33.312 -7.523 1 98.06 123 ARG B N 1
ATOM 3342 C CA . ARG B 1 123 ? 1.562 33.906 -8.211 1 98.06 123 ARG B CA 1
ATOM 3343 C C . ARG B 1 123 ? 0.439 34.219 -7.234 1 98.06 123 ARG B C 1
ATOM 3345 O O . ARG B 1 123 ? -0.526 34.906 -7.59 1 98.06 123 ARG B O 1
ATOM 3352 N N . LEU B 1 124 ? 0.564 33.812 -6.051 1 98.62 124 LEU B N 1
ATOM 3353 C CA . LEU B 1 124 ? -0.479 34.094 -5.062 1 98.62 124 LEU B CA 1
ATOM 3354 C C . LEU B 1 124 ? -0.551 35.562 -4.727 1 98.62 124 LEU B C 1
ATOM 3356 O O . LEU B 1 124 ? 0.447 36.281 -4.836 1 98.62 124 LEU B O 1
ATOM 3360 N N . LYS B 1 125 ? -1.694 35.938 -4.352 1 98.12 125 LYS B N 1
ATOM 3361 C CA . LYS B 1 125 ? -1.952 37.344 -4.105 1 98.12 125 LYS B CA 1
ATOM 3362 C C . LYS B 1 125 ? -1.992 37.656 -2.607 1 98.12 125 LYS B C 1
ATOM 3364 O O . LYS B 1 125 ? -1.981 36.75 -1.787 1 98.12 125 LYS B O 1
ATOM 3369 N N . THR B 1 126 ? -2.117 38.969 -2.287 1 97.81 126 THR B N 1
ATOM 3370 C CA . THR B 1 126 ? -2.047 39.438 -0.906 1 97.81 126 THR B CA 1
ATOM 3371 C C . THR B 1 126 ? -3.25 38.938 -0.107 1 97.81 126 THR B C 1
ATOM 3373 O O . THR B 1 126 ? -3.16 38.75 1.108 1 97.81 126 THR B O 1
ATOM 3376 N N . GLU B 1 127 ? -4.32 38.719 -0.853 1 97.38 127 GLU B N 1
ATOM 3377 C CA . GLU B 1 127 ? -5.539 38.312 -0.173 1 97.38 127 GLU B CA 1
ATOM 3378 C C . GLU B 1 127 ? -5.543 36.812 0.072 1 97.38 127 GLU B C 1
ATOM 3380 O O . GLU B 1 127 ? -6.402 36.281 0.789 1 97.38 127 GLU B O 1
ATOM 3385 N N . ASP B 1 128 ? -4.57 36.094 -0.557 1 98.62 128 ASP B N 1
ATOM 3386 C CA . ASP B 1 128 ? -4.496 34.656 -0.41 1 98.62 128 ASP B CA 1
ATOM 3387 C C . ASP B 1 128 ? -3.775 34.25 0.879 1 98.62 128 ASP B C 1
ATOM 3389 O O . ASP B 1 128 ? -3.068 35.094 1.47 1 98.62 128 ASP B O 1
ATOM 3393 N N . ILE B 1 129 ? -4.059 33.062 1.364 1 98.88 129 ILE B N 1
ATOM 3394 C CA . ILE B 1 129 ? -3.355 32.438 2.488 1 98.88 129 ILE B CA 1
ATOM 3395 C C . ILE B 1 129 ? -2.66 31.172 2.033 1 98.88 129 ILE B C 1
ATOM 3397 O O . ILE B 1 129 ? -3.252 30.359 1.318 1 98.88 129 ILE B O 1
ATOM 3401 N N . LEU B 1 130 ? -1.402 31.016 2.369 1 98.94 130 LEU B N 1
ATOM 3402 C CA . LEU B 1 130 ? -0.603 29.828 2.055 1 98.94 130 LEU B CA 1
ATOM 3403 C C . LEU B 1 130 ? -0.23 29.078 3.326 1 98.94 130 LEU B C 1
ATOM 3405 O O . LEU B 1 130 ? 0.371 29.641 4.238 1 98.94 130 LEU B O 1
ATOM 3409 N N . VAL B 1 131 ? -0.623 27.828 3.369 1 98.88 131 VAL B N 1
ATOM 3410 C CA . VAL B 1 131 ? -0.281 26.969 4.504 1 98.88 131 VAL B CA 1
ATOM 3411 C C . VAL B 1 131 ? 0.897 26.062 4.137 1 98.88 131 VAL B C 1
ATOM 3413 O O . VAL B 1 131 ? 0.79 25.234 3.236 1 98.88 131 VAL B O 1
ATOM 3416 N N . LEU B 1 132 ? 1.968 26.25 4.793 1 98.56 132 LEU B N 1
ATOM 3417 C CA . LEU B 1 132 ? 3.145 25.406 4.691 1 98.56 132 LEU B CA 1
ATOM 3418 C C . LEU B 1 132 ? 3.246 24.469 5.891 1 98.56 132 LEU B C 1
ATOM 3420 O O . LEU B 1 132 ? 3.494 24.906 7.012 1 98.56 132 LEU B O 1
ATOM 3424 N N . SER B 1 133 ? 3.02 23.219 5.605 1 95.75 133 SER B N 1
ATOM 3425 C CA . SER B 1 133 ? 2.955 22.312 6.754 1 95.75 133 SER B CA 1
ATOM 3426 C C . SER B 1 133 ? 3.598 20.969 6.438 1 95.75 133 SER B C 1
ATOM 3428 O O . SER B 1 133 ? 3.637 20.547 5.281 1 95.75 133 SER B O 1
ATOM 3430 N N . GLY B 1 134 ? 4.059 20.375 7.488 1 93.19 134 GLY B N 1
ATOM 3431 C CA . GLY B 1 134 ? 4.629 19.047 7.363 1 93.19 134 GLY B CA 1
ATOM 3432 C C . GLY B 1 134 ? 6.145 19.047 7.289 1 93.19 134 GLY B C 1
ATOM 3433 O O . GLY B 1 134 ? 6.781 20.062 7.566 1 93.19 134 GLY B O 1
ATOM 3434 N N . SER B 1 135 ? 6.684 17.922 6.879 1 90.69 135 SER B N 1
ATOM 3435 C CA . SER B 1 135 ? 8.133 17.75 6.809 1 90.69 135 SER B CA 1
ATOM 3436 C C . SER B 1 135 ? 8.68 18.234 5.473 1 90.69 135 SER B C 1
ATOM 3438 O O . SER B 1 135 ? 7.941 18.359 4.496 1 90.69 135 SER B O 1
ATOM 3440 N N . ILE B 1 136 ? 9.883 18.641 5.582 1 92.12 136 ILE B N 1
ATOM 3441 C CA . ILE B 1 136 ? 10.609 19.016 4.371 1 92.12 136 ILE B CA 1
ATOM 3442 C C . ILE B 1 136 ? 11.445 17.828 3.893 1 92.12 136 ILE B C 1
ATOM 3444 O O . ILE B 1 136 ? 12.273 17.297 4.641 1 92.12 136 ILE B O 1
ATOM 3448 N N . PRO B 1 137 ? 11.133 17.375 2.65 1 89 137 PRO B N 1
ATOM 3449 C CA . PRO B 1 137 ? 11.906 16.234 2.154 1 89 137 PRO B CA 1
ATOM 3450 C C . PRO B 1 137 ? 13.414 16.469 2.248 1 89 137 PRO B C 1
ATOM 3452 O O . PRO B 1 137 ? 13.883 17.594 2.104 1 89 137 PRO B O 1
ATOM 3455 N N . GLY B 1 138 ? 14.164 15.375 2.428 1 85.5 138 GLY B N 1
ATOM 3456 C CA . GLY B 1 138 ? 15.602 15.438 2.598 1 85.5 138 GLY B CA 1
ATOM 3457 C C . GLY B 1 138 ? 16.328 16.016 1.394 1 85.5 138 GLY B C 1
ATOM 3458 O O . GLY B 1 138 ? 17.438 16.531 1.516 1 85.5 138 GLY B O 1
ATOM 3459 N N . CYS B 1 139 ? 15.719 15.906 0.3 1 87.06 139 CYS B N 1
ATOM 3460 C CA . CYS B 1 139 ? 16.344 16.375 -0.931 1 87.06 139 CYS B CA 1
ATOM 3461 C C . CYS B 1 139 ? 16.203 17.891 -1.071 1 87.06 139 CYS B C 1
ATOM 3463 O O . CYS B 1 139 ? 16.734 18.484 -2.014 1 87.06 139 CYS B O 1
ATOM 3465 N N . MET B 1 140 ? 15.531 18.516 -0.138 1 90.75 140 MET B N 1
ATOM 3466 C CA . MET B 1 140 ? 15.336 19.969 -0.159 1 90.75 140 MET B CA 1
ATOM 3467 C C . MET B 1 140 ? 16.141 20.641 0.946 1 90.75 140 MET B C 1
ATOM 3469 O O . MET B 1 140 ? 16.547 19.984 1.907 1 90.75 140 MET B O 1
ATOM 3473 N N . GLU B 1 141 ? 16.312 21.906 0.749 1 93 141 GLU B N 1
ATOM 3474 C CA . GLU B 1 141 ? 16.984 22.672 1.794 1 93 141 GLU B CA 1
ATOM 3475 C C . GLU B 1 141 ? 16.109 22.797 3.037 1 93 141 GLU B C 1
ATOM 3477 O O . GLU B 1 141 ? 14.883 22.922 2.934 1 93 141 GLU B O 1
ATOM 3482 N N . LYS B 1 142 ? 16.75 22.891 4.172 1 93.81 142 LYS B N 1
ATOM 3483 C CA . LYS B 1 142 ? 16.047 22.906 5.457 1 93.81 142 LYS B CA 1
ATOM 3484 C C . LYS B 1 142 ? 15.211 24.172 5.617 1 93.81 142 LYS B C 1
ATOM 3486 O O . LYS B 1 142 ? 14.305 24.219 6.441 1 93.81 142 LYS B O 1
ATOM 3491 N N . ASP B 1 143 ? 15.555 25.234 4.902 1 96.31 143 ASP B N 1
ATOM 3492 C CA . ASP B 1 143 ? 14.828 26.484 5.02 1 96.31 143 ASP B CA 1
ATOM 3493 C C . ASP B 1 143 ? 13.875 26.688 3.838 1 96.31 143 ASP B C 1
ATOM 3495 O O . ASP B 1 143 ? 13.57 27.812 3.461 1 96.31 143 ASP B O 1
ATOM 3499 N N . ALA B 1 144 ? 13.445 25.594 3.211 1 96.25 144 ALA B N 1
ATOM 3500 C CA . ALA B 1 144 ? 12.594 25.625 2.025 1 96.25 144 ALA B CA 1
ATOM 3501 C C . ALA B 1 144 ? 11.312 26.406 2.299 1 96.25 144 ALA B C 1
ATOM 3503 O O . ALA B 1 144 ? 10.844 27.172 1.445 1 96.25 144 ALA B O 1
ATOM 3504 N N . TYR B 1 145 ? 10.734 26.297 3.449 1 97.75 145 TYR B N 1
ATOM 3505 C CA . TYR B 1 145 ? 9.484 26.984 3.762 1 97.75 145 TYR B CA 1
ATOM 3506 C C . TYR B 1 145 ? 9.695 28.484 3.9 1 97.75 145 TYR B C 1
ATOM 3508 O O . TYR B 1 145 ? 8.844 29.281 3.492 1 97.75 145 TYR B O 1
ATOM 3516 N N . LYS B 1 146 ? 10.805 28.844 4.488 1 97.81 146 LYS B N 1
ATOM 3517 C CA . LYS B 1 146 ? 11.148 30.266 4.566 1 97.81 146 LYS B CA 1
ATOM 3518 C C . LYS B 1 146 ? 11.297 30.859 3.172 1 97.81 146 LYS B C 1
ATOM 3520 O O . LYS B 1 146 ? 10.781 31.953 2.904 1 97.81 146 LYS B O 1
ATOM 3525 N N . LYS B 1 147 ? 11.977 30.125 2.307 1 97.44 147 LYS B N 1
ATOM 3526 C CA . LYS B 1 147 ? 12.172 30.594 0.934 1 97.44 147 LYS B CA 1
ATOM 3527 C C . LYS B 1 147 ? 10.836 30.734 0.21 1 97.44 147 LYS B C 1
ATOM 3529 O O . LYS B 1 147 ? 10.641 31.703 -0.54 1 97.44 147 LYS B O 1
ATOM 3534 N N . MET B 1 148 ? 9.945 29.875 0.432 1 98.06 148 MET B N 1
ATOM 3535 C CA . MET B 1 148 ? 8.617 29.953 -0.162 1 98.06 148 MET B CA 1
ATOM 3536 C C . MET B 1 148 ? 7.859 31.172 0.373 1 98.06 148 MET B C 1
ATOM 3538 O O . MET B 1 148 ? 7.242 31.906 -0.395 1 98.06 148 MET B O 1
ATOM 3542 N N . ALA B 1 149 ? 7.93 31.359 1.663 1 98.06 149 ALA B N 1
ATOM 3543 C CA . ALA B 1 149 ? 7.254 32.469 2.297 1 98.06 149 ALA B CA 1
ATOM 3544 C C . ALA B 1 149 ? 7.777 33.812 1.758 1 98.06 149 ALA B C 1
ATOM 3546 O O . ALA B 1 149 ? 7.004 34.75 1.543 1 98.06 149 ALA B O 1
ATOM 3547 N N . GLN B 1 150 ? 9.016 33.812 1.472 1 97.81 150 GLN B N 1
ATOM 3548 C CA . GLN B 1 150 ? 9.664 35.031 0.979 1 97.81 150 GLN B CA 1
ATOM 3549 C C . GLN B 1 150 ? 9.273 35.312 -0.468 1 97.81 150 GLN B C 1
ATOM 3551 O O . GLN B 1 150 ? 9.336 36.469 -0.921 1 97.81 150 GLN B O 1
ATOM 3556 N N . SER B 1 151 ? 8.883 34.344 -1.134 1 97.81 151 SER B N 1
ATOM 3557 C CA . SER B 1 151 ? 8.672 34.469 -2.572 1 97.81 151 SER B CA 1
ATOM 3558 C C . SER B 1 151 ? 7.227 34.844 -2.887 1 97.81 151 SER B C 1
ATOM 3560 O O . SER B 1 151 ? 6.895 35.125 -4.035 1 97.81 151 SER B O 1
ATOM 3562 N N . THR B 1 152 ? 6.355 34.938 -1.896 1 98.56 152 THR B N 1
ATOM 3563 C CA . THR B 1 152 ? 4.938 35.156 -2.166 1 98.56 152 THR B CA 1
ATOM 3564 C C . THR B 1 152 ? 4.422 36.406 -1.472 1 98.56 152 THR B C 1
ATOM 3566 O O . THR B 1 152 ? 5.047 36.906 -0.531 1 98.56 152 THR B O 1
ATOM 3569 N N . LYS B 1 153 ? 3.352 36.938 -1.936 1 98.06 153 LYS B N 1
ATOM 3570 C CA . LYS B 1 153 ? 2.662 38.062 -1.309 1 98.06 153 LYS B CA 1
ATOM 3571 C C . LYS B 1 153 ? 1.561 37.562 -0.37 1 98.06 153 LYS B C 1
ATOM 3573 O O . LYS B 1 153 ? 1.004 38.344 0.399 1 98.06 153 LYS B O 1
ATOM 3578 N N . ALA B 1 154 ? 1.287 36.312 -0.406 1 98.69 154 ALA B N 1
ATOM 3579 C CA . ALA B 1 154 ? 0.217 35.75 0.404 1 98.69 154 ALA B CA 1
ATOM 3580 C C . ALA B 1 154 ? 0.585 35.75 1.885 1 98.69 154 ALA B C 1
ATOM 3582 O O . ALA B 1 154 ? 1.764 35.844 2.238 1 98.69 154 ALA B O 1
ATOM 3583 N N . GLN B 1 155 ? -0.408 35.75 2.748 1 98.75 155 GLN B N 1
ATOM 3584 C CA . GLN B 1 155 ? -0.164 35.469 4.156 1 98.75 155 GLN B CA 1
ATOM 3585 C C . GLN B 1 155 ? 0.199 34 4.367 1 98.75 155 GLN B C 1
ATOM 3587 O O . GLN B 1 155 ? -0.402 33.125 3.756 1 98.75 155 GLN B O 1
ATOM 3592 N N . VAL B 1 156 ? 1.214 33.75 5.188 1 98.81 156 VAL B N 1
ATOM 3593 C CA . VAL B 1 156 ? 1.749 32.375 5.254 1 98.81 156 VAL B CA 1
ATOM 3594 C C . VAL B 1 156 ? 1.534 31.812 6.656 1 98.81 156 VAL B C 1
ATOM 3596 O O . VAL B 1 156 ? 1.876 32.438 7.652 1 98.81 156 VAL B O 1
ATOM 3599 N N . VAL B 1 157 ? 0.914 30.672 6.719 1 98.81 157 VAL B N 1
ATOM 3600 C CA . VAL B 1 157 ? 0.828 29.859 7.918 1 98.81 157 VAL B CA 1
ATOM 3601 C C . VAL B 1 157 ? 1.926 28.797 7.895 1 98.81 157 VAL B C 1
ATOM 3603 O O . VAL B 1 157 ? 2.15 28.141 6.871 1 98.81 157 VAL B O 1
ATOM 3606 N N . LEU B 1 158 ? 2.631 28.672 8.977 1 98.44 158 LEU B N 1
ATOM 3607 C CA . LEU B 1 158 ? 3.717 27.703 9.086 1 98.44 158 LEU B CA 1
ATOM 3608 C C . LEU B 1 158 ? 3.443 26.703 10.195 1 98.44 158 LEU B C 1
ATOM 3610 O O . LEU B 1 158 ? 3.301 27.094 11.359 1 98.44 158 LEU B O 1
ATOM 3614 N N . ASP B 1 159 ? 3.303 25.469 9.844 1 97.06 159 ASP B N 1
ATOM 3615 C CA . ASP B 1 159 ? 3.096 24.406 10.812 1 97.06 159 ASP B CA 1
ATOM 3616 C C . ASP B 1 159 ? 4.027 23.219 10.539 1 97.06 159 ASP B C 1
ATOM 3618 O O . ASP B 1 159 ? 3.629 22.234 9.906 1 97.06 159 ASP B O 1
ATOM 3622 N N . THR B 1 160 ? 5.215 23.328 10.953 1 93 160 THR B N 1
ATOM 3623 C CA . THR B 1 160 ? 6.227 22.266 10.898 1 93 160 THR B CA 1
ATOM 3624 C C . THR B 1 160 ? 6.805 22 12.281 1 93 160 THR B C 1
ATOM 3626 O O . THR B 1 160 ? 6.328 22.547 13.273 1 93 160 THR B O 1
ATOM 3629 N N . ARG B 1 161 ? 7.785 21.125 12.438 1 85.38 161 ARG B N 1
ATOM 3630 C CA . ARG B 1 161 ? 8.156 20.656 13.773 1 85.38 161 ARG B CA 1
ATOM 3631 C C . ARG B 1 161 ? 9.602 21 14.094 1 85.38 161 ARG B C 1
ATOM 3633 O O . ARG B 1 161 ? 10.453 21.031 13.195 1 85.38 161 ARG B O 1
ATOM 3640 N N . GLY B 1 162 ? 9.758 21.281 15.352 1 83.56 162 GLY B N 1
ATOM 3641 C CA . GLY B 1 162 ? 11.094 21.344 15.914 1 83.56 162 GLY B CA 1
ATOM 3642 C C . GLY B 1 162 ? 11.953 22.438 15.32 1 83.56 162 GLY B C 1
ATOM 3643 O O . GLY B 1 162 ? 11.516 23.594 15.234 1 83.56 162 GLY B O 1
ATOM 3644 N N . ASP B 1 163 ? 13.219 22.031 15.016 1 84.88 163 ASP B N 1
ATOM 3645 C CA . ASP B 1 163 ? 14.203 22.984 14.523 1 84.88 163 ASP B CA 1
ATOM 3646 C C . ASP B 1 163 ? 13.766 23.578 13.18 1 84.88 163 ASP B C 1
ATOM 3648 O O . ASP B 1 163 ? 14.07 24.734 12.883 1 84.88 163 ASP B O 1
ATOM 3652 N N . LEU B 1 164 ? 12.977 22.844 12.523 1 89.12 164 LEU B N 1
ATOM 3653 C CA . LEU B 1 164 ? 12.508 23.328 11.234 1 89.12 164 LEU B CA 1
ATOM 3654 C C . LEU B 1 164 ? 11.578 24.531 11.406 1 89.12 164 LEU B C 1
ATOM 3656 O O . LEU B 1 164 ? 11.555 25.438 10.57 1 89.12 164 LEU B O 1
ATOM 3660 N N . LEU B 1 165 ? 10.836 24.516 12.516 1 91.75 165 LEU B N 1
ATOM 3661 C CA . LEU B 1 165 ? 9.93 25.625 12.75 1 91.75 165 LEU B CA 1
ATOM 3662 C C . LEU B 1 165 ? 10.711 26.938 12.914 1 91.75 165 LEU B C 1
ATOM 3664 O O . LEU B 1 165 ? 10.469 27.906 12.188 1 91.75 165 LEU B O 1
ATOM 3668 N N . ILE B 1 166 ? 11.68 26.922 13.742 1 89.69 166 ILE B N 1
ATOM 3669 C CA . ILE B 1 166 ? 12.453 28.125 14.047 1 89.69 166 ILE B CA 1
ATOM 3670 C C . ILE B 1 166 ? 13.203 28.578 12.805 1 89.69 166 ILE B C 1
ATOM 3672 O O . ILE B 1 166 ? 13.25 29.781 12.508 1 89.69 166 ILE B O 1
ATOM 3676 N N . GLU B 1 167 ? 13.695 27.641 12.055 1 93.5 167 GLU B N 1
ATOM 3677 C CA . GLU B 1 167 ? 14.516 27.922 10.883 1 93.5 167 GLU B CA 1
ATOM 3678 C C . GLU B 1 167 ? 13.672 28.5 9.75 1 93.5 167 GLU B C 1
ATOM 3680 O O . GLU B 1 167 ? 14.203 29.141 8.844 1 93.5 167 GLU B O 1
ATOM 3685 N N . ASN B 1 168 ? 12.367 28.391 9.828 1 97.25 168 ASN B N 1
ATOM 3686 C CA . ASN B 1 168 ? 11.555 28.719 8.656 1 97.25 168 ASN B CA 1
ATOM 3687 C C . ASN B 1 168 ? 10.57 29.844 8.961 1 97.25 168 ASN B C 1
ATOM 3689 O O . ASN B 1 168 ? 9.719 30.156 8.125 1 97.25 168 ASN B O 1
ATOM 3693 N N . ILE B 1 169 ? 10.711 30.469 10.07 1 97.12 169 ILE B N 1
ATOM 3694 C CA . ILE B 1 169 ? 9.844 31.578 10.422 1 97.12 169 ILE B CA 1
ATOM 3695 C C . ILE B 1 169 ? 10.164 32.781 9.539 1 97.12 169 ILE B C 1
ATOM 3697 O O . ILE B 1 169 ? 11.328 33.125 9.32 1 97.12 169 ILE B O 1
ATOM 3701 N N . TRP B 1 170 ? 9.125 33.344 8.945 1 96.44 170 TRP B N 1
ATOM 3702 C CA . TRP B 1 170 ? 9.25 34.531 8.125 1 96.44 170 TRP B CA 1
ATOM 3703 C C . TRP B 1 170 ? 7.914 35.281 8.008 1 96.44 170 TRP B C 1
ATOM 3705 O O . TRP B 1 170 ? 7.137 35 7.094 1 96.44 170 TRP B O 1
ATOM 3715 N N . ASN B 1 171 ? 7.699 36.281 8.875 1 97.25 171 ASN B N 1
ATOM 3716 C CA . ASN B 1 171 ? 6.504 37.125 8.82 1 97.25 171 ASN B CA 1
ATOM 3717 C C . ASN B 1 171 ? 5.242 36.281 8.641 1 97.25 171 ASN B C 1
ATOM 3719 O O . ASN B 1 171 ? 4.441 36.531 7.738 1 97.25 171 ASN B O 1
ATOM 3723 N N . ASN B 1 172 ? 5.125 35.281 9.453 1 98.62 172 ASN B N 1
ATOM 3724 C CA . ASN B 1 172 ? 4.012 34.344 9.312 1 98.62 172 ASN B CA 1
ATOM 3725 C C . ASN B 1 172 ? 2.742 34.906 9.961 1 98.62 172 ASN B C 1
ATOM 3727 O O . ASN B 1 172 ? 2.807 35.531 11.016 1 98.62 172 ASN B O 1
ATOM 3731 N N . LEU B 1 173 ? 1.661 34.594 9.281 1 98.75 173 LEU B N 1
ATOM 3732 C CA . LEU B 1 173 ? 0.358 34.875 9.883 1 98.75 173 LEU B CA 1
ATOM 3733 C C . LEU B 1 173 ? 0.165 34.031 11.156 1 98.75 173 LEU B C 1
ATOM 3735 O O . LEU B 1 173 ? -0.299 34.562 12.172 1 98.75 173 LEU B O 1
ATOM 3739 N N . LEU B 1 174 ? 0.56 32.812 11.086 1 98.75 174 LEU B N 1
ATOM 3740 C CA . LEU B 1 174 ? 0.373 31.875 12.188 1 98.75 174 LEU B CA 1
ATOM 3741 C C . LEU B 1 174 ? 1.507 30.859 12.219 1 98.75 174 LEU B C 1
ATOM 3743 O O . LEU B 1 174 ? 1.931 30.359 11.18 1 98.75 174 LEU B O 1
ATOM 3747 N N . ILE B 1 175 ? 1.998 30.562 13.367 1 98.31 175 ILE B N 1
ATOM 3748 C CA . ILE B 1 175 ? 2.773 29.359 13.617 1 98.31 175 ILE B CA 1
ATOM 3749 C C . ILE B 1 175 ? 2.1 28.531 14.711 1 98.31 175 ILE B C 1
ATOM 3751 O O . ILE B 1 175 ? 1.359 29.062 15.539 1 98.31 175 ILE B O 1
ATOM 3755 N N . LYS B 1 176 ? 2.316 27.234 14.656 1 97.56 176 LYS B N 1
ATOM 3756 C CA . LYS B 1 176 ? 1.57 26.375 15.562 1 97.56 176 LYS B CA 1
ATOM 3757 C C . LYS B 1 176 ? 2.502 25.406 16.297 1 97.56 176 LYS B C 1
ATOM 3759 O O . LYS B 1 176 ? 2.4 24.188 16.125 1 97.56 176 LYS B O 1
ATOM 3764 N N . PRO B 1 177 ? 3.291 25.828 17.25 1 96.38 177 PRO B N 1
ATOM 3765 C CA . PRO B 1 177 ? 4.082 24.922 18.094 1 96.38 177 PRO B CA 1
ATOM 3766 C C . PRO B 1 177 ? 3.26 24.281 19.203 1 96.38 177 PRO B C 1
ATOM 3768 O O . PRO B 1 177 ? 2.158 24.734 19.516 1 96.38 177 PRO B O 1
ATOM 3771 N N . ASN B 1 178 ? 3.764 23.203 19.672 1 94.69 178 ASN B N 1
ATOM 3772 C CA . ASN B 1 178 ? 3.238 22.719 20.953 1 94.69 178 ASN B CA 1
ATOM 3773 C C . ASN B 1 178 ? 4.129 23.141 22.109 1 94.69 178 ASN B C 1
ATOM 3775 O O . ASN B 1 178 ? 5.23 23.656 21.906 1 94.69 178 ASN B O 1
ATOM 3779 N N . ILE B 1 179 ? 3.689 22.953 23.297 1 95.38 179 ILE B N 1
ATOM 3780 C CA . ILE B 1 179 ? 4.375 23.453 24.484 1 95.38 179 ILE B CA 1
ATOM 3781 C C . ILE B 1 179 ? 5.742 22.781 24.609 1 95.38 179 ILE B C 1
ATOM 3783 O O . ILE B 1 179 ? 6.711 23.422 25.031 1 95.38 179 ILE B O 1
ATOM 3787 N N . LYS B 1 180 ? 5.867 21.531 24.25 1 93.94 180 LYS B N 1
ATOM 3788 C CA . LYS B 1 180 ? 7.141 20.812 24.344 1 93.94 180 LYS B CA 1
ATOM 3789 C C . LYS B 1 180 ? 8.156 21.375 23.359 1 93.94 180 LYS B C 1
ATOM 3791 O O . LYS B 1 180 ? 9.344 21.484 23.672 1 93.94 180 LYS B O 1
ATOM 3796 N N . GLU B 1 181 ? 7.664 21.641 22.172 1 93.44 181 GLU B N 1
ATOM 3797 C CA . GLU B 1 181 ? 8.523 22.234 21.156 1 93.44 181 GLU B CA 1
ATOM 3798 C C . GLU B 1 181 ? 9.062 23.594 21.609 1 93.44 181 GLU B C 1
ATOM 3800 O O . GLU B 1 181 ? 10.227 23.906 21.391 1 93.44 181 GLU B O 1
ATOM 3805 N N . LEU B 1 182 ? 8.234 24.406 22.266 1 94 182 LEU B N 1
ATOM 3806 C CA . LEU B 1 182 ? 8.672 25.703 22.781 1 94 182 LEU B CA 1
ATOM 3807 C C . LEU B 1 182 ? 9.695 25.516 23.891 1 94 182 LEU B C 1
ATOM 3809 O O . LEU B 1 182 ? 10.719 26.203 23.922 1 94 182 LEU B O 1
ATOM 3813 N N . GLU B 1 183 ? 9.352 24.578 24.734 1 95.75 183 GLU B N 1
ATOM 3814 C CA . GLU B 1 183 ? 10.273 24.297 25.844 1 95.75 183 GLU B CA 1
ATOM 3815 C C . GLU B 1 183 ? 11.633 23.828 25.328 1 95.75 183 GLU B C 1
ATOM 3817 O O . GLU B 1 183 ? 12.672 24.25 25.844 1 95.75 183 GLU B O 1
ATOM 3822 N N . GLN B 1 184 ? 11.602 23.062 24.359 1 93.25 184 GLN B N 1
ATOM 3823 C CA . GLN B 1 184 ? 12.836 22.578 23.75 1 93.25 184 GLN B CA 1
ATOM 3824 C C . GLN B 1 184 ? 13.586 23.703 23.047 1 93.25 184 GLN B C 1
ATOM 3826 O O . GLN B 1 184 ? 14.812 23.812 23.156 1 93.25 184 GLN B O 1
ATOM 3831 N N . ALA B 1 185 ? 12.891 24.484 22.312 1 89.5 185 ALA B N 1
ATOM 3832 C CA . ALA B 1 185 ? 13.492 25.578 21.547 1 89.5 185 ALA B CA 1
ATOM 3833 C C . ALA B 1 185 ? 14.18 26.578 22.469 1 89.5 185 ALA B C 1
ATOM 3835 O O . ALA B 1 185 ? 15.219 27.141 22.109 1 89.5 185 ALA B O 1
ATOM 3836 N N . PHE B 1 186 ? 13.633 26.719 23.656 1 90.31 186 PHE B N 1
ATOM 3837 C CA . PHE B 1 186 ? 14.148 27.766 24.531 1 90.31 186 PHE B CA 1
ATOM 3838 C C . PHE B 1 186 ? 14.867 27.141 25.734 1 90.31 186 PHE B C 1
ATOM 3840 O O . PHE B 1 186 ? 15.328 27.859 26.625 1 90.31 186 PHE B O 1
ATOM 3847 N N . ASN B 1 187 ? 14.961 25.828 25.734 1 92.75 187 ASN B N 1
ATOM 3848 C CA . ASN B 1 187 ? 15.641 25.078 26.781 1 92.75 187 ASN B CA 1
ATOM 3849 C C . ASN B 1 187 ? 15.188 25.5 28.172 1 92.75 187 ASN B C 1
ATOM 3851 O O . ASN B 1 187 ? 16.016 25.812 29.031 1 92.75 187 ASN B O 1
ATOM 3855 N N . LYS B 1 188 ? 13.969 25.656 28.375 1 94 188 LYS B N 1
ATOM 3856 C CA . LYS B 1 188 ? 13.367 26.047 29.641 1 94 188 LYS B CA 1
ATOM 3857 C C . LYS B 1 188 ? 11.953 25.516 29.766 1 94 188 LYS B C 1
ATOM 3859 O O . LYS B 1 188 ? 11.211 25.438 28.781 1 94 188 LYS B O 1
ATOM 3864 N N . LYS B 1 189 ? 11.633 25.156 30.953 1 95.75 189 LYS B N 1
ATOM 3865 C CA . LYS B 1 189 ? 10.25 24.766 31.234 1 95.75 189 LYS B CA 1
ATOM 3866 C C . LYS B 1 189 ? 9.328 25.969 31.281 1 95.75 189 LYS B C 1
ATOM 3868 O O . LYS B 1 189 ? 9.703 27.016 31.828 1 95.75 189 LYS B O 1
ATOM 3873 N N . LEU B 1 190 ? 8.195 25.859 30.703 1 96 190 LEU B N 1
ATOM 3874 C CA . LEU B 1 190 ? 7.184 26.906 30.703 1 96 190 LEU B CA 1
ATOM 3875 C C . LEU B 1 190 ? 5.98 26.5 31.531 1 96 190 LEU B C 1
ATOM 3877 O O . LEU B 1 190 ? 5.051 25.875 31.031 1 96 190 LEU B O 1
ATOM 3881 N N . ASN B 1 191 ? 5.91 27 32.781 1 94 191 ASN B N 1
ATOM 3882 C CA . ASN B 1 191 ? 4.945 26.5 33.75 1 94 191 ASN B CA 1
ATOM 3883 C C . ASN B 1 191 ? 3.75 27.438 33.906 1 94 191 ASN B C 1
ATOM 3885 O O . ASN B 1 191 ? 2.717 27.047 34.438 1 94 191 ASN B O 1
ATOM 3889 N N . THR B 1 192 ? 3.924 28.688 33.438 1 94.75 192 THR B N 1
ATOM 3890 C CA . THR B 1 192 ? 2.846 29.672 33.594 1 94.75 192 THR B CA 1
ATOM 3891 C C . THR B 1 192 ? 2.518 30.297 32.219 1 94.75 192 THR B C 1
ATOM 3893 O O . THR B 1 192 ? 3.354 30.312 31.328 1 94.75 192 THR B O 1
ATOM 3896 N N . HIS B 1 193 ? 1.337 30.828 32.156 1 95.81 193 HIS B N 1
ATOM 3897 C CA . HIS B 1 193 ? 0.919 31.547 30.953 1 95.81 193 HIS B CA 1
ATOM 3898 C C . HIS B 1 193 ? 1.867 32.719 30.641 1 95.81 193 HIS B C 1
ATOM 3900 O O . HIS B 1 193 ? 2.189 32.969 29.469 1 95.81 193 HIS B O 1
ATOM 3906 N N . ARG B 1 194 ? 2.289 33.344 31.656 1 95.19 194 ARG B N 1
ATOM 3907 C CA . ARG B 1 194 ? 3.213 34.469 31.484 1 95.19 194 ARG B CA 1
ATOM 3908 C C . ARG B 1 194 ? 4.523 34 30.859 1 95.19 194 ARG B C 1
ATOM 3910 O O . ARG B 1 194 ? 5.047 34.656 29.953 1 95.19 194 ARG B O 1
ATOM 3917 N N . GLU B 1 195 ? 4.996 32.906 31.312 1 96 195 GLU B N 1
ATOM 3918 C CA . GLU B 1 195 ? 6.234 32.375 30.75 1 96 195 GLU B CA 1
ATOM 3919 C C . GLU B 1 195 ? 6.059 31.984 29.281 1 96 195 GLU B C 1
ATOM 3921 O O . GLU B 1 195 ? 6.965 32.188 28.469 1 96 195 GLU B O 1
ATOM 3926 N N . VAL B 1 196 ? 4.914 31.406 28.969 1 96.94 196 VAL B N 1
ATOM 3927 C CA . VAL B 1 196 ? 4.621 31.062 27.578 1 96.94 1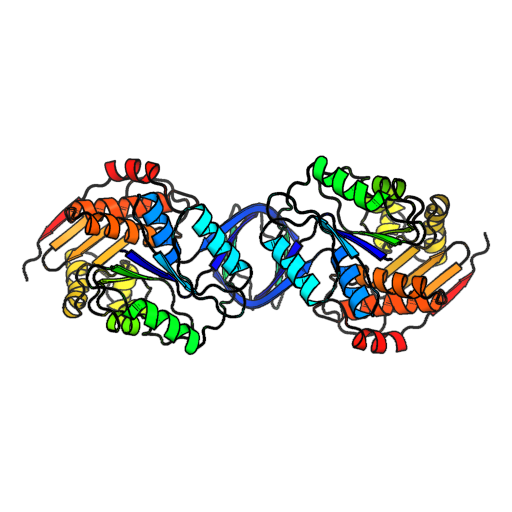96 VAL B CA 1
ATOM 3928 C C . VAL B 1 196 ? 4.555 32.312 26.734 1 96.94 196 VAL B C 1
ATOM 3930 O O . VAL B 1 196 ? 5.141 32.375 25.641 1 96.94 196 VAL B O 1
ATOM 3933 N N . TYR B 1 197 ? 3.826 33.312 27.203 1 96.75 197 TYR B N 1
ATOM 3934 C CA . TYR B 1 197 ? 3.719 34.594 26.469 1 96.75 197 TYR B CA 1
ATOM 3935 C C . TYR B 1 197 ? 5.098 35.188 26.188 1 96.75 197 TYR B C 1
ATOM 3937 O O . TYR B 1 197 ? 5.383 35.594 25.078 1 96.75 197 TYR B O 1
ATOM 3945 N N . ASP B 1 198 ? 5.957 35.219 27.234 1 95.12 198 ASP B N 1
ATOM 3946 C CA . ASP B 1 198 ? 7.297 35.781 27.109 1 95.12 198 ASP B CA 1
ATOM 3947 C C . ASP B 1 198 ? 8.125 35.031 26.078 1 95.12 198 ASP B C 1
ATOM 3949 O O . ASP B 1 198 ? 8.867 35.625 25.297 1 95.12 198 ASP B O 1
ATOM 3953 N N . ALA B 1 199 ? 7.984 33.75 26.141 1 94.38 199 ALA B N 1
ATOM 3954 C CA . ALA B 1 199 ? 8.68 32.906 25.156 1 94.38 199 ALA B CA 1
ATOM 3955 C C . ALA B 1 199 ? 8.195 33.219 23.734 1 94.38 199 ALA B C 1
ATOM 3957 O O . ALA B 1 199 ? 8.992 33.219 22.797 1 94.38 199 ALA B O 1
ATOM 3958 N N . CYS B 1 200 ? 6.934 33.531 23.547 1 95.25 200 CYS B N 1
ATOM 3959 C CA . CYS B 1 200 ? 6.328 33.75 22.25 1 95.25 200 CYS B CA 1
ATOM 3960 C C . CYS B 1 200 ? 6.727 35.125 21.703 1 95.25 200 CYS B C 1
ATOM 3962 O O . CYS B 1 200 ? 6.637 35.375 20.484 1 95.25 200 CYS B O 1
ATOM 3964 N N . LYS B 1 201 ? 7.203 36.062 22.547 1 94.06 201 LYS B N 1
ATOM 3965 C CA . LYS B 1 201 ? 7.547 37.406 22.141 1 94.06 201 LYS B CA 1
ATOM 3966 C C . LYS B 1 201 ? 8.609 37.406 21.047 1 94.06 201 LYS B C 1
ATOM 3968 O O . LYS B 1 201 ? 8.609 38.281 20.172 1 94.06 201 LYS B O 1
ATOM 3973 N N . ILE B 1 202 ? 9.469 36.469 21.188 1 92.12 202 ILE B N 1
ATOM 3974 C CA . ILE B 1 202 ? 10.57 36.406 20.234 1 92.12 202 ILE B CA 1
ATOM 3975 C C . ILE B 1 202 ? 10.016 36.25 18.812 1 92.12 202 ILE B C 1
ATOM 3977 O O . ILE B 1 202 ? 10.602 36.75 17.859 1 92.12 202 ILE B O 1
ATOM 3981 N N . PHE B 1 203 ? 8.898 35.594 18.672 1 95.75 203 PHE B N 1
ATOM 3982 C CA . PHE B 1 203 ? 8.312 35.312 17.359 1 95.75 203 PHE B CA 1
ATOM 3983 C C . PHE B 1 203 ? 7.676 36.594 16.797 1 95.75 203 PHE B C 1
ATOM 3985 O O . PHE B 1 203 ? 7.625 36.75 15.578 1 95.75 203 PHE B O 1
ATOM 3992 N N . PHE B 1 204 ? 7.199 37.5 17.672 1 95.69 204 PHE B N 1
ATOM 3993 C CA . PHE B 1 204 ? 6.633 38.75 17.219 1 95.69 204 PHE B CA 1
ATOM 3994 C C . PHE B 1 204 ? 7.691 39.625 16.531 1 95.69 204 PHE B C 1
ATOM 3996 O O . PHE B 1 204 ? 7.402 40.281 15.531 1 95.69 204 PHE B O 1
ATOM 4003 N N . ASP B 1 205 ? 8.836 39.531 17.062 1 92.31 205 ASP B N 1
ATOM 4004 C CA . ASP B 1 205 ? 9.945 40.281 16.5 1 92.31 205 ASP B CA 1
ATOM 4005 C C . ASP B 1 205 ? 10.305 39.75 15.109 1 92.31 205 ASP B C 1
ATOM 4007 O O . ASP B 1 205 ? 10.922 40.469 14.312 1 92.31 205 ASP B O 1
ATOM 4011 N N . LYS B 1 206 ? 9.93 38.531 14.875 1 94.12 206 LYS B N 1
ATOM 4012 C CA . LYS B 1 206 ? 10.195 37.938 13.57 1 94.12 206 LYS B CA 1
ATOM 4013 C C . LYS B 1 206 ? 9 38.094 12.633 1 94.12 206 LYS B C 1
ATOM 4015 O O . LYS B 1 206 ? 8.977 37.531 11.539 1 94.12 206 LYS B O 1
ATOM 4020 N N . GLY B 1 207 ? 8.031 38.844 13.062 1 96.56 207 GLY B N 1
ATOM 4021 C CA . GLY B 1 207 ? 6.918 39.219 12.203 1 96.56 207 GLY B CA 1
ATOM 4022 C C . GLY B 1 207 ? 5.723 38.281 12.32 1 96.56 207 GLY B C 1
ATOM 4023 O O . GLY B 1 207 ? 4.754 38.438 11.57 1 96.56 207 GLY B O 1
ATOM 4024 N N . VAL B 1 208 ? 5.75 37.344 13.25 1 98.19 208 VAL B N 1
ATOM 4025 C CA . VAL B 1 208 ? 4.637 36.438 13.43 1 98.19 208 VAL B CA 1
ATOM 4026 C C . VAL B 1 208 ? 3.451 37.156 14.055 1 98.19 208 VAL B C 1
ATOM 4028 O O . VAL B 1 208 ? 3.619 37.938 15 1 98.19 208 VAL B O 1
ATOM 4031 N N . LYS B 1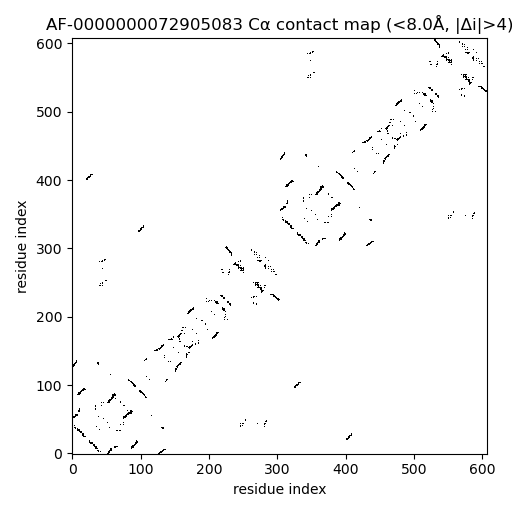 209 ? 2.246 36.938 13.547 1 98.5 209 LYS B N 1
ATOM 4032 C CA . LYS B 1 209 ? 1.067 37.625 14.031 1 98.5 209 LYS B CA 1
ATOM 4033 C C . LYS B 1 209 ? 0.342 36.844 15.102 1 98.5 209 LYS B C 1
ATOM 4035 O O . LYS B 1 209 ? -0.082 37.375 16.125 1 98.5 209 LYS B O 1
ATOM 4040 N N . TYR B 1 210 ? 0.159 35.531 14.852 1 98.69 210 TYR B N 1
ATOM 4041 C CA . TYR B 1 210 ? -0.517 34.656 15.789 1 98.69 210 TYR B CA 1
ATOM 4042 C C . TYR B 1 210 ? 0.345 33.438 16.094 1 98.69 210 TYR B C 1
ATOM 4044 O O . TYR B 1 210 ? 1.024 32.906 15.211 1 98.69 210 TYR B O 1
ATOM 4052 N N . ILE B 1 211 ? 0.328 33 17.344 1 98.44 211 ILE B N 1
ATOM 4053 C CA . ILE B 1 211 ? 0.965 31.766 17.781 1 98.44 211 ILE B CA 1
ATOM 4054 C C . ILE B 1 211 ? -0.063 30.875 18.469 1 98.44 211 ILE B C 1
ATOM 4056 O O . ILE B 1 211 ? -0.62 31.25 19.516 1 98.44 211 ILE B O 1
ATOM 4060 N N . LEU B 1 212 ? -0.345 29.797 17.875 1 98.56 212 LEU B N 1
ATOM 4061 C CA . LEU B 1 212 ? -1.259 28.812 18.453 1 98.56 212 LEU B CA 1
ATOM 4062 C C . LEU B 1 212 ? -0.488 27.688 19.125 1 98.56 212 LEU B C 1
ATOM 4064 O O . LEU B 1 212 ? 0.061 26.812 18.453 1 98.56 212 LEU B O 1
ATOM 4068 N N . VAL B 1 213 ? -0.495 27.656 20.438 1 97.88 213 VAL B N 1
ATOM 4069 C CA . VAL B 1 213 ? 0.282 26.703 21.219 1 97.88 213 VAL B CA 1
ATOM 4070 C C . VAL B 1 213 ? -0.629 25.594 21.719 1 97.88 213 VAL B C 1
ATOM 4072 O O . VAL B 1 213 ? -1.528 25.828 22.531 1 97.88 213 VAL B O 1
ATOM 4075 N N . SER B 1 214 ? -0.412 24.438 21.234 1 96.06 214 SER B N 1
ATOM 4076 C CA . SER B 1 214 ? -1.17 23.297 21.75 1 96.06 214 SER B CA 1
ATOM 4077 C C . SER B 1 214 ? -0.527 22.719 23 1 96.06 214 SER B C 1
ATOM 4079 O O . SER B 1 214 ? 0.699 22.672 23.109 1 96.06 214 SER B O 1
ATOM 4081 N N . MET B 1 215 ? -1.339 22.375 24 1 94.25 215 MET B N 1
ATOM 4082 C CA . MET B 1 215 ? -0.847 21.875 25.281 1 94.25 215 MET B CA 1
ATOM 4083 C C . MET B 1 215 ? -1.484 20.531 25.609 1 94.25 215 MET B C 1
ATOM 4085 O O . MET B 1 215 ? -1.776 20.266 26.781 1 94.25 215 MET B O 1
ATOM 4089 N N . GLY B 1 216 ? -1.898 19.766 24.625 1 88.25 216 GLY B N 1
ATOM 4090 C CA . GLY B 1 216 ? -2.531 18.484 24.859 1 88.25 216 GLY B CA 1
ATOM 4091 C C . GLY B 1 216 ? -3.826 18.578 25.641 1 88.25 216 GLY B C 1
ATOM 4092 O O . GLY B 1 216 ? -4.723 19.344 25.281 1 88.25 216 GLY B O 1
ATOM 4093 N N . GLU B 1 217 ? -3.865 17.844 26.734 1 87.31 217 GLU B N 1
ATOM 4094 C CA . GLU B 1 217 ? -5.066 17.797 27.562 1 87.31 217 GLU B CA 1
ATOM 4095 C C . GLU B 1 217 ? -5.266 19.109 28.312 1 87.31 217 GLU B C 1
ATOM 4097 O O . GLU B 1 217 ? -6.355 19.375 28.828 1 87.31 217 GLU B O 1
ATOM 4102 N N . LYS B 1 218 ? -4.234 19.875 28.359 1 91.56 218 LYS B N 1
ATOM 4103 C CA . LYS B 1 218 ? -4.309 21.125 29.109 1 91.56 218 LYS B CA 1
ATOM 4104 C C . LYS B 1 218 ? -4.926 22.234 28.25 1 91.56 218 LYS B C 1
ATOM 4106 O O . LYS B 1 218 ? -5.141 23.344 28.719 1 91.56 218 LYS B O 1
ATOM 4111 N N . GLY B 1 219 ? -5.141 21.953 27 1 95 219 GLY B N 1
ATOM 4112 C CA . GLY B 1 219 ? -5.812 22.922 26.141 1 95 219 GLY B CA 1
ATOM 4113 C C . GLY B 1 219 ? -4.887 23.547 25.125 1 95 219 GLY B C 1
ATOM 4114 O O . GLY B 1 219 ? -3.994 22.891 24.594 1 95 219 GLY B O 1
ATOM 4115 N N . ALA B 1 220 ? -5.246 24.797 24.734 1 98.12 220 ALA B N 1
ATOM 4116 C CA . ALA B 1 220 ? -4.492 25.516 23.719 1 98.12 220 ALA B CA 1
ATOM 4117 C C . ALA B 1 220 ? -4.48 27.016 24 1 98.12 220 ALA B C 1
ATOM 4119 O O . ALA B 1 220 ? -5.367 27.531 24.688 1 98.12 220 ALA B O 1
ATOM 4120 N N . LEU B 1 221 ? -3.473 27.656 23.562 1 98.56 221 LEU B N 1
ATOM 4121 C CA . LEU B 1 221 ? -3.324 29.109 23.688 1 98.56 221 LEU B CA 1
ATOM 4122 C C . LEU B 1 221 ? -3.242 29.766 22.328 1 98.56 221 LEU B C 1
ATOM 4124 O O . LEU B 1 221 ? -2.607 29.234 21.406 1 98.56 221 LEU B O 1
ATOM 4128 N N . LEU B 1 222 ? -3.939 30.812 22.141 1 98.75 222 LEU B N 1
ATOM 4129 C CA . LEU B 1 222 ? -3.738 31.734 21.031 1 98.75 222 LEU B CA 1
ATOM 4130 C C . LEU B 1 222 ? -3.082 33.031 21.5 1 98.75 222 LEU B C 1
ATOM 4132 O O . LEU B 1 222 ? -3.668 33.781 22.297 1 98.75 222 LEU B O 1
ATOM 4136 N N . VAL B 1 223 ? -1.891 33.219 21.016 1 98.5 223 VAL B N 1
ATOM 4137 C CA . VAL B 1 223 ? -1.09 34.344 21.5 1 98.5 223 VAL B CA 1
ATOM 4138 C C . VAL B 1 223 ? -0.88 35.344 20.375 1 98.5 223 VAL B C 1
ATOM 4140 O O . VAL B 1 223 ? -0.61 34.969 19.234 1 98.5 223 VAL B O 1
ATOM 4143 N N . LYS B 1 224 ? -1.08 36.594 20.562 1 97.69 224 LYS B N 1
ATOM 4144 C CA . LYS B 1 224 ? -0.702 37.719 19.719 1 97.69 224 LYS B CA 1
ATOM 4145 C C . LYS B 1 224 ? -0.13 38.844 20.547 1 97.69 224 LYS B C 1
ATOM 4147 O O . LYS B 1 224 ? -0.135 38.812 21.781 1 97.69 224 LYS B O 1
ATOM 4152 N N . LYS B 1 225 ? 0.425 39.781 19.891 1 96.5 225 LYS B N 1
ATOM 4153 C CA . LYS B 1 225 ? 1.063 40.875 20.609 1 96.5 225 LYS B CA 1
ATOM 4154 C C . LYS B 1 225 ? 0.096 41.5 21.609 1 96.5 225 LYS B C 1
ATOM 4156 O O . LYS B 1 225 ? -0.981 41.969 21.219 1 96.5 225 LYS B O 1
ATOM 4161 N N . GLY B 1 226 ? 0.396 41.406 22.891 1 96.38 226 GLY B N 1
ATOM 4162 C CA . GLY B 1 226 ? -0.338 42.094 23.938 1 96.38 226 GLY B CA 1
ATOM 4163 C C . GLY B 1 226 ? -1.51 41.281 24.469 1 96.38 226 GLY B C 1
ATOM 4164 O O . GLY B 1 226 ? -2.166 41.688 25.438 1 96.38 226 GLY B O 1
ATOM 4165 N N . ARG B 1 227 ? -1.847 40.188 23.844 1 97.25 227 ARG B N 1
ATOM 4166 C CA . ARG B 1 227 ? -3.014 39.406 24.266 1 97.25 227 ARG B CA 1
ATOM 4167 C C . ARG B 1 227 ? -2.738 37.906 24.188 1 97.25 227 ARG B C 1
ATOM 4169 O O . ARG B 1 227 ? -1.947 37.469 23.359 1 97.25 227 ARG B O 1
ATOM 4176 N N . MET B 1 228 ? -3.389 37.219 25.031 1 98.12 228 MET B N 1
ATOM 4177 C CA . MET B 1 228 ? -3.381 35.75 25.016 1 98.12 228 MET B CA 1
ATOM 4178 C C . MET B 1 228 ? -4.762 35.188 25.344 1 98.12 228 MET B C 1
ATOM 4180 O O . MET B 1 228 ? -5.449 35.719 26.219 1 98.12 228 MET B O 1
ATOM 4184 N N . PHE B 1 229 ? -5.141 34.219 24.656 1 98.56 229 PHE B N 1
ATOM 4185 C CA . PHE B 1 229 ? -6.387 33.5 24.875 1 98.56 229 PHE B CA 1
ATOM 4186 C C . PHE B 1 229 ? -6.117 32.031 25.219 1 98.56 229 PHE B C 1
ATOM 4188 O O . PHE B 1 229 ? -5.25 31.406 24.609 1 98.56 229 PHE B O 1
ATOM 4195 N N . SER B 1 230 ? -6.812 31.531 26.188 1 98.44 230 SER B N 1
ATOM 4196 C CA . SER B 1 230 ? -6.668 30.141 26.594 1 98.44 230 SER B CA 1
ATOM 4197 C C . SER B 1 230 ? -8 29.391 26.516 1 98.44 230 SER B C 1
ATOM 4199 O O . SER B 1 230 ? -9.039 29.922 26.922 1 98.44 230 SER B O 1
ATOM 4201 N N . ALA B 1 231 ? -7.969 28.234 25.953 1 98.38 231 ALA B N 1
ATOM 4202 C CA . ALA B 1 231 ? -9.172 27.422 25.844 1 98.38 231 ALA B CA 1
ATOM 4203 C C . ALA B 1 231 ? -8.938 26.016 26.391 1 98.38 231 ALA B C 1
ATOM 4205 O O . ALA B 1 231 ? -7.855 25.453 26.203 1 98.38 231 ALA B O 1
ATOM 4206 N N . ASN B 1 232 ? -9.969 25.469 27.031 1 97.88 232 ASN B N 1
ATOM 4207 C CA . ASN B 1 232 ? -9.922 24.078 27.469 1 97.88 232 ASN B CA 1
ATOM 4208 C C . ASN B 1 232 ? -10.211 23.125 26.328 1 97.88 232 ASN B C 1
ATOM 4210 O O . ASN B 1 232 ? -10.742 23.531 25.281 1 97.88 232 ASN B O 1
ATOM 4214 N N . VAL B 1 233 ? -9.836 21.828 26.516 1 96.19 233 VAL B N 1
ATOM 4215 C CA . VAL B 1 233 ? -10.195 20.766 25.562 1 96.19 233 VAL B CA 1
ATOM 4216 C C . VAL B 1 233 ? -11.492 20.094 26.016 1 96.19 233 VAL B C 1
ATOM 4218 O O . VAL B 1 233 ? -11.641 19.719 27.188 1 96.19 233 VAL B O 1
ATOM 4221 N N . PRO B 1 234 ? -12.422 20.016 25.141 1 96.81 234 PRO B N 1
ATOM 4222 C CA . PRO B 1 234 ? -13.648 19.328 25.516 1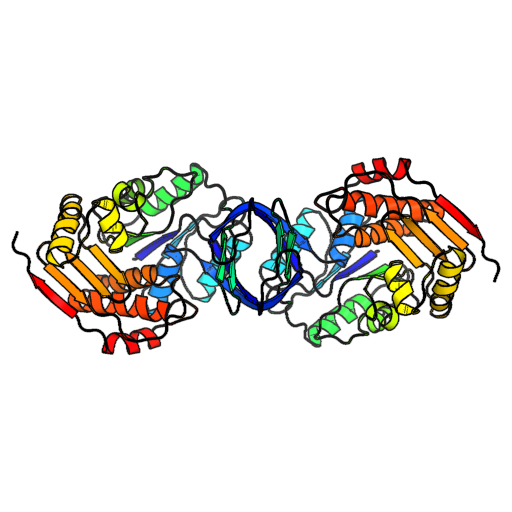 96.81 234 PRO B CA 1
ATOM 4223 C C . PRO B 1 234 ? -13.438 17.828 25.781 1 96.81 234 PRO B C 1
ATOM 4225 O O . PRO B 1 234 ? -12.508 17.234 25.234 1 96.81 234 PRO B O 1
ATOM 4228 N N . SER B 1 235 ? -14.32 17.25 26.578 1 94.19 235 SER B N 1
ATOM 4229 C CA . SER B 1 235 ? -14.211 15.836 26.938 1 94.19 235 SER B CA 1
ATOM 4230 C C . SER B 1 235 ? -14.523 14.938 25.75 1 94.19 235 SER B C 1
ATOM 4232 O O . SER B 1 235 ? -15.375 15.273 24.922 1 94.19 235 SER B O 1
ATOM 4234 N N . GLY B 1 236 ? -13.797 13.859 25.656 1 92.62 236 GLY B N 1
ATOM 4235 C CA . GLY B 1 236 ? -14.016 12.859 24.625 1 92.62 236 GLY B CA 1
ATOM 4236 C C . GLY B 1 236 ? -13.031 11.711 24.688 1 92.62 236 GLY B C 1
ATOM 4237 O O . GLY B 1 236 ? -12.07 11.75 25.453 1 92.62 236 GLY B O 1
ATOM 4238 N N . GLU B 1 237 ? -13.289 10.664 23.891 1 91.31 237 GLU B N 1
ATOM 4239 C CA . GLU B 1 237 ? -12.391 9.516 23.797 1 91.31 237 GLU B CA 1
ATOM 4240 C C . GLU B 1 237 ? -11.375 9.703 22.672 1 91.31 237 GLU B C 1
ATOM 4242 O O . GLU B 1 237 ? -11.742 9.906 21.516 1 91.31 237 GLU B O 1
ATOM 4247 N N . MET B 1 238 ? -10.188 9.711 23.078 1 87.88 238 MET B N 1
ATOM 4248 C CA . MET B 1 238 ? -9.117 9.812 22.078 1 87.88 238 MET B CA 1
ATOM 4249 C C . MET B 1 238 ? -9.086 8.586 21.188 1 87.88 238 MET B C 1
ATOM 4251 O O . MET B 1 238 ? -8.93 7.461 21.656 1 87.88 238 MET B O 1
ATOM 4255 N N . ILE B 1 239 ? -9.25 8.797 19.922 1 80.94 239 ILE B N 1
ATOM 4256 C CA . ILE B 1 239 ? -9.289 7.707 18.953 1 80.94 239 ILE B CA 1
ATOM 4257 C C . ILE B 1 239 ? -8.07 7.785 18.047 1 80.94 239 ILE B C 1
ATOM 4259 O O . ILE B 1 239 ? -7.469 6.762 17.703 1 80.94 239 ILE B O 1
ATOM 4263 N N . ASN B 1 240 ? -7.707 9.055 17.672 1 77.31 240 ASN B N 1
ATOM 4264 C CA . ASN B 1 240 ? -6.66 9.289 16.672 1 77.31 240 ASN B CA 1
ATOM 4265 C C . ASN B 1 240 ? -5.984 10.641 16.875 1 77.31 240 ASN B C 1
ATOM 4267 O O . ASN B 1 240 ? -6.66 11.664 16.984 1 77.31 240 ASN B O 1
ATOM 4271 N N . THR B 1 241 ? -4.707 10.602 16.891 1 78.31 241 THR B N 1
ATOM 4272 C CA . THR B 1 241 ? -4.047 11.891 17.047 1 78.31 241 THR B CA 1
ATOM 4273 C C . THR B 1 241 ? -3.631 12.461 15.695 1 78.31 241 THR B C 1
ATOM 4275 O O . THR B 1 241 ? -3.332 13.656 15.586 1 78.31 241 THR B O 1
ATOM 4278 N N . ILE B 1 242 ? -3.652 11.641 14.711 1 80.38 242 ILE B N 1
ATOM 4279 C CA . ILE B 1 242 ? -3.197 12.062 13.391 1 80.38 242 ILE B CA 1
ATOM 4280 C C . ILE B 1 242 ? -4.168 13.094 12.82 1 80.38 242 ILE B C 1
ATOM 4282 O O . ILE B 1 242 ? -5.379 12.859 12.789 1 80.38 242 ILE B O 1
ATOM 4286 N N . GLY B 1 243 ? -3.602 14.25 12.438 1 91.19 243 GLY B N 1
ATOM 4287 C CA . GLY B 1 243 ? -4.398 15.273 11.781 1 91.19 243 GLY B CA 1
ATOM 4288 C C . GLY B 1 243 ? -5.016 16.266 12.758 1 91.19 243 GLY B C 1
ATOM 4289 O O . GLY B 1 243 ? -5.551 17.297 12.344 1 91.19 243 GLY B O 1
ATOM 4290 N N . ALA B 1 244 ? -4.945 15.953 14.07 1 93.38 244 ALA B N 1
ATOM 4291 C CA . ALA B 1 244 ? -5.562 16.844 15.047 1 93.38 244 ALA B CA 1
ATOM 4292 C C . ALA B 1 244 ? -4.949 18.234 14.992 1 93.38 244 ALA B C 1
ATOM 4294 O O . ALA B 1 244 ? -5.672 19.234 14.977 1 93.38 244 ALA B O 1
ATOM 4295 N N . GLY B 1 245 ? -3.623 18.266 14.984 1 94.81 245 GLY B N 1
ATOM 4296 C CA . GLY B 1 245 ? -2.953 19.547 14.852 1 94.81 245 GLY B CA 1
ATOM 4297 C C . GLY B 1 245 ? -3.281 20.266 13.555 1 94.81 245 GLY B C 1
ATOM 4298 O O . GLY B 1 245 ? -3.498 21.469 13.547 1 94.81 245 GLY B O 1
ATOM 4299 N N . ASP B 1 246 ? -3.314 19.516 12.461 1 97.25 246 ASP B N 1
ATOM 4300 C CA . ASP B 1 246 ? -3.686 20.078 11.164 1 97.25 246 ASP B CA 1
ATOM 4301 C C . ASP B 1 246 ? -5.098 20.656 11.195 1 97.25 246 ASP B C 1
ATOM 4303 O O . ASP B 1 246 ? -5.355 21.703 10.609 1 97.25 246 ASP B O 1
ATOM 4307 N N . SER B 1 247 ? -5.969 19.938 11.867 1 98.12 247 SER B N 1
ATOM 4308 C CA . SER B 1 247 ? -7.355 20.375 11.977 1 98.12 247 SER B CA 1
ATOM 4309 C C . SER B 1 247 ? -7.469 21.656 12.789 1 98.12 247 SER B C 1
ATOM 4311 O O . SER B 1 247 ? -8.328 22.484 12.523 1 98.12 247 SER B O 1
ATOM 4313 N N . THR B 1 248 ? -6.633 21.781 13.789 1 98.31 248 THR B N 1
ATOM 4314 C CA . THR B 1 248 ? -6.594 23.016 14.57 1 98.31 248 THR B CA 1
ATOM 4315 C C . THR B 1 248 ? -6.23 24.203 13.68 1 98.31 248 THR B C 1
ATOM 4317 O O . THR B 1 248 ? -6.816 25.281 13.812 1 98.31 248 THR B O 1
ATOM 4320 N N . VAL B 1 249 ? -5.285 24 12.797 1 98.69 249 VAL B N 1
ATOM 4321 C CA . VAL B 1 249 ? -4.898 25.031 11.844 1 98.69 249 VAL B CA 1
ATOM 4322 C C . VAL B 1 249 ? -6.094 25.406 10.969 1 98.69 249 VAL B C 1
ATOM 4324 O O . VAL B 1 249 ? -6.355 26.594 10.75 1 98.69 249 VAL B O 1
ATOM 4327 N N . SER B 1 250 ? -6.828 24.438 10.547 1 98.88 250 SER B N 1
ATOM 4328 C CA . SER B 1 250 ? -8 24.672 9.711 1 98.88 250 SER B CA 1
ATOM 4329 C C . SER B 1 250 ? -9.055 25.5 10.453 1 98.88 250 SER B C 1
ATOM 4331 O O . SER B 1 250 ? -9.641 26.406 9.883 1 98.88 250 SER B O 1
ATOM 4333 N N . GLY B 1 251 ? -9.312 25.109 11.688 1 98.81 251 GLY B N 1
ATOM 4334 C CA . GLY B 1 251 ? -10.25 25.875 12.492 1 98.81 251 GLY B CA 1
ATOM 4335 C C . GLY B 1 251 ? -9.844 27.328 12.656 1 98.81 251 GLY B C 1
ATOM 4336 O O . GLY B 1 251 ? -10.688 28.234 12.555 1 98.81 251 GLY B O 1
ATOM 4337 N N . PHE B 1 252 ? -8.586 27.594 12.945 1 98.81 252 PHE B N 1
ATOM 4338 C CA . PHE B 1 252 ? -8.07 28.969 13.016 1 98.81 252 PHE B CA 1
ATOM 4339 C C . PHE B 1 252 ? -8.344 29.719 11.719 1 98.81 252 PHE B C 1
ATOM 4341 O O . PHE B 1 252 ? -8.844 30.844 11.742 1 98.81 252 PHE B O 1
ATOM 4348 N N . LEU B 1 253 ? -7.996 29.094 10.609 1 98.88 253 LEU B N 1
ATOM 4349 C CA . LEU B 1 253 ? -8.109 29.734 9.305 1 98.88 253 LEU B CA 1
ATOM 4350 C C . LEU B 1 253 ? -9.562 30.094 9.008 1 98.88 253 LEU B C 1
ATOM 4352 O O . LEU B 1 253 ? -9.836 31.188 8.484 1 98.88 253 LEU B O 1
ATOM 4356 N N . LYS B 1 254 ? -10.469 29.188 9.305 1 98.62 254 LYS B N 1
ATOM 4357 C CA . LYS B 1 254 ? -11.883 29.484 9.086 1 98.62 254 LYS B CA 1
ATOM 4358 C C . LYS B 1 254 ? -12.32 30.703 9.906 1 98.62 254 LYS B C 1
ATOM 4360 O O . LYS B 1 254 ? -12.961 31.609 9.383 1 98.62 254 LYS B O 1
ATOM 4365 N N . GLY B 1 255 ? -12.016 30.688 11.211 1 98.5 255 GLY B N 1
ATOM 4366 C CA . GLY B 1 255 ? -12.352 31.828 12.055 1 98.5 255 GLY B CA 1
ATOM 4367 C C . GLY B 1 255 ? -11.727 33.125 11.578 1 98.5 255 GLY B C 1
ATOM 4368 O O . GLY B 1 255 ? -12.383 34.188 11.578 1 98.5 255 GLY B O 1
ATOM 4369 N N . TYR B 1 256 ? -10.484 33.031 11.164 1 98.44 256 TYR B N 1
ATOM 4370 C CA . TYR B 1 256 ? -9.742 34.188 10.711 1 98.44 256 TYR B CA 1
ATOM 4371 C C . TYR B 1 256 ? -10.359 34.781 9.445 1 98.44 256 TYR B C 1
ATOM 4373 O O . TYR B 1 256 ? -10.562 36 9.352 1 98.44 256 TYR B O 1
ATOM 4381 N N . THR B 1 257 ?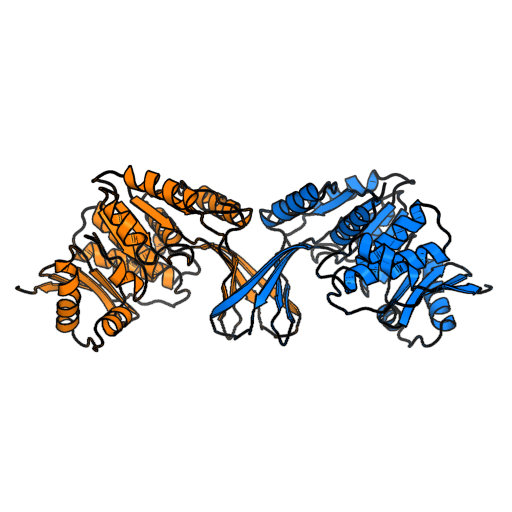 -10.664 33.906 8.453 1 97.94 257 THR B N 1
ATOM 4382 C CA . THR B 1 257 ? -11.195 34.375 7.176 1 97.94 257 THR B CA 1
ATOM 4383 C C . THR B 1 257 ? -12.609 34.906 7.344 1 97.94 257 THR B C 1
ATOM 4385 O O . THR B 1 257 ? -13.055 35.75 6.566 1 97.94 257 THR B O 1
ATOM 4388 N N . GLU B 1 258 ? -13.281 34.469 8.398 1 97.62 258 GLU B N 1
ATOM 4389 C CA . GLU B 1 258 ? -14.625 34.969 8.68 1 97.62 258 GLU B CA 1
ATOM 4390 C C . GLU B 1 258 ? -14.602 36.156 9.617 1 97.62 258 GLU B C 1
ATOM 4392 O O . GLU B 1 258 ? -15.656 36.656 10.031 1 97.62 258 GLU B O 1
ATOM 4397 N N . ASN B 1 259 ? -13.484 36.531 9.984 1 98.12 259 ASN B N 1
ATOM 4398 C CA . ASN B 1 259 ? -13.281 37.688 10.836 1 98.12 259 ASN B CA 1
ATOM 4399 C C . ASN B 1 259 ? -13.961 37.531 12.195 1 98.12 259 ASN B C 1
ATOM 4401 O O . ASN B 1 259 ? -14.625 38.438 12.688 1 98.12 259 ASN B O 1
ATOM 4405 N N . LEU B 1 260 ? -13.828 36.406 12.734 1 98.19 260 LEU B N 1
ATOM 4406 C CA . LEU B 1 260 ? -14.344 36.156 14.078 1 98.19 260 LEU B CA 1
ATOM 4407 C C . LEU B 1 260 ? -13.445 36.812 15.125 1 98.19 260 LEU B C 1
ATOM 4409 O O . LEU B 1 260 ? -12.305 37.188 14.828 1 98.19 260 LEU B O 1
ATOM 4413 N N . GLU B 1 261 ? -14.031 36.906 16.328 1 98.25 261 GLU B N 1
ATOM 4414 C CA . GLU B 1 261 ? -13.203 37.344 17.453 1 98.25 261 GLU B CA 1
ATOM 4415 C C . GLU B 1 261 ? -12.172 36.312 17.828 1 98.25 261 GLU B C 1
ATOM 4417 O O . GLU B 1 261 ? -12.414 35.094 17.672 1 98.25 261 GLU B O 1
ATOM 4422 N N . ASP B 1 262 ? -11.062 36.75 18.406 1 98.31 262 ASP B N 1
ATOM 4423 C CA . ASP B 1 262 ? -9.945 35.875 18.719 1 98.31 262 ASP B CA 1
ATOM 4424 C C . ASP B 1 262 ? -10.391 34.688 19.594 1 98.31 262 ASP B C 1
ATOM 4426 O O . ASP B 1 262 ? -9.961 33.562 19.391 1 98.31 262 ASP B O 1
ATOM 4430 N N . LYS B 1 263 ? -11.266 35.031 20.547 1 98 263 LYS B N 1
ATOM 4431 C CA . LYS B 1 263 ? -11.781 33.969 21.422 1 98 263 LYS B CA 1
ATOM 4432 C C . LYS B 1 263 ? -12.523 32.906 20.625 1 98 263 LYS B C 1
ATOM 4434 O O . LYS B 1 263 ? -12.352 31.703 20.875 1 98 263 LYS B O 1
ATOM 4439 N N . GLU B 1 264 ? -13.32 33.375 19.672 1 98.12 264 GLU B N 1
ATOM 4440 C CA . GLU B 1 264 ? -14.094 32.438 18.844 1 98.12 264 GLU B CA 1
ATOM 4441 C C . GLU B 1 264 ? -13.195 31.672 17.891 1 98.12 264 GLU B C 1
ATOM 4443 O O . GLU B 1 264 ? -13.469 30.5 17.594 1 98.12 264 GLU B O 1
ATOM 4448 N N . ILE B 1 265 ? -12.141 32.344 17.406 1 98.62 265 ILE B N 1
ATOM 4449 C CA . ILE B 1 265 ? -11.172 31.672 16.547 1 98.62 265 ILE B CA 1
ATOM 4450 C C . ILE B 1 265 ? -10.523 30.516 17.297 1 98.62 265 ILE B C 1
ATOM 4452 O O . ILE B 1 265 ? -10.445 29.406 16.781 1 98.62 265 ILE B O 1
ATOM 4456 N N . LEU B 1 266 ? -10.125 30.734 18.562 1 98.81 266 LEU B N 1
ATOM 4457 C CA . LEU B 1 266 ? -9.461 29.703 19.359 1 98.81 266 LEU B CA 1
ATOM 4458 C C . LEU B 1 266 ? -10.422 28.562 19.672 1 98.81 266 LEU B C 1
ATOM 4460 O O . LEU B 1 266 ? -10.047 27.391 19.594 1 98.81 266 LEU B O 1
ATOM 4464 N N . LYS B 1 267 ? -11.648 28.922 19.984 1 98.62 267 LYS B N 1
ATOM 4465 C CA . LYS B 1 267 ? -12.648 27.906 20.281 1 98.62 267 LYS B CA 1
ATOM 4466 C C . LYS B 1 267 ? -12.852 26.984 19.078 1 98.62 267 LYS B C 1
ATOM 4468 O O . LYS B 1 267 ? -12.891 25.766 19.219 1 98.62 267 LYS B O 1
ATOM 4473 N N . LEU B 1 268 ? -12.977 27.609 17.938 1 98.62 268 LEU B N 1
ATOM 4474 C CA . LEU B 1 268 ? -13.188 26.844 16.719 1 98.62 268 LEU B CA 1
ATOM 4475 C C . LEU B 1 268 ? -11.969 25.969 16.406 1 98.62 268 LEU B C 1
ATOM 4477 O O . LEU B 1 268 ? -12.109 24.812 16 1 98.62 268 LEU B O 1
ATOM 4481 N N . ALA B 1 269 ? -10.766 26.5 16.547 1 98.75 269 ALA B N 1
ATOM 4482 C CA . ALA B 1 269 ? -9.531 25.766 16.328 1 98.75 269 ALA B CA 1
ATOM 4483 C C . ALA B 1 269 ? -9.469 24.531 17.219 1 98.75 269 ALA B C 1
ATOM 4485 O O . ALA B 1 269 ? -9.219 23.422 16.734 1 98.75 269 ALA B O 1
ATOM 4486 N N . VAL B 1 270 ? -9.789 24.719 18.484 1 98.44 270 VAL B N 1
ATOM 4487 C CA . VAL B 1 270 ? -9.734 23.625 19.453 1 98.44 270 VAL B CA 1
ATOM 4488 C C . VAL B 1 270 ? -10.812 22.594 19.141 1 98.44 270 VAL B C 1
ATOM 4490 O O . VAL B 1 270 ? -10.57 21.391 19.234 1 98.44 270 VAL B O 1
ATOM 4493 N N . ALA B 1 271 ? -11.977 23.078 18.734 1 98.44 271 ALA B N 1
ATOM 4494 C CA . ALA B 1 271 ? -13.07 22.172 18.391 1 98.44 271 ALA B CA 1
ATOM 4495 C C . ALA B 1 271 ? -12.703 21.281 17.203 1 98.44 271 ALA B C 1
ATOM 4497 O O . ALA B 1 271 ? -12.961 20.078 17.219 1 98.44 271 ALA B O 1
ATOM 4498 N N . CYS B 1 272 ? -12.102 21.875 16.188 1 98.38 272 CYS B N 1
ATOM 4499 C CA . CYS B 1 272 ? -11.688 21.125 15.008 1 98.38 272 CYS B CA 1
ATOM 4500 C C . CYS B 1 272 ? -10.625 20.094 15.359 1 98.38 272 CYS B C 1
ATOM 4502 O O . CYS B 1 272 ? -10.727 18.922 14.953 1 98.38 272 CYS B O 1
ATOM 4504 N N . GLY B 1 273 ? -9.617 20.5 16.125 1 97.38 273 GLY B N 1
ATOM 4505 C CA . GLY B 1 273 ? -8.594 19.547 16.547 1 97.38 273 GLY B CA 1
ATOM 4506 C C . GLY B 1 273 ? -9.148 18.406 17.375 1 97.38 273 GLY B C 1
ATOM 4507 O O . GLY B 1 273 ? -8.797 17.25 17.156 1 97.38 273 GLY B O 1
ATOM 4508 N N . SER B 1 274 ? -10.055 18.719 18.297 1 97.31 274 SER B N 1
ATOM 4509 C CA . SER B 1 274 ? -10.648 17.719 19.172 1 97.31 274 SER B CA 1
ATOM 4510 C C . SER B 1 274 ? -11.539 16.75 18.391 1 97.31 274 SER B C 1
ATOM 4512 O O . SER B 1 274 ? -11.547 15.547 18.641 1 97.31 274 SER B O 1
ATOM 4514 N N . ALA B 1 275 ? -12.289 17.312 17.5 1 97.44 275 ALA B N 1
ATOM 4515 C CA . ALA B 1 275 ? -13.148 16.469 16.672 1 97.44 275 ALA B CA 1
ATOM 4516 C C . ALA B 1 275 ? -12.336 15.406 15.938 1 97.44 275 ALA B C 1
ATOM 4518 O O . ALA B 1 275 ? -12.75 14.242 15.852 1 97.44 275 ALA B O 1
ATOM 4519 N N . THR B 1 276 ? -11.203 15.797 15.375 1 95.69 276 THR B N 1
ATOM 4520 C CA . THR B 1 276 ? -10.328 14.852 14.695 1 95.69 276 THR B CA 1
ATOM 4521 C C . THR B 1 276 ? -9.75 13.836 15.68 1 95.69 276 THR B C 1
ATOM 4523 O O . THR B 1 276 ? -9.734 12.633 15.406 1 95.69 276 THR B O 1
ATOM 4526 N N . ALA B 1 277 ? -9.344 14.312 16.844 1 93.06 277 ALA B N 1
ATOM 4527 C CA . ALA B 1 277 ? -8.766 13.438 17.875 1 93.06 277 ALA B CA 1
ATOM 4528 C C . ALA B 1 277 ? -9.773 12.383 18.312 1 93.06 277 ALA B C 1
ATOM 4530 O O . ALA B 1 277 ? -9.391 11.273 18.688 1 93.06 277 ALA B O 1
ATOM 4531 N N . TYR B 1 278 ? -11.023 12.727 18.234 1 94.62 278 TYR B N 1
ATOM 4532 C CA . TYR B 1 278 ? -12.062 11.844 18.734 1 94.62 278 TYR B CA 1
ATOM 4533 C C . TYR B 1 278 ? -12.734 11.078 17.609 1 94.62 278 TYR B C 1
ATOM 4535 O O . TYR B 1 278 ? -13.836 10.547 17.781 1 94.62 278 TYR B O 1
ATOM 4543 N N . SER B 1 279 ? -12.078 11.117 16.406 1 91.69 279 SER B N 1
ATOM 4544 C CA . SER B 1 279 ? -12.617 10.445 15.227 1 91.69 279 SER B CA 1
ATOM 4545 C C . SER B 1 279 ? -11.57 9.555 14.57 1 91.69 279 SER B C 1
ATOM 4547 O O . SER B 1 279 ? -10.367 9.719 14.805 1 91.69 279 SER B O 1
ATOM 4549 N N . TYR B 1 280 ? -11.867 8.508 13.805 1 81.25 280 TYR B N 1
ATOM 4550 C CA . TYR B 1 280 ? -10.945 7.684 13.031 1 81.25 280 TYR B CA 1
ATOM 4551 C C . TYR B 1 280 ? -10.289 8.492 11.914 1 81.25 280 TYR B C 1
ATOM 4553 O O . TYR B 1 280 ? -9.102 8.32 11.625 1 81.25 280 TYR B O 1
ATOM 4561 N N . GLY B 1 281 ? -10.906 9.438 11.336 1 86.5 281 GLY B N 1
ATOM 4562 C CA . GLY B 1 281 ? -10.414 10.352 10.312 1 86.5 281 GLY B CA 1
ATOM 4563 C C . GLY B 1 281 ? -10.531 11.805 10.711 1 86.5 281 GLY B C 1
ATOM 4564 O O . GLY B 1 281 ? -10.609 12.133 11.898 1 86.5 281 GLY B O 1
ATOM 4565 N N . ILE B 1 282 ? -10.391 12.609 9.742 1 95.31 282 ILE B N 1
ATOM 4566 C CA . ILE B 1 282 ? -10.539 14.039 10 1 95.31 282 ILE B CA 1
ATOM 4567 C C . ILE B 1 282 ? -11.969 14.336 10.445 1 95.31 282 ILE B C 1
ATOM 4569 O O . ILE B 1 282 ? -12.93 13.852 9.844 1 95.31 282 ILE B O 1
ATOM 4573 N N . GLY B 1 283 ? -12.086 15.047 11.547 1 96 283 GLY B N 1
ATOM 4574 C CA . GLY B 1 283 ? -13.375 15.312 12.164 1 96 283 GLY B CA 1
ATOM 4575 C C . GLY B 1 283 ? -14.375 15.93 11.211 1 96 283 GLY B C 1
ATOM 4576 O O . GLY B 1 283 ? -14 16.672 10.297 1 96 283 GLY B O 1
ATOM 4577 N N . LYS B 1 284 ? -15.625 15.648 11.469 1 96.94 284 LYS B N 1
ATOM 4578 C CA . LYS B 1 284 ? -16.719 16.172 10.656 1 96.94 284 LYS B CA 1
ATOM 4579 C C . LYS B 1 284 ? -17.422 17.344 11.352 1 96.94 284 LYS B C 1
ATOM 4581 O O . LYS B 1 284 ? -17.281 17.516 12.562 1 96.94 284 LYS B O 1
ATOM 4586 N N . LYS B 1 285 ? -18.141 18.047 10.594 1 97.94 285 LYS B N 1
ATOM 4587 C CA . LYS B 1 285 ? -18.781 19.297 11.031 1 97.94 285 LYS B CA 1
ATOM 4588 C C . LYS B 1 285 ? -19.703 19.047 12.227 1 97.94 285 LYS B C 1
ATOM 4590 O O . LYS B 1 285 ? -19.734 19.828 13.172 1 97.94 285 LYS B O 1
ATOM 4595 N N . ASP B 1 286 ? -20.406 17.922 12.195 1 97.81 286 ASP B N 1
ATOM 4596 C CA . ASP B 1 286 ? -21.359 17.641 13.258 1 97.81 286 ASP B CA 1
ATOM 4597 C C . ASP B 1 286 ? -20.641 17.469 14.602 1 97.81 286 ASP B C 1
ATOM 4599 O O . ASP B 1 286 ? -21.125 17.969 15.625 1 97.81 286 ASP B O 1
ATOM 4603 N N . LYS B 1 287 ? -19.594 16.781 14.562 1 97 287 LYS B N 1
ATOM 4604 C CA . LYS B 1 287 ? -18.812 16.578 15.789 1 97 287 LYS B CA 1
ATOM 4605 C C . LYS B 1 287 ? -18.203 17.891 16.281 1 97 287 LYS B C 1
ATOM 4607 O O . LYS B 1 287 ? -18.156 18.141 17.484 1 97 287 LYS B O 1
ATOM 4612 N N . ILE B 1 288 ? -17.766 18.734 15.398 1 98.38 288 ILE B N 1
ATOM 4613 C CA . ILE B 1 288 ? -17.203 20.031 15.727 1 98.38 288 ILE B CA 1
ATOM 4614 C C . ILE B 1 288 ? -18.266 20.891 16.406 1 98.38 288 ILE B C 1
ATOM 4616 O O . ILE B 1 288 ? -18.016 21.5 17.453 1 98.38 288 ILE B O 1
ATOM 4620 N N . ASN B 1 289 ? -19.453 20.875 15.844 1 98.12 289 ASN B N 1
ATOM 4621 C CA . ASN B 1 289 ? -20.562 21.641 16.375 1 98.12 289 ASN B CA 1
ATOM 4622 C C . ASN B 1 289 ? -20.938 21.172 17.781 1 98.12 289 ASN B C 1
ATOM 4624 O O . ASN B 1 289 ? -21.359 21.984 18.625 1 98.12 289 ASN B O 1
ATOM 4628 N N . GLU B 1 290 ? -20.812 19.953 17.969 1 97.94 290 GLU B N 1
ATOM 4629 C CA . GLU B 1 290 ? -21.109 19.375 19.281 1 97.94 290 GLU B CA 1
ATOM 4630 C C . GLU B 1 290 ? -20.047 19.781 20.297 1 97.94 290 GLU B C 1
ATOM 4632 O O . GLU B 1 290 ? -20.391 20.234 21.406 1 97.94 290 GLU B O 1
ATOM 4637 N N . LEU B 1 291 ? -18.844 19.734 19.953 1 98.12 291 LEU B N 1
ATOM 4638 C CA . LEU B 1 291 ? -17.734 19.891 20.891 1 98.12 291 LEU B CA 1
ATOM 4639 C C . LEU B 1 291 ? -17.531 21.375 21.234 1 98.12 291 LEU B C 1
ATOM 4641 O O . LEU B 1 291 ? -17.141 21.703 22.359 1 98.12 291 LEU B O 1
ATOM 4645 N N . ILE B 1 292 ? -17.781 22.219 20.281 1 98.31 292 ILE B N 1
ATOM 4646 C CA . ILE B 1 292 ? -17.484 23.641 20.453 1 98.31 292 ILE B CA 1
ATOM 4647 C C . ILE B 1 292 ? -18.328 24.203 21.594 1 98.31 292 ILE B C 1
ATOM 4649 O O . ILE B 1 292 ? -17.922 25.172 22.25 1 98.31 292 ILE B O 1
ATOM 4653 N N . LYS B 1 293 ? -19.453 23.578 21.953 1 97.88 293 LYS B N 1
ATOM 4654 C CA . LYS B 1 293 ? -20.359 24.016 23.016 1 97.88 293 LYS B CA 1
ATOM 4655 C C . LYS B 1 293 ? -19.719 23.844 24.391 1 97.88 293 LYS B C 1
ATOM 4657 O O . LYS B 1 293 ? -20.109 24.516 25.344 1 97.88 293 LYS B O 1
ATOM 4662 N N . ASN B 1 294 ? -18.734 23.031 24.453 1 97.75 294 ASN B N 1
ATOM 4663 C CA . ASN B 1 294 ? -18.125 22.719 25.734 1 97.75 294 ASN B CA 1
ATOM 4664 C C . ASN B 1 294 ? -16.719 23.312 25.859 1 97.75 294 ASN B C 1
ATOM 4666 O O . ASN B 1 294 ? -15.914 22.844 26.656 1 97.75 294 ASN B O 1
ATOM 4670 N N . ILE B 1 295 ? -16.438 24.281 25.062 1 98.31 295 ILE B N 1
ATOM 4671 C CA . ILE B 1 295 ? -15.133 24.922 25.109 1 98.31 295 ILE B CA 1
ATOM 4672 C C . ILE B 1 295 ? -15.273 26.344 25.656 1 98.31 295 ILE B C 1
ATOM 4674 O O . ILE B 1 295 ? -16.062 27.141 25.156 1 98.31 295 ILE B O 1
ATOM 4678 N N . GLU B 1 296 ? -14.57 26.609 26.688 1 97.81 296 GLU B N 1
ATOM 4679 C CA . GLU B 1 296 ? -14.492 27.938 27.281 1 97.81 296 GLU B CA 1
ATOM 4680 C C . GLU B 1 296 ? -13.156 28.594 26.969 1 97.81 296 GLU B C 1
ATOM 4682 O O . GLU B 1 296 ? -12.133 27.922 26.828 1 97.81 296 GLU B O 1
ATOM 4687 N N . CYS B 1 297 ? -13.195 29.859 26.781 1 97.81 297 CYS B N 1
ATOM 4688 C CA . CYS B 1 297 ? -12 30.625 26.422 1 97.81 297 CYS B CA 1
ATOM 4689 C C . CYS B 1 297 ? -11.852 31.844 27.312 1 97.81 297 CYS B C 1
ATOM 4691 O O . CYS B 1 297 ? -12.828 32.531 27.609 1 97.81 297 CYS B O 1
ATOM 4693 N N . GLU B 1 298 ? -10.695 32.062 27.812 1 97.56 298 GLU B N 1
ATOM 4694 C CA . GLU B 1 298 ? -10.367 33.219 28.641 1 97.56 298 GLU B CA 1
ATOM 4695 C C . GLU B 1 298 ? -9.328 34.125 27.953 1 97.56 298 GLU B C 1
ATOM 4697 O O . GLU B 1 298 ? -8.523 33.625 27.156 1 97.56 298 GLU B O 1
ATOM 4702 N N . GLU B 1 299 ? -9.383 35.375 28.281 1 97.62 299 GLU B N 1
ATOM 4703 C CA . GLU B 1 299 ? -8.453 36.344 27.719 1 97.62 299 GLU B CA 1
ATOM 4704 C C . GLU B 1 299 ? -7.527 36.906 28.797 1 97.62 299 GLU B C 1
ATOM 4706 O O . GLU B 1 299 ? -7.965 37.156 29.922 1 97.62 299 GLU B O 1
ATOM 4711 N N . GLU B 1 300 ? -6.336 37 28.469 1 97 300 GLU B N 1
ATOM 4712 C CA . GLU B 1 300 ? -5.344 37.688 29.281 1 97 300 GLU B CA 1
ATOM 4713 C C . GLU B 1 300 ? -4.672 38.812 28.5 1 97 300 GLU B C 1
ATOM 4715 O O . GLU B 1 300 ? -4.367 38.656 27.312 1 97 300 GLU B O 1
ATOM 4720 N N . ILE B 1 301 ? -4.492 39.938 29.141 1 96.75 301 ILE B N 1
ATOM 4721 C CA . ILE B 1 301 ? -3.869 41.094 28.5 1 96.75 301 ILE B CA 1
ATOM 4722 C C . ILE B 1 301 ? -2.451 41.281 29.047 1 96.75 301 ILE B C 1
ATOM 4724 O O . ILE B 1 301 ? -2.217 41.156 30.25 1 96.75 301 ILE B O 1
ATOM 4728 N N . TYR B 1 302 ? -1.557 41.406 28.141 1 92.5 302 TYR B N 1
ATOM 4729 C CA . TYR B 1 302 ? -0.157 41.594 28.516 1 92.5 302 TYR B CA 1
ATOM 4730 C C . TYR B 1 302 ? 0.366 42.938 28.016 1 92.5 302 TYR B C 1
ATOM 4732 O O . TYR B 1 302 ? 0.212 43.281 26.844 1 92.5 302 TYR B O 1
ATOM 4740 N N . GLU B 1 303 ? 0.548 43.938 28.891 1 80 303 GLU B N 1
ATOM 4741 C CA . GLU B 1 303 ? 1.074 45.281 28.562 1 80 303 GLU B CA 1
ATOM 4742 C C . GLU B 1 303 ? 2.562 45.188 28.234 1 80 303 GLU B C 1
ATOM 4744 O O . GLU B 1 303 ? 3.314 44.469 28.875 1 80 303 GLU B O 1
ATOM 4749 N N . ASP B 1 304 ? 2.984 45.594 26.984 1 60.34 304 ASP B N 1
ATOM 4750 C CA . ASP B 1 304 ? 4.398 45.688 26.641 1 60.34 304 ASP B CA 1
ATOM 4751 C C . ASP B 1 304 ? 5.168 46.531 27.656 1 60.34 304 ASP B C 1
ATOM 4753 O O . ASP B 1 304 ? 4.621 47.5 28.203 1 60.34 304 ASP B O 1
#

InterPro domains:
  IPR002173 Carbohydrate/purine kinase, PfkB, conserved site [PS00584] (240-253)
  IPR011611 Carbohydrate kinase PfkB [PF00294] (12-282)
  IPR017583 Tagatose/fructose phosphokinase [PIRSF000535] (1-298)
  IPR017583 Tagatose/fructose phosphokinase [PTHR46566] (1-299)
  IPR017583 Tagatose/fructose phosphokinase [TIGR03168] (2-296)
  IPR017583 Tagatose/fructose phosphokinase [cd01164] (1-283)
  IPR022463 Fructose 1-phosphate kinase [TIGR03828] (2-296)
  IPR029056 Ribokinase-like [G3DSA:3.40.1190.20] (1-301)
  IPR029056 Ribokinase-like [SSF53613] (1-281)

Solvent-accessible surface area (backbone atoms only — not comparable to full-atom values): 30152 Å² total; per-residue (Å²): 94,39,34,24,28,16,67,60,36,28,35,34,40,38,35,32,25,76,60,85,54,84,59,33,82,27,62,50,78,43,75,48,79,42,73,34,34,44,14,51,36,22,45,51,29,24,46,46,66,75,37,78,44,36,36,33,36,48,33,10,47,61,48,23,49,44,38,53,50,55,36,48,75,70,70,45,48,66,64,59,42,80,46,66,57,38,31,13,52,30,38,36,41,34,34,83,84,43,51,26,33,38,42,45,58,72,48,70,69,50,71,66,57,52,51,53,52,49,53,60,47,43,66,41,43,65,80,22,35,36,34,44,26,43,64,75,53,85,83,49,62,80,42,49,62,25,54,53,46,71,54,28,55,31,42,26,33,42,41,42,61,63,72,46,35,70,61,26,66,53,52,19,47,30,37,52,47,36,53,65,49,51,22,60,75,65,71,44,88,65,89,44,70,67,50,46,52,60,64,50,48,62,44,46,79,50,46,35,51,32,38,40,34,40,46,70,84,73,11,38,34,44,36,38,92,49,36,36,31,42,31,52,58,53,88,77,63,82,66,26,69,71,51,13,68,31,16,22,53,25,22,34,50,54,24,56,78,65,64,49,54,70,60,55,16,48,41,39,9,50,17,31,15,48,23,6,18,51,23,94,49,78,32,46,46,68,51,22,63,58,39,41,75,59,42,54,65,46,78,45,80,46,83,132,93,40,35,24,27,15,67,61,36,28,34,34,41,37,35,32,26,78,61,86,53,84,60,32,84,26,62,50,80,44,74,47,79,42,73,32,33,46,14,51,38,22,46,51,31,23,46,46,67,75,37,76,44,37,36,34,36,47,30,10,48,60,48,22,50,44,37,53,50,54,34,48,76,70,70,45,48,67,64,60,42,80,45,63,58,38,32,13,52,28,38,36,42,35,33,82,85,44,53,27,34,37,43,45,59,71,49,70,69,48,72,68,56,51,50,54,51,50,55,58,46,44,66,40,41,66,81,22,37,37,34,45,25,45,64,75,54,86,84,49,62,78,44,49,62,25,54,52,47,70,54,29,54,31,40,28,33,42,41,44,62,64,72,46,34,71,61,26,66,53,51,19,48,30,37,51,47,38,54,64,50,52,23,59,75,65,72,42,87,67,88,44,70,66,50,46,53,58,62,50,48,62,45,46,78,49,45,34,51,33,39,40,34,40,46,70,85,72,12,37,34,43,36,38,91,49,37,37,32,40,29,52,59,52,90,76,63,83,66,26,69,72,51,14,68,30,16,22,53,25,22,33,49,52,24,56,78,67,64,50,54,70,62,55,15,48,40,40,10,50,18,30,15,48,23,5,19,49,24,93,47,76,29,47,48,67,51,22,63,59,40,39,76,59,40,55,65,48,80,46,78,46,82,130

Sequence (608 aa):
MIYTVTLNPALDYDIYTNKIQLGELNDSNKVEFRAGGKGINVSIMLNNINERSIALGYIAGFTGEYILKDLNAQNIMSDFISVKGNTRINIKLKSEEVETEIAGISPEITRENYEELLLKIKRLKTEDILVLSGSIPGCMEKDAYKKMAQSTKAQVVLDTRGDLLIENIWNNLLIKPNIKELEQAFNKKLNTHREVYDACKIFFDKGVKYILVSMGEKGALLVKKGRMFSANVPSGEMINTIGAGDSTVSGFLKGYTENLEDKEILKLAVACGSATAYSYGIGKKDKINELIKNIECEEEIYEDMIYTVTLNPALDYDIYTNKIQLGELNDSNKVEFRAGGKGINVSIMLNNINERSIALGYIAGFTGEYILKDLNAQNIMSDFISVKGNTRINIKLKSEEVETEIAGISPEITRENYEELLLKIKRLKTEDILVLSGSIPGCMEKDAYKKMAQSTKAQVVLDTRGDLLIENIWNNLLIKPNIKELEQAFNKKLNTHREVYDACKIFFDKGVKYILVSMGEKGALLVKKGRMFSANVPSGEMINTIGAGDSTVSGFLKGYTENLEDKEILKLAVACGSATAYSYGIGKKDKINELIKNIECEEEIYED

Organism: NCBI:txid187101

Secondary structure (DSSP, 8-state):
-EEEEESS-EEEEEEE-S---TTSEEE-SEEEEEEE-HHHHHHHHHHHTT--EEEEEEEEHHHHHHHHHHHHHTT-EE-PEEESS--EEEEEEE-SS-EEEEE--PPP--HHHHHHHHHHHHT--TT-EEEEESPPPTTS-TTHHHHHHHH-SSEEEEE--THHHHHT-SS-SEE--BHHHHHHHHTS---SHHHHHHHHHHHHTTT--EEEEE-GGG-EEEEETTEEEEEPPPP------TTHHHHHHHHHHHHHHTT--HHHHHHHHHHHHHHHHTSSSSPPHHHHHHHHTT--EEEEE---/-EEEEESS-EEEEEEE-S---TTSEEE-SEEEEEEE-HHHHHHHHHHHTT--EEEEEEEEHHHHHHHHHHHHHTT-EE-PEEESS--EEEEEEE-SS-EEEEE--PPPPPHHHHHHHHHHHHT--TT-EEEEESPPPTTS-TTHHHHHHHH-SSEEEEE--THHHHHT-SS-SEE--BHHHHHHHHTS---SHHHHHHHHHHHHHTT--EEEEE-GGG-EEEEETTEEEEEPPPP------TTHHHHHHHHHHHHHHTT--HHHHHHHHHHHHHHHHTSSSSPPHHHHHHHHTT--EEEEE---

Radius of gyration: 30.03 Å; Cα contacts (8 Å, |Δi|>4): 1448; chains: 2; bounding box: 46×97×62 Å

Foldseek 3Di:
DEEFEFAAKEWEKEFEFADDDPPDDTDTPDIDIDIDGLRVLLQLLLVLQPHAYEYEYEAEDPRSVVHVVRCVVSVHHYDYHYDYDGRFYKYWYDHPPDIDIDTGDTDDQDPVNLVVRLVVLLPDALDYEYEYEDDDDPNDDLQSLLVSVVNHNYAYEYEYAAPSQVSHQALHQEYEEEQVSLCVVVVHHDDDPVSVQVSCVVSVVRNYAWYWYQHPQQFIWIYGVFKIKTKGAFDADFDDQGSLQSQLVSLLVVCVNVVHDPQNSRLSSRLQSNQCRRDPHRGHPVSSVVRSVRMDMDMDGHDD/DEEFEFAAKAWEKEFEFADDDPPDDTDTPDIDIDIDGLRVLLQLLLVLQPHAYEYEYEAEDPRSVVHVVRCVVSVHHYDYHYDYDGRFYKYWYDHPPDIDIDTGDGDDQDPVNLVVRLVVLLPDALDYEYEYEDDDDPNDDLQSLLVSVVNHNYAYEYEYAAPSQVSHQALHQEYEEEQVSLCVVVVHHDDDPVSVQVSCVVSVVRNYAWYWYQHPQQFIWIYGVFKIKTKGAFDADFDDQGSLQSQLVSLLVVCVNVVHDPQNSRLSSNLQSNQCRRDPHRGHPVSSVVRSVRMDMDMDGHDD